Protein 6YGQ (pdb70)

Secondary structure (DSSP, 8-state):
--TTEEEEEEEETT-TT-EEEEEEE-TT-EEEEEEE--EESSSSTT-EEETTEEPP-TT--S---S-SEEEEETTEEEE-TTEEEEEE--S-EEEEEEE---TT--TT-EEEEEEEEEEE-/--TTEEEEEEEETT-TT-EEEEEEE-TT-EEEEEEE--EESSSSSS-EEETTEEPP-TT--S---S-SEEEEETTEEEE-TTEEEEEE--S-EEEEEEE---TTS-TT-EEEEEEEEEE-/--TTEEEEEEEETT-TT-EEEEEEE-TT-EEEEEEE--EESSSSTT-EEETTEEPP-TT--S---S-SEEEEETTEEEE-TTEEEEEE-SSSEEEEEEE---TT--TT-EEEEEEEEEE-/-TTEEEEEEEETT-TT-EEEEEEE-TT-EEEEEEE--EESSSSTT-EEETTEEPP-TT------S-SEEEEETTEEEE-TTEEEEEE--S-EEEEEEE---TT--TT-EEEEEEEEEE-

B-factor: mean 29.28, std 14.89, range [5.9, 111.21]

Sequence (480 aa):
ASENLIWSGKVDAKNAEGTNTGVALKAGEIITILASGWARNGSENFALTAPQGRIPREGETLTLRNPSLQARLGNENYPVGNHKYRWSVPAEGTLTLFFADGKDQYKDNAGEFSVEVYREAASENLIWSGKVDAKNAEGTNTGVALKAGEIITILASGWARNGSENFALTAPQGRIPREGETLTLRNPSLQARLGNENYPVGNHKYRWSVPAEGTLTLFFADGKDQYKDNAGEFSVEVYREASENLIWSGKVDAKNAEGTNTGVALKAGEIITILASGWARNGSENFALTAPQGRIPREGETLTLRNPSLQARLGNENYPVGNHKYRWSVPAEGTLTLFFADGKDQYKDNAGEFSVEVYRESENLIWSGKVDAKNAEGTNTGVALKAGEIITILASGWARNGSENFALTAPQGRIPREGETLTLRNPSLQARLGNENYPVGNHKYRWSVPAEGTLTLFFADGKDQYKDNAGEFSVEVYRE

Solvent-accessible surface area: 21379 Å² total; per-residue (Å²): 141,38,182,34,68,55,47,72,19,107,0,61,0,85,50,44,134,9,31,109,11,53,15,75,1,125,64,51,55,54,0,0,0,0,0,19,8,2,0,78,43,4,81,90,93,102,3,7,1,0,0,6,0,63,10,2,59,183,89,60,88,45,72,79,70,127,32,8,0,31,0,64,2,52,143,106,82,50,78,10,7,4,34,50,28,54,24,65,3,68,37,121,22,65,0,21,0,10,1,35,43,30,177,120,112,16,168,79,8,22,28,84,0,49,1,54,0,15,89,13,122,118,24,175,35,57,61,46,64,24,106,1,57,0,92,52,27,146,10,28,103,12,55,11,71,5,141,72,47,51,60,0,0,0,1,0,19,8,2,0,39,44,6,93,94,63,112,4,1,0,0,0,6,0,39,7,8,101,136,79,60,98,38,97,76,132,128,28,9,0,26,0,83,0,46,123,105,69,46,71,9,6,5,38,44,23,70,29,64,2,69,25,127,26,63,0,20,0,24,2,43,38,36,146,136,108,1,144,67,6,35,25,68,1,52,2,59,0,7,88,60,128,22,167,36,57,64,47,66,12,37,0,10,0,84,30,51,58,2,5,8,8,25,12,61,4,126,64,46,52,70,0,0,0,1,0,19,8,3,0,39,40,7,98,75,94,98,5,2,1,0,0,4,1,48,7,8,80,144,86,52,97,30,98,78,140,126,24,9,0,33,0,93,0,30,108,99,79,52,76,8,6,5,39,45,28,75,30,66,3,60,33,120,6,10,0,24,0,23,1,29,42,36,152,90,105,17,136,73,2,32,24,32,0,47,2,61,0,8,89,51,90,148,19,79,49,45,67,25,105,0,60,0,98,44,46,143,8,31,110,11,55,14,67,1,112,66,49,54,66,0,0,0,1,1,20,8,1,0,49,40,5,97,92,113,90,4,2,1,0,0,6,0,20,12,7,50,126,85,55,82,42,53,64,15,14,26,6,0,8,0,101,3,37,114,40,51,18,20,9,8,4,36,42,28,66,27,67,3,66,31,122,26,61,0,28,0,26,0,13,23,4,166,90,68,12,146,77,4,39,28,71,0,44,2,62,0,7,97,55

Radius of gyration: 24.23 Å; Cα contacts (8 Å, |Δi|>4): 1378; chains: 4; bounding box: 65×49×45 Å

Foldseek 3Di:
DDPQWDFKDKWWQLDPQFDQRQDWDAAFWWKKKAKWWKKALADDPQRIAIQQGGADDVPGDRDTDQGQKWKAFPNDIGRARRMDHGDRHHHTGTIGIHGDDDVPSRRRMGIMMIMIMGTDD/DDPQWDFKDKWWQLDLVFAQGQDWDAQQFWKKKAKWWWKALADDPQRIAIQQGGADDPPDDRDTDQGQKWKAAPNDIGRARRMDHRDRHHHTDTIGIHGDDPSVRRNRMGIIMIMIMGGD/DDDQWDFKDKAWLQDPPFAFRQDWDAQQFWKKKAKWDWKALAQDDQRIFIQQGGADDPPDDRDTDAGQKWKAAPNDIGRARRMDHRDRHHHTGTIGIHGDDDVVSRNRMGDIMIMIMGGD/DVQWDFKDKWWQLDPQFDQRQDWDAAQWWKKKAKWWKKALADDPQGIAIQQGGADDPPDDRDRDDGQKWKAFPNDIGRARRMDHGDRHHHTDTIGIHGDDDVVRSNRMGIIMIMIMGTD

InterPro domains:
  IPR008979 Galactose-binding-like domain superfamily [SSF49785] (20-133)
  IPR012905 PA-IL-like [PF07828] (20-133)

Nearest PDB structures (foldseek):
  6ygq-assembly1_D  TM=1.002E+00  e=9.616E-22  Enterobacter cloacae
  5odu-assembly1_F  TM=8.990E-01  e=2.032E-11  Photorhabdus luminescens
  2vxj-assembly10_J  TM=8.405E-01  e=1.367E-09  Pseudomonas aeruginosa PAO1
  2vxj-assembly2_B  TM=8.331E-01  e=1.443E-09  Pseudomonas aeruginosa PAO1
  4yw7-assembly8_H  TM=8.419E-01  e=2.235E-09  Pseudomonas aeruginosa

Organism: Enterobacter cloacae (NCBI:txid550)

Structure (mmCIF, N/CA/C/O backbone):
data_6YGQ
#
_entry.id   6YGQ
#
_cell.length_a   65.793
_cell.length_b   50.461
_cell.length_c   73.859
_cell.angle_alpha   90.000
_cell.angle_beta   109.360
_cell.angle_gamma   90.000
#
_symmetry.space_group_name_H-M   'P 1 21 1'
#
loop_
_entity.id
_entity.type
_entity.pdbx_description
1 polymer 'PA-I Galactophilic Lectin'
2 non-polymer 'CALCIUM ION'
3 water water
#
loop_
_atom_site.group_PDB
_atom_site.id
_atom_site.type_symbol
_atom_site.label_atom_id
_atom_site.label_alt_id
_atom_site.label_comp_id
_atom_site.label_asym_id
_atom_site.label_entity_id
_atom_site.label_seq_id
_atom_site.pdbx_PDB_ins_code
_atom_site.Cartn_x
_atom_site.Cartn_y
_atom_site.Cartn_z
_atom_site.occupancy
_atom_site.B_iso_or_equiv
_atom_site.auth_seq_id
_atom_site.auth_comp_id
_atom_site.auth_asym_id
_atom_site.auth_atom_id
_atom_site.pdbx_PDB_model_num
ATOM 1 N N . ALA A 1 20 ? 16.01044 10.31182 18.33548 1.000 47.92510 14 ALA A N 1
ATOM 2 C CA . ALA A 1 20 ? 16.69333 10.20594 19.62036 1.000 47.80476 14 ALA A CA 1
ATOM 3 C C . ALA A 1 20 ? 17.62739 8.99899 19.61318 1.000 49.44485 14 ALA A C 1
ATOM 4 O O . ALA A 1 20 ? 17.19768 7.87192 19.85863 1.000 54.20438 14 ALA A O 1
ATOM 10 N N . SER A 1 21 ? 18.90585 9.23533 19.32880 1.000 41.88482 15 SER A N 1
ATOM 11 C CA . SER A 1 21 ? 19.84227 8.13466 19.15203 1.000 48.99156 15 SER A CA 1
ATOM 12 C C . SER A 1 21 ? 19.95300 7.30944 20.42804 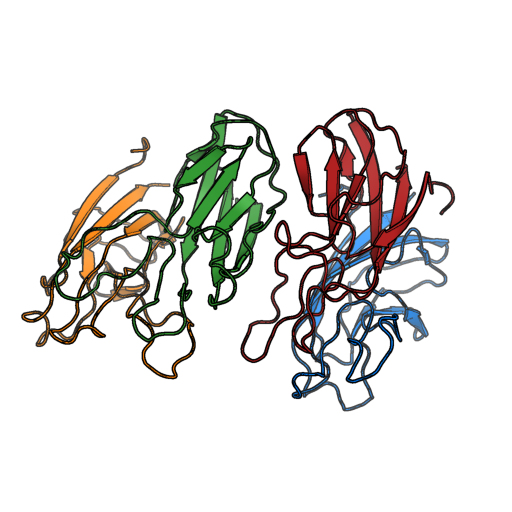1.000 56.84391 15 SER A C 1
ATOM 13 O O . SER A 1 21 ? 19.95625 7.84402 21.54174 1.000 61.36394 15 SER A O 1
ATOM 21 N N . GLU A 1 22 ? 20.05831 5.98962 20.25833 1.000 58.94031 16 GLU A N 1
ATOM 22 C CA . GLU A 1 22 ? 20.04874 5.06980 21.38741 1.000 54.54931 16 GLU A CA 1
ATOM 23 C C . GLU A 1 22 ? 21.29872 5.16646 22.25424 1.000 46.78238 16 GLU A C 1
ATOM 24 O O . GLU A 1 22 ? 21.31620 4.57492 23.33832 1.000 47.19379 16 GLU A O 1
ATOM 36 N N . ASN A 1 23 ? 22.33588 5.88067 21.81704 1.000 32.28071 17 ASN A N 1
ATOM 37 C CA . ASN A 1 23 ? 23.54476 6.05602 22.61368 1.000 26.41750 17 ASN A CA 1
ATOM 38 C C . ASN A 1 23 ? 23.51193 7.32827 23.45614 1.000 22.58423 17 ASN A C 1
ATOM 39 O O . ASN A 1 23 ? 24.53122 7.69452 24.05148 1.000 21.76114 17 ASN A O 1
ATOM 50 N N . LEU A 1 24 ? 22.36855 8.00552 23.51611 1.000 20.61962 18 LEU A N 1
ATOM 51 C CA . LEU A 1 24 ? 22.21352 9.14042 24.41601 1.000 18.49085 18 LEU A CA 1
ATOM 52 C C . LEU A 1 24 ? 22.37048 8.67227 25.85641 1.000 19.39869 18 LEU A C 1
ATOM 53 O O . LEU A 1 24 ? 21.76986 7.67386 26.26368 1.000 20.70033 18 LEU A O 1
ATOM 69 N N . ILE A 1 25 ? 23.19116 9.37947 26.62763 1.000 24.04222 19 ILE A N 1
ATOM 70 C CA . ILE A 1 25 ? 23.36114 9.05096 28.03583 1.000 26.73691 19 ILE A CA 1
ATOM 71 C C . ILE A 1 25 ? 22.92944 10.17331 28.96855 1.000 24.38193 19 ILE A C 1
ATOM 72 O O . ILE A 1 25 ? 22.74558 9.91954 30.16989 1.000 25.38700 19 ILE A O 1
ATOM 88 N N . TRP A 1 26 ? 22.74840 11.39842 28.48208 1.000 18.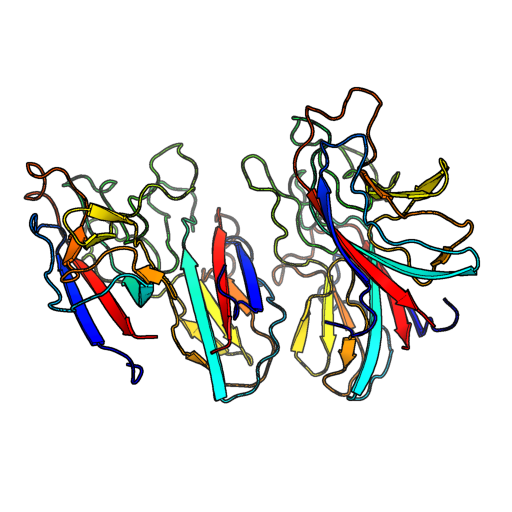49092 20 TRP A N 1
ATOM 89 C CA . TRP A 1 26 ? 22.25385 12.47016 29.33306 1.000 18.97167 20 TRP A CA 1
ATOM 90 C C . TRP A 1 26 ? 21.76094 13.61857 28.46921 1.000 18.23373 20 TRP A C 1
ATOM 91 O O . TRP A 1 26 ? 22.38642 13.96068 27.46226 1.000 17.76262 20 TRP A O 1
ATOM 112 N N . SER A 1 27 ? 20.64867 14.21725 28.88488 1.000 19.44752 21 SER A N 1
ATOM 113 C CA . SER A 1 27 ? 20.11116 15.39507 28.21641 1.000 17.54496 21 SER A CA 1
ATOM 114 C C . SER A 1 27 ? 19.46827 16.28774 29.26399 1.000 16.95649 21 SER A C 1
ATOM 115 O O . SER A 1 27 ? 18.54032 15.85889 29.95698 1.000 18.77645 21 SER A O 1
ATOM 123 N N . GLY A 1 28 ? 19.94890 17.51543 29.36980 1.000 16.26290 22 GLY A N 1
ATOM 124 C CA . GLY A 1 28 ? 19.43901 18.43822 30.35284 1.000 18.28505 22 GLY A CA 1
ATOM 125 C C . GLY A 1 28 ? 19.84135 19.85751 30.03654 1.000 17.88201 22 GLY A C 1
ATOM 126 O O . GLY A 1 28 ? 20.16635 20.18905 28.89527 1.000 18.30946 22 GLY A O 1
ATOM 130 N N . LYS A 1 29 ? 19.83357 20.69234 31.07560 1.000 16.71471 23 LYS A N 1
ATOM 131 C CA . LYS A 1 29 ? 20.04788 22.12336 30.94263 1.000 15.70940 23 LYS A CA 1
ATOM 132 C C . LYS A 1 29 ? 21.24182 22.57874 31.77152 1.000 16.62263 23 LYS A C 1
ATOM 133 O O . LYS A 1 29 ? 21.59763 21.95891 32.77818 1.000 17.32852 23 LYS A O 1
ATOM 152 N N . VAL A 1 30 ? 21.84272 23.68455 31.33650 1.000 14.55261 24 VAL A N 1
ATOM 153 C CA . VAL A 1 30 ? 22.91110 24.36664 32.05943 1.000 15.00458 24 VAL A CA 1
ATOM 154 C C . VAL A 1 30 ? 22.46124 25.80770 32.27585 1.000 16.25466 24 VAL A C 1
ATOM 155 O O . VAL A 1 30 ? 22.28034 26.55974 31.30971 1.000 15.82286 24 VAL A O 1
ATOM 168 N N . ASP A 1 31 ? 22.26586 26.17722 33.54211 1.000 13.96713 25 ASP A N 1
ATOM 169 C CA . ASP A 1 31 ? 21.77628 27.49680 33.93127 1.000 14.27025 25 ASP A CA 1
ATOM 170 C C . ASP A 1 31 ? 22.92590 28.49557 33.94000 1.000 15.18436 25 ASP A C 1
ATOM 171 O O . ASP A 1 31 ? 23.96058 28.26028 34.57047 1.000 15.41151 25 ASP A O 1
ATOM 180 N N . ALA A 1 32 ? 22.74460 29.61257 33.23279 1.000 13.67200 26 ALA A N 1
ATOM 181 C CA . ALA A 1 32 ? 23.80006 30.61416 33.14285 1.000 13.88020 26 ALA A CA 1
ATOM 182 C C . ALA A 1 32 ? 24.09226 31.28136 34.48070 1.000 15.02277 26 ALA A C 1
ATOM 183 O O . ALA A 1 32 ? 25.16631 31.87236 34.64103 1.000 14.04724 26 ALA A O 1
ATOM 190 N N . LYS A 1 33 ? 23.17236 31.19880 35.43943 1.000 15.55028 27 LYS A N 1
ATOM 191 C CA . LYS A 1 33 ? 23.33075 31.84675 36.73395 1.000 20.52662 27 LYS A CA 1
ATOM 192 C C . LYS A 1 33 ? 23.96154 30.94187 37.78596 1.000 19.09509 27 LYS A C 1
ATOM 193 O O . LYS A 1 33 ? 24.18558 31.39559 38.91471 1.000 19.91317 27 LYS A O 1
ATOM 212 N N . ASN A 1 34 ? 24.26156 29.68682 37.44958 1.000 20.92307 28 ASN A N 1
ATOM 213 C CA . ASN A 1 34 ? 24.70141 28.69227 38.42966 1.000 20.14859 28 ASN A CA 1
ATOM 214 C C . ASN A 1 34 ? 26.21405 28.52264 38.34264 1.000 18.63017 28 ASN A C 1
ATOM 215 O O . ASN A 1 34 ? 26.72595 27.84927 37.44676 1.000 17.30610 28 ASN A O 1
ATOM 226 N N . ALA A 1 35 ? 26.92961 29.10399 39.31019 1.000 20.35730 29 ALA A N 1
ATOM 227 C CA . ALA A 1 35 ? 28.38655 29.02806 39.29446 1.000 21.52458 29 ALA A CA 1
ATOM 228 C C . ALA A 1 35 ? 28.88354 27.59459 39.43086 1.000 22.13393 29 ALA A C 1
ATOM 229 O O . ALA A 1 35 ? 29.98445 27.27501 38.96829 1.000 23.75872 29 ALA A O 1
ATOM 236 N N . GLU A 1 36 ? 28.10347 26.72203 40.06287 1.000 20.55016 30 GLU A N 1
ATOM 237 C CA . GLU A 1 36 ? 28.51050 25.33815 40.25627 1.000 25.18424 30 GLU A CA 1
ATOM 238 C C . GLU A 1 36 ? 28.17405 24.44789 39.06807 1.000 20.19592 30 GLU A C 1
ATOM 239 O O . GLU A 1 36 ? 28.64143 23.30448 39.01815 1.000 19.72579 30 GLU A O 1
ATOM 251 N N . GLY A 1 37 ? 27.38279 24.93986 38.11925 1.000 17.72717 31 GLY A N 1
ATOM 252 C CA . GLY A 1 37 ? 27.03801 24.16873 36.94875 1.000 16.45221 31 GLY A CA 1
ATOM 253 C C . GLY A 1 37 ? 26.01660 23.08783 37.24225 1.000 18.48244 31 GLY A C 1
ATOM 254 O O . GLY A 1 37 ? 25.45926 22.97654 38.33860 1.000 22.29187 31 GLY A O 1
ATOM 258 N N . THR A 1 38 ? 25.77114 22.27542 36.22005 1.000 16.23127 32 THR A N 1
ATOM 259 C CA . THR A 1 38 ? 24.86216 21.14310 36.31493 1.000 15.91997 32 THR A CA 1
ATOM 260 C C . THR A 1 38 ? 25.67952 19.87647 36.52630 1.000 15.35385 32 THR A C 1
ATOM 261 O O . THR A 1 38 ? 26.56174 19.56210 35.72029 1.000 14.67685 32 THR A O 1
ATOM 272 N N . ASN A 1 39 ? 25.39552 19.16245 37.61176 1.000 14.06802 33 ASN A N 1
ATOM 273 C CA . ASN A 1 39 ? 25.97781 17.84611 37.83673 1.000 14.63014 33 ASN A CA 1
ATOM 274 C C . ASN A 1 39 ? 25.16363 16.83956 37.03262 1.000 14.55415 33 ASN A C 1
ATOM 275 O O . ASN A 1 39 ? 24.02566 16.52200 37.40114 1.000 15.01091 33 ASN A O 1
ATOM 286 N N . THR A 1 40 ? 25.72958 16.36045 35.92181 1.000 15.78662 34 THR A N 1
ATOM 287 C CA . THR A 1 40 ? 25.00652 15.42770 35.06788 1.000 16.87797 34 THR A CA 1
ATOM 288 C C . THR A 1 40 ? 24.83867 14.05799 35.71141 1.000 18.34214 34 THR A C 1
ATOM 289 O O . THR A 1 40 ? 23.97560 13.28673 35.27911 1.000 18.61711 34 THR A O 1
ATOM 300 N N . GLY A 1 41 ? 25.64975 13.73006 36.71446 1.000 15.76800 35 GLY A N 1
ATOM 301 C CA . GLY A 1 41 ? 25.61984 12.40923 37.30017 1.000 17.50270 35 GLY A CA 1
ATOM 302 C C . GLY A 1 41 ? 26.21489 11.31957 36.44065 1.000 17.72199 35 GLY A C 1
ATOM 303 O O . GLY A 1 41 ? 26.17973 10.14932 36.84038 1.000 19.34033 35 GLY A O 1
ATOM 307 N N . VAL A 1 42 ? 26.75726 11.66207 35.27600 1.000 20.37099 36 VAL A N 1
ATOM 308 C CA . VAL A 1 42 ? 27.38718 10.68778 34.39180 1.000 21.55706 36 VAL A CA 1
ATOM 309 C C . VAL A 1 42 ? 28.77609 10.38916 34.94558 1.000 22.24937 36 VAL A C 1
ATOM 310 O O . VAL A 1 42 ? 29.64885 11.26019 34.96245 1.000 20.99348 36 VAL A O 1
ATOM 323 N N . ALA A 1 43 ? 28.97800 9.15964 35.41110 1.000 27.85320 37 ALA A N 1
ATOM 324 C CA . ALA A 1 43 ? 30.26166 8.72765 35.95197 1.000 31.71784 37 ALA A CA 1
ATOM 325 C C . ALA A 1 43 ? 31.12954 8.24017 34.79840 1.000 31.62501 37 ALA A C 1
ATOM 326 O O . ALA A 1 43 ? 30.85628 7.19100 34.20648 1.000 33.44315 37 ALA A O 1
ATOM 333 N N . LEU A 1 44 ? 32.17128 8.99861 34.47909 1.000 29.38145 38 LEU A N 1
ATOM 334 C CA . LEU A 1 44 ? 33.06292 8.66843 33.38061 1.000 27.92990 38 LEU A CA 1
ATOM 335 C C . LEU A 1 44 ? 34.33419 8.00960 33.89833 1.000 30.30498 38 LEU A C 1
ATOM 336 O O . LEU A 1 44 ? 34.76575 8.24476 35.02941 1.000 33.74031 38 LEU A O 1
ATOM 352 N N . LYS A 1 45 ? 34.93320 7.18187 33.05210 1.000 32.48639 39 LYS A N 1
ATOM 353 C CA . LYS A 1 45 ? 36.24503 6.61372 33.31232 1.000 36.26942 39 LYS A CA 1
ATOM 354 C C . LYS A 1 45 ? 37.18543 7.01465 32.18588 1.000 37.28291 39 LYS A C 1
ATOM 355 O O . LYS A 1 45 ? 36.77430 7.15171 31.02880 1.000 36.98924 39 LYS A O 1
ATOM 374 N N . ALA A 1 46 ? 38.44943 7.22331 32.54293 1.000 29.34961 40 ALA A N 1
ATOM 375 C CA . ALA A 1 46 ? 39.45222 7.61210 31.56318 1.000 30.27851 40 ALA A CA 1
ATOM 376 C C . ALA A 1 46 ? 39.43510 6.65156 30.38264 1.000 27.98287 40 ALA A C 1
ATOM 377 O O . ALA A 1 46 ? 39.37581 5.43128 30.55716 1.000 29.66919 40 ALA A O 1
ATOM 384 N N . GLY A 1 47 ? 39.46701 7.21061 29.17686 1.000 31.31862 41 GLY A N 1
ATOM 385 C CA . GLY A 1 47 ? 39.52367 6.43421 27.96432 1.000 34.07893 41 GLY A CA 1
ATOM 386 C C . GLY A 1 47 ? 38.18992 6.23382 27.27849 1.000 33.24579 41 GLY A C 1
ATOM 387 O O . GLY A 1 47 ? 38.16739 5.88880 26.09149 1.000 32.51698 41 GLY A O 1
ATOM 391 N N . GLU A 1 48 ? 37.08317 6.42163 27.99195 1.000 36.01783 42 GLU A N 1
ATOM 392 C CA . GLU A 1 48 ? 35.77752 6.40288 27.34803 1.000 33.84971 42 GLU A CA 1
ATOM 393 C C . GLU A 1 48 ? 35.68161 7.55639 26.35456 1.000 31.62261 42 GLU A C 1
ATOM 394 O O . GLU A 1 48 ? 36.33178 8.59351 26.50974 1.000 31.77075 42 GLU A O 1
ATOM 406 N N . ILE A 1 49 ? 34.87697 7.36400 25.31298 1.000 24.93757 43 ILE A N 1
ATOM 407 C CA . ILE A 1 49 ? 34.67944 8.36859 24.27266 1.000 22.33453 43 ILE A CA 1
ATOM 408 C C . ILE A 1 49 ? 33.23937 8.85249 24.35545 1.000 21.55937 43 ILE A C 1
ATOM 409 O O . ILE A 1 49 ? 32.30167 8.04750 24.28931 1.000 23.64894 43 ILE A O 1
ATOM 425 N N . ILE A 1 50 ? 33.06137 10.16740 24.49211 1.000 19.25822 44 ILE A N 1
ATOM 426 C CA . ILE A 1 50 ? 31.73743 10.76330 24.57909 1.000 19.73567 44 ILE A CA 1
ATOM 427 C C . ILE A 1 50 ? 31.65409 11.94763 23.62691 1.000 19.37522 44 ILE A C 1
ATOM 428 O O . ILE A 1 50 ? 32.66382 12.51981 23.21102 1.000 19.76322 44 ILE A O 1
ATOM 444 N N . THR A 1 51 ? 30.42124 12.31034 23.28758 1.000 16.68439 45 THR A N 1
ATOM 445 C CA . THR A 1 51 ? 30.14227 13.47488 22.46075 1.000 16.76124 45 THR A CA 1
ATOM 446 C C . THR A 1 51 ? 29.16205 14.37025 23.20066 1.000 15.98775 45 THR A C 1
ATOM 447 O O . THR A 1 51 ? 28.13750 13.89579 23.70209 1.000 17.34706 45 THR A O 1
ATOM 458 N N . ILE A 1 52 ? 29.48106 15.65860 23.27265 1.000 15.16817 46 ILE A N 1
ATOM 459 C CA . ILE A 1 52 ? 28.63326 16.65155 23.91960 1.000 14.41044 46 ILE A CA 1
ATOM 460 C C . ILE A 1 52 ? 28.17136 17.63862 22.85610 1.000 15.07739 46 ILE A C 1
ATOM 461 O O . ILE A 1 52 ? 28.98274 18.12040 22.05716 1.000 16.02782 46 ILE A O 1
ATOM 477 N N . LEU A 1 53 ? 26.86919 17.92903 22.84336 1.000 14.41429 47 LEU A N 1
ATOM 478 C CA . LEU A 1 53 ? 26.26439 18.85437 21.89386 1.000 14.46226 47 LEU A CA 1
ATOM 479 C C . LEU A 1 53 ? 25.40982 19.86380 22.64444 1.000 13.09680 47 LEU A C 1
ATOM 480 O O . LEU A 1 53 ? 24.70802 19.50100 23.59237 1.000 13.68785 47 LEU A O 1
ATOM 496 N N . ALA A 1 54 ? 25.44100 21.12279 22.20564 1.000 14.25176 48 ALA A N 1
ATOM 497 C CA . ALA A 1 54 ? 24.75968 22.16777 22.95516 1.000 14.02601 48 ALA A CA 1
ATOM 498 C C . ALA A 1 54 ? 24.19757 23.24228 22.03591 1.000 14.46245 48 ALA A C 1
ATOM 499 O O . ALA A 1 54 ? 24.65031 23.43159 20.90443 1.000 14.46367 48 ALA A O 1
ATOM 506 N N . SER A 1 55 ? 23.19818 23.95047 22.55919 1.000 13.47848 49 SER A N 1
ATOM 507 C CA . SER A 1 55 ? 22.56272 25.06631 21.87450 1.000 12.33622 49 SER A CA 1
ATOM 508 C C . SER A 1 55 ? 21.90943 25.94818 22.92789 1.000 12.82360 49 SER A C 1
ATOM 509 O O . SER A 1 55 ? 21.68891 25.52358 24.06501 1.000 13.89494 49 SER A O 1
ATOM 517 N N . GLY A 1 56 ? 21.60563 27.17991 22.54039 1.000 13.17377 50 GLY A N 1
ATOM 518 C CA . GLY A 1 56 ? 20.82754 28.07661 23.37122 1.000 13.88415 50 GLY A CA 1
ATOM 519 C C . GLY A 1 56 ? 21.45781 29.45050 23.47528 1.000 13.31073 50 GLY A C 1
ATOM 520 O O . GLY A 1 56 ? 22.58388 29.69115 23.04648 1.000 13.13443 50 GLY A O 1
ATOM 524 N N . TRP A 1 57 ? 20.68593 30.36233 24.06429 1.000 11.61388 51 TRP A N 1
ATOM 525 C CA . TRP A 1 57 ? 21.11350 31.73756 24.27823 1.000 12.59016 51 TRP A CA 1
ATOM 526 C C . TRP A 1 57 ? 21.13940 32.03681 25.76955 1.000 14.20840 51 TRP A C 1
ATOM 527 O O . TRP A 1 57 ? 20.15928 31.77860 26.47654 1.000 14.83603 51 TRP A O 1
ATOM 548 N N . ALA A 1 58 ? 22.24947 32.59715 26.23859 1.000 14.63703 52 ALA A N 1
ATOM 549 C CA . ALA A 1 58 ? 22.38102 33.01117 27.62651 1.000 15.16847 52 ALA A CA 1
ATOM 550 C C . ALA A 1 58 ? 23.04006 34.37934 27.67238 1.000 17.44580 52 ALA A C 1
ATOM 551 O O . ALA A 1 58 ? 23.93244 34.67350 26.87299 1.000 20.03024 52 ALA A O 1
ATOM 558 N N . ARG A 1 59 ? 22.59398 35.21351 28.60406 1.000 15.84449 53 ARG A N 1
ATOM 559 C CA . ARG A 1 59 ? 23.19304 36.52151 28.82971 1.000 17.60806 53 ARG A CA 1
ATOM 560 C C . ARG A 1 59 ? 24.13356 36.44235 30.02494 1.000 16.49936 53 ARG A C 1
ATOM 561 O O . ARG A 1 59 ? 23.78457 35.85705 31.05614 1.000 16.70131 53 ARG A O 1
ATOM 582 N N . ASN A 1 60 ? 25.32658 37.01891 29.88245 1.000 18.61589 54 ASN A N 1
ATOM 583 C CA . ASN A 1 60 ? 26.26231 37.13363 30.99290 1.000 18.87300 54 ASN A CA 1
ATOM 584 C C . ASN A 1 60 ? 26.17899 38.49615 31.67186 1.000 20.77181 54 ASN A C 1
ATOM 585 O O . ASN A 1 60 ? 27.04143 38.82710 32.49143 1.000 22.55332 54 ASN A O 1
ATOM 596 N N . GLY A 1 61 ? 25.15475 39.28096 31.35583 1.000 17.45442 55 GLY A N 1
ATOM 597 C CA . GLY A 1 61 ? 24.95768 40.58019 31.97034 1.000 19.45066 55 GLY A CA 1
ATOM 598 C C . GLY A 1 61 ? 23.61832 41.13924 31.54619 1.000 19.00148 55 GLY A C 1
ATOM 599 O O . GLY A 1 61 ? 22.87958 40.52363 30.77294 1.000 17.71679 55 GLY A O 1
ATOM 603 N N . SER A 1 62 ? 23.31197 42.32972 32.06211 1.000 20.59756 56 SER A N 1
ATOM 604 C CA . SER A 1 62 ? 22.03624 42.97160 31.77317 1.000 21.77638 56 SER A CA 1
ATOM 605 C C . SER A 1 62 ? 22.04866 43.78279 30.48395 1.000 22.81524 56 SER A C 1
ATOM 606 O O . SER A 1 62 ? 20.97425 44.08013 29.94840 1.000 22.75084 56 SER A O 1
ATOM 614 N N . GLU A 1 63 ? 23.22373 44.14311 29.97309 1.000 34.05453 57 GLU A N 1
ATOM 615 C CA . GLU A 1 63 ? 23.29858 44.97114 28.77718 1.000 38.17471 57 GLU A CA 1
ATOM 616 C C . GLU A 1 63 ? 22.88764 44.18037 27.53871 1.000 35.39616 57 GLU A C 1
ATOM 617 O O . GLU A 1 63 ? 23.00039 42.95279 27.48839 1.000 29.83548 57 GLU A O 1
ATOM 629 N N . ASN A 1 64 ? 22.41083 44.90554 26.52355 1.000 40.40667 58 ASN A N 1
ATOM 630 C CA . ASN A 1 64 ? 21.94664 44.24754 25.30683 1.000 39.82367 58 ASN A CA 1
ATOM 631 C C . ASN A 1 64 ? 23.06328 43.46203 24.63010 1.000 37.32450 58 ASN A C 1
ATOM 632 O O . ASN A 1 64 ? 22.80534 42.41412 24.02700 1.000 34.93097 58 ASN A O 1
ATOM 643 N N . PHE A 1 65 ? 24.30336 43.93943 24.72202 1.000 38.72206 59 PHE A N 1
ATOM 644 C CA . PHE A 1 65 ? 25.43035 43.24997 24.10689 1.000 37.22687 59 PHE A CA 1
ATOM 645 C C . PHE A 1 65 ? 25.91931 42.05973 24.92291 1.000 33.36160 59 PHE A C 1
ATOM 646 O O . PHE A 1 65 ? 26.82102 41.34780 24.46804 1.000 32.26712 59 PHE A O 1
ATOM 663 N N . ALA A 1 66 ? 25.35085 41.82018 26.10174 1.000 24.56453 60 ALA A N 1
ATOM 664 C CA . ALA A 1 66 ? 25.85674 40.79034 27.00857 1.000 22.18281 60 ALA A CA 1
ATOM 665 C C . ALA A 1 66 ? 25.20334 39.43775 26.71670 1.000 21.36280 60 ALA A C 1
ATOM 666 O O . ALA A 1 66 ? 24.58802 38.81376 27.57876 1.000 22.54731 60 ALA A O 1
ATOM 673 N N . LEU A 1 67 ? 25.36398 38.98475 25.47438 1.000 19.13978 61 LEU A N 1
ATOM 674 C CA . LEU A 1 67 ? 24.75980 37.75213 24.99020 1.000 16.91618 61 LEU A CA 1
ATOM 675 C C . LEU A 1 67 ? 25.82808 36.72249 24.64492 1.000 16.10621 61 LEU A C 1
ATOM 676 O O . LEU A 1 67 ? 26.92621 37.06966 24.20159 1.000 17.04503 61 LEU A O 1
ATOM 692 N N . THR A 1 68 ? 25.48561 35.44526 24.82968 1.000 15.59355 62 THR A N 1
ATOM 693 C CA . THR A 1 68 ? 26.38778 34.34820 24.51078 1.000 14.51803 62 THR A CA 1
ATOM 694 C C . THR A 1 68 ? 25.60621 33.16743 23.94497 1.000 13.30097 62 THR A C 1
ATOM 695 O O . THR A 1 68 ? 24.41971 32.99503 24.23173 1.000 13.52878 62 THR A O 1
ATOM 706 N N . ALA A 1 69 ? 26.27570 32.36051 23.14423 1.000 12.73979 63 ALA A N 1
ATOM 707 C CA . ALA A 1 69 ? 25.86422 31.02265 22.75341 1.000 12.09817 63 ALA A CA 1
ATOM 708 C C . ALA A 1 69 ? 26.84791 30.04979 23.38021 1.000 10.83746 63 ALA A C 1
ATOM 709 O O . ALA A 1 69 ? 27.82758 30.45930 24.01357 1.000 11.79262 63 ALA A O 1
ATOM 716 N N . PRO A 1 70 ? 26.61385 28.73484 23.26409 1.000 12.01303 64 PRO A N 1
ATOM 717 C CA . PRO A 1 70 ? 27.63224 27.79402 23.77644 1.000 12.36517 64 PRO A CA 1
ATOM 718 C C . PRO A 1 70 ? 29.02789 28.12467 23.27062 1.000 13.30826 64 PRO A C 1
ATOM 719 O O . PRO A 1 70 ? 30.00725 28.01211 24.01800 1.000 13.12026 64 PRO A O 1
ATOM 730 N N . GLN A 1 71 ? 29.13348 28.57446 22.02160 1.000 12.15727 65 GLN A N 1
ATOM 731 C CA . GLN A 1 71 ? 30.40200 28.97011 21.42064 1.000 12.36827 65 GLN A CA 1
ATOM 732 C C . GLN A 1 71 ? 30.94615 30.30109 21.95817 1.000 12.93683 65 GLN A C 1
ATOM 733 O O . GLN A 1 71 ? 31.91433 30.80525 21.37787 1.000 14.22707 65 GLN A O 1
ATOM 747 N N . GLY A 1 72 ? 30.40782 30.91143 23.00094 1.000 13.59866 66 GLY A N 1
ATOM 748 C CA . GLY A 1 72 ? 31.00016 32.09944 23.58038 1.000 14.70600 66 GLY A CA 1
ATOM 749 C C . GLY A 1 72 ? 30.18342 33.34932 23.30532 1.000 15.09847 66 GLY A C 1
ATOM 750 O O . GLY A 1 72 ? 29.06933 33.30654 22.77553 1.000 15.16551 66 GLY A O 1
ATOM 754 N N . ARG A 1 73 ? 30.76882 34.48496 23.67975 1.000 15.65395 67 ARG A N 1
ATOM 755 C CA . ARG A 1 73 ? 30.07395 35.75850 23.59908 1.000 16.18049 67 ARG A CA 1
ATOM 756 C C . ARG A 1 73 ? 30.00268 36.25195 22.15844 1.000 16.23652 67 ARG A C 1
ATOM 757 O O . ARG A 1 73 ? 30.83244 35.91124 21.31019 1.000 15.11739 67 ARG A O 1
ATOM 778 N N . ILE A 1 74 ? 28.99777 37.07994 21.89332 1.000 19.06282 68 ILE A N 1
ATOM 779 C CA . ILE A 1 74 ? 28.79986 37.63171 20.55742 1.000 20.12024 68 ILE A CA 1
ATOM 780 C C . ILE A 1 74 ? 29.87952 38.67041 20.28152 1.000 21.75111 68 ILE A C 1
ATOM 781 O O . ILE A 1 74 ? 30.36298 39.32818 21.21577 1.000 22.59934 68 ILE A O 1
ATOM 797 N N . PRO A 1 75 ? 30.29061 38.84606 19.02740 1.000 20.92941 69 PRO A N 1
ATOM 798 C CA . PRO A 1 75 ? 31.14811 39.98866 18.69369 1.000 22.64969 69 PRO A CA 1
ATOM 799 C C . PRO A 1 75 ? 30.47456 41.29312 19.08744 1.000 25.06668 69 PRO A C 1
ATOM 800 O O . PRO A 1 75 ? 29.25205 41.43338 19.00273 1.000 26.14934 69 PRO A O 1
ATOM 811 N N . ARG A 1 76 ? 31.28504 42.24886 19.52628 1.000 36.49269 70 ARG A N 1
ATOM 812 C CA . ARG A 1 76 ? 30.78670 43.53295 19.98200 1.000 39.99173 70 ARG A CA 1
ATOM 813 C C . ARG A 1 76 ? 31.05186 44.60209 18.92453 1.000 44.31364 70 ARG A C 1
ATOM 814 O O . ARG A 1 76 ? 31.59512 44.33660 17.84895 1.000 42.35771 70 ARG A O 1
ATOM 835 N N . GLU A 1 77 ? 30.65271 45.83216 19.24653 1.000 50.66606 71 GLU A N 1
ATOM 836 C CA . GLU A 1 77 ? 30.85239 46.98319 18.37676 1.000 57.12601 71 GLU A CA 1
ATOM 837 C C . GLU A 1 77 ? 32.27879 47.04548 17.84578 1.000 59.69000 71 GLU A C 1
ATOM 838 O O . GLU A 1 77 ? 33.22034 47.29793 18.60417 1.000 61.93595 71 GLU A O 1
ATOM 850 N N . GLY A 1 78 ? 32.44848 46.81029 16.54830 1.000 58.46411 72 GLY A N 1
ATOM 851 C CA . GLY A 1 78 ? 33.73529 46.96320 15.90476 1.000 56.30028 72 GLY A CA 1
ATOM 852 C C . GLY A 1 78 ? 34.66112 45.77232 15.98928 1.000 49.66774 72 GLY A C 1
ATOM 853 O O . GLY A 1 78 ? 35.83122 45.89288 15.60385 1.000 49.67556 72 GLY A O 1
ATOM 857 N N . GLU A 1 79 ? 34.18265 44.63185 16.47104 1.000 41.04975 73 GLU A N 1
ATOM 858 C CA . GLU A 1 79 ? 35.00402 43.43908 16.59626 1.000 37.09442 73 GLU A CA 1
ATOM 859 C C . GLU A 1 79 ? 34.84049 42.54042 15.37316 1.000 34.76693 73 GLU A C 1
ATOM 860 O O . GLU A 1 79 ? 33.87055 42.64154 14.61795 1.000 34.36551 73 GLU A O 1
ATOM 872 N N . THR A 1 80 ? 35.81228 41.65089 15.18898 1.000 31.51418 74 THR A N 1
ATOM 873 C CA . THR A 1 80 ? 35.72656 40.64992 14.13673 1.000 29.65188 74 THR A CA 1
ATOM 874 C C . THR A 1 80 ? 34.70090 39.58008 14.49595 1.000 27.21486 74 THR A C 1
ATOM 875 O O . THR A 1 80 ? 34.47085 39.27508 15.66982 1.000 26.48098 74 THR A O 1
ATOM 886 N N . LEU A 1 81 ? 34.09508 38.99511 13.46049 1.000 28.09410 75 LEU A N 1
ATOM 887 C CA . LEU A 1 81 ? 33.08995 37.94591 13.62373 1.000 33.35718 75 LEU A CA 1
ATOM 888 C C . LEU A 1 81 ? 33.76205 36.58540 13.82956 1.000 32.30877 75 LEU A C 1
ATOM 889 O O . LEU A 1 81 ? 33.59830 35.64500 13.05208 1.000 32.97957 75 LEU A O 1
ATOM 905 N N . THR A 1 82 ? 34.53432 36.49828 14.90755 1.000 33.50355 76 THR A N 1
ATOM 906 C CA . THR A 1 82 ? 35.30211 35.30868 15.23407 1.000 31.11569 76 THR A CA 1
ATOM 907 C C . THR A 1 82 ? 34.86753 34.77261 16.59099 1.000 27.93842 76 THR A C 1
ATOM 908 O O . THR A 1 82 ? 34.28919 35.49071 17.41048 1.000 27.48254 76 THR A O 1
ATOM 919 N N . LEU A 1 83 ? 35.15095 33.49439 16.82035 1.000 23.06382 77 LEU A N 1
ATOM 920 C CA . LEU A 1 83 ? 34.81479 32.86733 18.08837 1.000 22.35500 77 LEU A CA 1
ATOM 921 C C . LEU A 1 83 ? 35.81112 33.29073 19.15569 1.000 23.80484 77 LEU A C 1
ATOM 922 O O . LEU A 1 83 ? 37.00772 33.43046 18.89279 1.000 24.83918 77 LEU A O 1
ATOM 938 N N . ARG A 1 84 ? 35.31625 33.49823 20.37106 1.000 27.49243 78 ARG A N 1
ATOM 939 C CA . ARG A 1 84 ? 36.16655 33.78915 21.50472 1.000 29.46871 78 ARG A CA 1
ATOM 940 C C . ARG A 1 84 ? 36.07794 32.60751 22.47877 1.000 26.93225 78 ARG A C 1
ATOM 941 O O . ARG A 1 84 ? 35.83469 31.46687 22.03341 1.000 26.56617 78 ARG A O 1
ATOM 962 N N . ASN A 1 85 ? 36.29895 32.84550 23.75587 1.000 24.83874 79 ASN A N 1
ATOM 963 C CA . ASN A 1 85 ? 36.28643 31.73779 24.70323 1.000 24.69621 79 ASN A CA 1
ATOM 964 C C . ASN A 1 85 ? 34.89999 31.09652 24.75070 1.000 22.91570 79 ASN A C 1
ATOM 965 O O . ASN A 1 85 ? 33.89497 31.81249 24.86292 1.000 22.16748 79 ASN A O 1
ATOM 976 N N . PRO A 1 86 ? 34.79866 29.76733 24.68130 1.000 21.34234 80 PRO A N 1
ATOM 977 C CA . PRO A 1 86 ? 33.47787 29.13140 24.78085 1.000 18.96519 80 PRO A CA 1
ATOM 978 C C . PRO A 1 86 ? 32.81170 29.42562 26.11708 1.000 16.34315 80 PRO A C 1
ATOM 979 O O . PRO A 1 86 ? 33.46605 29.49269 27.15991 1.000 15.95758 80 PRO A O 1
ATOM 990 N N . SER A 1 87 ? 31.48968 29.60162 26.07452 1.000 13.07514 81 SER A N 1
ATOM 991 C CA . SER A 1 87 ? 30.73201 29.83413 27.29781 1.000 12.19679 81 SER A CA 1
ATOM 992 C C . SER A 1 87 ? 30.35814 28.52979 27.99065 1.000 12.59626 81 SER A C 1
ATOM 993 O O . SER A 1 87 ? 30.26620 28.49174 29.22290 1.000 13.65669 81 SER A O 1
ATOM 1001 N N . LEU A 1 88 ? 30.13071 27.46281 27.22891 1.000 13.50214 82 LEU A N 1
ATOM 1002 C CA . LEU A 1 88 ? 29.85542 26.15608 27.80650 1.000 13.43949 82 LEU A CA 1
ATOM 1003 C C . LEU A 1 88 ? 31.16082 25.39395 27.97970 1.000 13.76458 82 LEU A C 1
ATOM 1004 O O . LEU A 1 88 ? 31.92412 25.21962 27.02217 1.000 14.68501 82 LEU A O 1
ATOM 1020 N N . GLN A 1 89 ? 31.40099 24.93379 29.19981 1.000 16.17387 83 GLN A N 1
ATOM 1021 C CA . GLN A 1 89 ? 32.59366 24.18467 29.54242 1.000 16.39823 83 GLN A CA 1
ATOM 1022 C C . GLN A 1 89 ? 32.18818 22.96945 30.35774 1.000 15.18249 83 GLN A C 1
ATOM 1023 O O . GLN A 1 89 ? 31.07180 22.88220 30.87800 1.000 14.72214 83 GLN A O 1
ATOM 1037 N N . ALA A 1 90 ? 33.11160 22.02165 30.43973 1.000 14.90719 84 ALA A N 1
ATOM 1038 C CA . ALA A 1 90 ? 32.95098 20.81673 31.23379 1.000 16.83172 84 ALA A CA 1
ATOM 1039 C C . ALA A 1 90 ? 33.90366 20.88223 32.41723 1.000 17.86055 84 ALA A C 1
ATOM 1040 O O . ALA A 1 90 ? 35.02311 21.39107 32.29764 1.000 16.24969 84 ALA A O 1
ATOM 1047 N N . ARG A 1 91 ? 33.44721 20.39248 33.56328 1.000 22.51875 85 ARG A N 1
ATOM 1048 C CA . ARG A 1 91 ? 34.28231 20.25558 34.74676 1.000 26.56254 85 ARG A CA 1
ATOM 1049 C C . ARG A 1 91 ? 34.35493 18.77903 35.10298 1.000 26.71887 85 ARG A C 1
ATOM 1050 O O . ARG A 1 91 ? 33.32288 18.10584 35.19819 1.000 22.96179 85 ARG A O 1
ATOM 1071 N N . LEU A 1 92 ? 35.57337 18.28332 35.28691 1.000 25.89488 86 LEU A N 1
ATOM 1072 C CA . LEU A 1 92 ? 35.81618 16.86907 35.54940 1.000 23.17797 86 LEU A CA 1
ATOM 1073 C C . LEU A 1 92 ? 37.09184 16.79301 36.37239 1.000 22.89566 86 LEU A C 1
ATOM 1074 O O . LEU A 1 92 ? 38.13601 17.27269 35.92463 1.000 21.22945 86 LEU A O 1
ATOM 1090 N N . GLY A 1 93 ? 37.00042 16.23872 37.57692 1.000 29.46089 87 GLY A N 1
ATOM 1091 C CA . GLY A 1 93 ? 38.18433 16.12565 38.41814 1.000 34.04836 87 GLY A CA 1
ATOM 1092 C C . GLY A 1 93 ? 38.86571 17.44579 38.70467 1.000 35.74231 87 GLY A C 1
ATOM 1093 O O . GLY A 1 93 ? 40.09965 17.53137 38.65675 1.000 39.77391 87 GLY A O 1
ATOM 1097 N N . ASN A 1 94 ? 38.08302 18.48332 38.99393 1.000 28.14635 88 ASN A N 1
ATOM 1098 C CA . ASN A 1 94 ? 38.58220 19.80619 39.36713 1.000 25.78334 88 ASN A CA 1
ATOM 1099 C C . ASN A 1 94 ? 39.36906 20.48457 38.25077 1.000 22.09256 88 ASN A C 1
ATOM 1100 O O . ASN A 1 94 ? 40.17458 21.38159 38.51456 1.000 23.21648 88 ASN A O 1
ATOM 1111 N N . GLU A 1 95 ? 39.14526 20.08753 37.00245 1.000 19.04591 89 GLU A N 1
ATOM 1112 C CA . GLU A 1 95 ? 39.74367 20.74673 35.85162 1.000 19.12175 89 GLU A CA 1
ATOM 1113 C C . GLU A 1 95 ? 38.64200 21.11002 34.86756 1.000 17.80866 89 GLU A C 1
ATOM 1114 O O . GLU A 1 95 ? 37.63867 20.40178 34.74552 1.000 18.93732 89 GLU A O 1
ATOM 1126 N N . ASN A 1 96 ? 38.83453 22.22768 34.17539 1.000 15.15235 90 ASN A N 1
ATOM 1127 C CA . ASN A 1 96 ? 37.86317 22.73705 33.22005 1.000 14.10085 90 ASN A CA 1
ATOM 1128 C C . ASN A 1 96 ? 38.32831 22.43952 31.80195 1.000 13.69923 90 ASN A C 1
ATOM 1129 O O . ASN A 1 96 ? 39.51855 22.54805 31.48966 1.000 14.61092 90 ASN A O 1
ATOM 1140 N N . TYR A 1 97 ? 37.37839 22.05465 30.95064 1.000 15.86283 91 TYR A N 1
ATOM 1141 C CA . TYR A 1 97 ? 37.62311 21.75278 29.55226 1.000 16.08965 91 TYR A CA 1
ATOM 1142 C C . TYR A 1 97 ? 36.63565 22.52247 28.68790 1.000 14.44807 91 TYR A C 1
ATOM 1143 O O . TYR A 1 97 ? 35.44044 22.57098 29.00522 1.000 13.88472 91 TYR A O 1
ATOM 1161 N N . PRO A 1 98 ? 37.08931 23.12054 27.58946 1.000 15.80368 92 PRO A N 1
ATOM 1162 C CA . PRO A 1 98 ? 36.14822 23.82250 26.71058 1.000 16.34767 92 PRO A CA 1
ATOM 1163 C C . PRO A 1 98 ? 35.23136 22.83094 26.01458 1.000 16.63251 92 PRO A C 1
ATOM 1164 O O . PRO A 1 98 ? 35.64426 21.72283 25.67084 1.000 17.82875 92 PRO A O 1
ATOM 1175 N N . VAL A 1 99 ? 33.97249 23.23973 25.82415 1.000 14.69829 93 VAL A N 1
ATOM 1176 C CA . VAL A 1 99 ? 33.01150 22.42731 25.07712 1.000 15.05610 93 VAL A CA 1
ATOM 1177 C C . VAL A 1 99 ? 32.46862 23.21680 23.88715 1.000 13.95298 93 VAL A C 1
ATOM 1178 O O . VAL A 1 99 ? 32.54057 22.75245 22.74403 1.000 14.05992 93 VAL A O 1
ATOM 1191 N N . GLY A 1 100 ? 31.92005 24.40418 24.14175 1.000 13.12588 94 GLY A N 1
ATOM 1192 C CA . GLY A 1 100 ? 31.34565 25.16574 23.04640 1.000 14.81003 94 GLY A CA 1
ATOM 1193 C C . GLY A 1 100 ? 30.06311 24.52567 22.54238 1.000 13.84547 94 GLY A C 1
ATOM 1194 O O . GLY A 1 100 ? 29.31863 23.88385 23.29105 1.000 11.58085 94 GLY A O 1
ATOM 1198 N N . ASN A 1 101 ? 29.80381 24.70747 21.24147 1.000 13.57969 95 ASN A N 1
ATOM 1199 C CA . ASN A 1 101 ? 28.62386 24.10759 20.63048 1.000 14.50293 95 ASN A CA 1
ATOM 1200 C C . ASN A 1 101 ? 28.69894 22.58700 20.63354 1.000 16.38763 95 ASN A C 1
ATOM 1201 O O . ASN A 1 101 ? 27.66220 21.91308 20.64838 1.000 16.47551 95 ASN A O 1
ATOM 1212 N N . HIS A 1 102 ? 29.90343 22.02966 20.56017 1.000 18.39009 96 HIS A N 1
ATOM 1213 C CA . HIS A 1 102 ? 30.03125 20.58972 20.41600 1.000 19.09316 96 HIS A CA 1
ATOM 1214 C C . HIS A 1 102 ? 31.45398 20.16223 20.73013 1.000 17.61968 96 HIS A C 1
ATOM 1215 O O . HIS A 1 102 ? 32.41414 20.84786 20.36978 1.000 15.65765 96 HIS A O 1
ATOM 1229 N N . LYS A 1 103 ? 31.56985 19.02613 21.41095 1.000 20.35040 97 LYS A N 1
ATOM 1230 C CA . LYS A 1 103 ? 32.83932 18.33673 21.61030 1.000 21.01187 97 LYS A CA 1
ATOM 1231 C C . LYS A 1 103 ? 32.64397 16.90926 21.11779 1.000 21.29921 97 LYS A C 1
ATOM 1232 O O . LYS A 1 103 ? 31.99290 16.10039 21.78631 1.000 21.67771 97 LYS A O 1
ATOM 1251 N N . TYR A 1 104 ? 33.20020 16.60364 19.95262 1.000 16.54976 98 TYR A N 1
ATOM 1252 C CA . TYR A 1 104 ? 32.88532 15.38264 19.22351 1.000 18.00828 98 TYR A CA 1
ATOM 1253 C C . TYR A 1 104 ? 33.94422 14.32002 19.47725 1.000 19.21619 98 TYR A C 1
ATOM 1254 O O . TYR A 1 104 ? 35.14128 14.57125 19.30145 1.000 20.03979 98 TYR A O 1
ATOM 1272 N N . ARG A 1 105 ? 33.49441 13.13550 19.88724 1.000 21.75503 99 ARG A N 1
ATOM 1273 C CA . ARG A 1 105 ? 34.36573 11.98836 20.12836 1.000 23.59951 99 ARG A CA 1
ATOM 1274 C C . ARG A 1 105 ? 35.53031 12.37338 21.03853 1.000 23.88629 99 ARG A C 1
ATOM 1275 O O . ARG A 1 105 ? 36.70733 12.22320 20.70397 1.000 24.26256 99 ARG A O 1
ATOM 1296 N N . TRP A 1 106 ? 35.16784 12.87806 22.21248 1.000 23.42221 100 TRP A N 1
ATOM 1297 C CA . TRP A 1 106 ? 36.13882 13.29987 23.21204 1.000 21.59949 100 TRP A CA 1
ATOM 1298 C C . TRP A 1 106 ? 36.60977 12.08834 23.99872 1.000 21.65316 100 TRP A C 1
ATOM 1299 O O . TRP A 1 106 ? 35.80428 11.40564 24.64019 1.000 21.54036 100 TRP A O 1
ATOM 1320 N N . SER A 1 107 ? 37.90113 11.80447 23.96235 1.000 26.21967 101 SER A N 1
ATOM 1321 C CA . SER A 1 107 ? 38.44325 10.74039 24.79095 1.000 29.75286 101 SER A CA 1
ATOM 1322 C C . SER A 1 107 ? 38.64224 11.29046 26.19050 1.000 28.89761 101 SER A C 1
ATOM 1323 O O . SER A 1 107 ? 39.54609 12.10549 26.43328 1.000 31.09165 101 SER A O 1
ATOM 1331 N N . VAL A 1 108 ? 37.81296 10.84178 27.12760 1.000 23.28743 102 VAL A N 1
ATOM 1332 C CA . VAL A 1 108 ? 37.77825 11.39218 28.48121 1.000 21.85157 102 VAL A CA 1
ATOM 1333 C C . VAL A 1 108 ? 39.14558 11.22081 29.12499 1.000 21.80186 102 VAL A C 1
ATOM 1334 O O . VAL A 1 108 ? 39.68693 10.09672 29.14536 1.000 23.77080 102 VAL A O 1
ATOM 1347 N N . PRO A 1 109 ? 39.75164 12.28362 29.66154 1.000 25.38034 103 PRO A N 1
ATOM 1348 C CA . PRO A 1 109 ? 41.12594 12.16063 30.16181 1.000 29.82943 103 PRO A CA 1
ATOM 1349 C C . PRO A 1 109 ? 41.23781 11.68422 31.60146 1.000 31.52727 103 PRO A C 1
ATOM 1350 O O . PRO A 1 109 ? 42.32214 11.26695 32.02052 1.000 33.61286 103 PRO A O 1
ATOM 1361 N N . ALA A 1 110 ? 40.15314 11.73160 32.37172 1.000 33.55604 104 ALA A N 1
ATOM 1362 C CA . ALA A 1 110 ? 40.23923 11.35997 33.77622 1.000 36.18984 104 ALA A CA 1
ATOM 1363 C C . ALA A 1 110 ? 38.91506 10.78685 34.25596 1.000 36.95319 104 ALA A C 1
ATOM 1364 O O . ALA A 1 110 ? 37.85675 11.02828 33.67076 1.000 36.68031 104 ALA A O 1
ATOM 1371 N N . GLU A 1 111 ? 38.99578 10.02069 35.34118 1.000 35.95870 105 GLU A N 1
ATOM 1372 C CA . GLU A 1 111 ? 37.81841 9.42296 35.95261 1.000 36.92785 105 GLU A CA 1
ATOM 1373 C C . GLU A 1 111 ? 37.12484 10.43300 36.85570 1.000 32.60128 105 GLU A C 1
ATOM 1374 O O . GLU A 1 111 ? 37.77106 11.14620 37.62817 1.000 30.30665 105 GLU A O 1
ATOM 1386 N N . GLY A 1 112 ? 35.80764 10.49135 36.75395 1.000 27.63106 106 GLY A N 1
ATOM 1387 C CA . GLY A 1 112 ? 35.03796 11.40362 37.57219 1.000 25.46151 106 GLY A CA 1
ATOM 1388 C C . GLY A 1 112 ? 33.63992 11.57172 37.02190 1.000 23.42283 106 GLY A C 1
ATOM 1389 O O . GLY A 1 112 ? 33.27356 11.00242 35.99350 1.000 24.00704 106 GLY A O 1
ATOM 1393 N N . THR A 1 113 ? 32.86031 12.37208 37.74330 1.000 23.47431 107 THR A N 1
ATOM 1394 C CA . THR A 1 113 ? 31.49994 12.69639 37.33900 1.000 22.99255 107 THR A CA 1
ATOM 1395 C C . THR A 1 113 ? 31.50509 13.99087 36.53695 1.000 21.51486 107 THR A C 1
ATOM 1396 O O . THR A 1 113 ? 32.15485 14.96919 36.92630 1.000 21.59502 107 THR A O 1
ATOM 1407 N N . LEU A 1 114 ? 30.77367 13.98949 35.42784 1.000 17.79416 108 LEU A N 1
ATOM 1408 C CA . LEU A 1 114 ? 30.77485 15.10972 34.50153 1.000 16.98615 108 LEU A CA 1
ATOM 1409 C C . LEU A 1 114 ? 29.86214 16.22312 34.99314 1.000 17.01764 108 LEU A C 1
ATOM 1410 O O . LEU A 1 114 ? 28.67916 15.99827 35.27009 1.000 16.86148 108 LEU A O 1
ATOM 1426 N N . THR A 1 115 ? 30.41756 17.42578 35.08600 1.000 17.58086 109 THR A N 1
ATOM 1427 C CA . THR A 1 115 ? 29.65707 18.64514 35.30632 1.000 16.62801 109 THR A CA 1
ATOM 1428 C C . THR A 1 115 ? 29.76628 19.52180 34.06674 1.000 16.18322 109 THR A C 1
ATOM 1429 O O . THR A 1 115 ? 30.80944 19.55630 33.40624 1.000 16.35346 109 THR A O 1
ATOM 1440 N N . LEU A 1 116 ? 28.67466 20.20100 33.73795 1.000 16.80977 110 LEU A N 1
ATOM 1441 C CA . LEU A 1 116 ? 28.62907 21.16272 32.64550 1.000 14.66405 110 LEU A CA 1
ATOM 1442 C C . LEU A 1 116 ? 28.23868 22.50616 33.24003 1.000 14.43680 110 LEU A C 1
ATOM 1443 O O . LEU A 1 116 ? 27.29051 22.58413 34.02837 1.000 15.25408 110 LEU A O 1
ATOM 1459 N N . PHE A 1 117 ? 28.97903 23.55509 32.89270 1.000 13.59557 111 PHE A N 1
ATOM 1460 C CA . PHE A 1 117 ? 28.75893 24.84893 33.51909 1.000 14.42194 111 PHE A CA 1
ATOM 1461 C C . PHE A 1 117 ? 28.93326 25.97077 32.50821 1.000 14.74518 111 PHE A C 1
ATOM 1462 O O . PHE A 1 117 ? 29.59981 25.81984 31.48060 1.000 14.99246 111 PHE A O 1
ATOM 1479 N N . PHE A 1 118 ? 28.26616 27.08416 32.80543 1.000 11.82019 112 PHE A N 1
ATOM 1480 C CA . PHE A 1 118 ? 28.40428 28.33446 32.07195 1.000 11.44243 112 PHE A CA 1
ATOM 1481 C C . PHE A 1 118 ? 29.58032 29.10882 32.65075 1.000 10.90306 112 PHE A C 1
ATOM 1482 O O . PHE A 1 118 ? 29.67514 29.28445 33.86999 1.000 11.66910 112 PHE A O 1
ATOM 1499 N N . ALA A 1 119 ? 30.47702 29.56144 31.78177 1.000 13.04559 113 ALA A N 1
ATOM 1500 C CA . ALA A 1 119 ? 31.70245 30.22583 32.20349 1.000 15.68625 113 ALA A CA 1
ATOM 1501 C C . ALA A 1 119 ? 31.44282 31.71167 32.42826 1.000 17.00503 113 ALA A C 1
ATOM 1502 O O . ALA A 1 119 ? 31.00808 32.41773 31.51288 1.000 18.28826 113 ALA A O 1
ATOM 1509 N N . ASP A 1 120 ? 31.72274 32.18352 33.63957 1.000 16.13027 114 ASP A N 1
ATOM 1510 C CA . ASP A 1 120 ? 31.61909 33.60035 33.95471 1.000 16.98045 114 ASP A CA 1
ATOM 1511 C C . ASP A 1 120 ? 32.56604 33.89248 35.10748 1.000 20.73126 114 ASP A C 1
ATOM 1512 O O . ASP A 1 120 ? 33.08793 32.98224 35.75711 1.000 22.72888 114 ASP A O 1
ATOM 1521 N N . GLY A 1 121 ? 32.79279 35.17869 35.34946 1.000 25.02552 115 GLY A N 1
ATOM 1522 C CA . GLY A 1 121 ? 33.69292 35.57073 36.41084 1.000 27.93396 115 GLY A CA 1
ATOM 1523 C C . GLY A 1 121 ? 33.16074 35.18250 37.77594 1.000 27.11532 115 GLY A C 1
ATOM 1524 O O . GLY A 1 121 ? 31.95353 35.14035 38.01586 1.000 24.69893 115 GLY A O 1
ATOM 1528 N N . LYS A 1 122 ? 34.08802 34.88327 38.68106 1.000 30.35479 116 LYS A N 1
ATOM 1529 C CA . LYS A 1 122 ? 33.72045 34.58104 40.05596 1.000 32.22737 116 LYS A CA 1
ATOM 1530 C C . LYS A 1 122 ? 32.88743 35.71747 40.63304 1.000 30.73479 116 LYS A C 1
ATOM 1531 O O . LYS A 1 122 ? 33.25874 36.89008 40.53396 1.000 33.40376 116 LYS A O 1
ATOM 1550 N N . ASP A 1 123 ? 31.74768 35.36232 41.22326 1.000 30.26016 117 ASP A N 1
ATOM 1551 C CA . ASP A 1 123 ? 30.83719 36.30613 41.86199 1.000 33.61404 117 ASP A CA 1
ATOM 1552 C C . ASP A 1 123 ? 30.21216 37.28420 40.87588 1.000 31.44501 117 ASP A C 1
ATOM 1553 O O . ASP A 1 123 ? 29.79543 38.37868 41.26789 1.000 31.57078 117 ASP A O 1
ATOM 1562 N N . GLN A 1 124 ? 30.13226 36.91316 39.59759 1.000 24.23833 118 GLN A N 1
ATOM 1563 C CA . GLN A 1 124 ? 29.47304 37.72991 38.58537 1.000 26.27408 118 GLN A CA 1
ATOM 1564 C C . GLN A 1 124 ? 28.36334 36.95997 37.87855 1.000 22.56289 118 GLN A C 1
ATOM 1565 O O . GLN A 1 124 ? 27.92912 37.35538 36.79245 1.000 19.32007 118 GLN A O 1
ATOM 1579 N N . TYR A 1 125 ? 27.88030 35.87544 38.48293 1.000 23.71200 119 TYR A N 1
ATOM 1580 C CA . TYR A 1 125 ? 26.91879 35.01602 37.81162 1.000 20.48325 119 TYR A CA 1
ATOM 1581 C C . TYR A 1 125 ? 25.48192 35.50158 37.93681 1.000 18.76419 119 TYR A C 1
ATOM 1582 O O . TYR A 1 125 ? 24.65435 35.15943 37.08689 1.000 16.94083 119 TYR A O 1
ATOM 1600 N N . LYS A 1 126 ? 25.15934 36.27580 38.96390 1.000 19.88970 120 LYS A N 1
ATOM 1601 C CA . LYS A 1 126 ? 23.76447 36.47294 39.33458 1.000 23.09209 120 LYS A CA 1
ATOM 1602 C C . LYS A 1 126 ? 23.07581 37.59964 38.57066 1.000 20.58616 120 LYS A C 1
ATOM 1603 O O . LYS A 1 126 ? 21.89705 37.86481 38.82837 1.000 18.94453 120 LYS A O 1
ATOM 1622 N N . ASP A 1 127 ? 23.75564 38.24906 37.62717 1.000 17.28496 121 ASP A N 1
ATOM 1623 C CA . ASP A 1 127 ? 23.08601 39.09414 36.64722 1.000 15.93760 121 ASP A CA 1
ATOM 1624 C C . ASP A 1 127 ? 22.95755 38.40298 35.29432 1.000 14.33102 121 ASP A C 1
ATOM 1625 O O . ASP A 1 127 ? 22.62989 39.05719 34.29859 1.000 15.13444 121 ASP A O 1
ATOM 1634 N N . ASN A 1 128 ? 23.20764 37.09738 35.23729 1.000 14.29057 122 ASN A N 1
ATOM 1635 C CA . ASN A 1 128 ? 23.09201 36.35965 33.99133 1.000 14.55301 122 ASN A CA 1
ATOM 1636 C C . ASN A 1 128 ? 21.63927 35.95191 33.75967 1.000 15.02584 122 ASN A C 1
ATOM 1637 O O . ASN A 1 128 ? 20.74730 36.23030 34.56565 1.000 15.52058 122 ASN A O 1
ATOM 1648 N N . ALA A 1 129 ? 21.39647 35.28867 32.63356 1.000 17.24560 123 ALA A N 1
ATOM 1649 C CA . ALA A 1 129 ? 20.05412 34.85277 32.28365 1.000 18.85318 123 ALA A CA 1
ATOM 1650 C C . ALA A 1 129 ? 20.15191 33.78076 31.21138 1.000 18.32822 123 ALA A C 1
ATOM 1651 O O . ALA A 1 129 ? 21.12626 33.72608 30.45695 1.000 16.33232 123 ALA A O 1
ATOM 1658 N N . GLY A 1 130 ? 19.13389 32.92830 31.15875 1.000 18.88621 124 GLY A N 1
ATOM 1659 C CA . GLY A 1 130 ? 19.05036 31.91925 30.12559 1.000 18.00478 124 GLY A CA 1
ATOM 1660 C C . GLY A 1 130 ? 19.74484 30.62799 30.49850 1.000 16.12269 124 GLY A C 1
ATOM 1661 O O . GLY A 1 130 ? 20.34472 30.47314 31.56622 1.000 14.46573 124 GLY A O 1
ATOM 1665 N N . GLU A 1 131 ? 19.66365 29.67492 29.57340 1.000 17.38875 125 GLU A N 1
ATOM 1666 C CA . GLU A 1 131 ? 20.17295 28.33407 29.80695 1.000 16.45706 125 GLU A CA 1
ATOM 1667 C C . GLU A 1 131 ? 20.57490 27.71304 28.47877 1.000 14.73200 125 GLU A C 1
ATOM 1668 O O . GLU A 1 131 ? 20.04062 28.07094 27.42406 1.000 14.57119 125 GLU A O 1
ATOM 1680 N N . PHE A 1 132 ? 21.51489 26.77790 28.54225 1.000 14.45428 126 PHE A N 1
ATOM 1681 C CA . PHE A 1 132 ? 21.88256 25.96621 27.39392 1.000 13.94742 126 PHE A CA 1
ATOM 1682 C C . PHE A 1 132 ? 21.23039 24.59457 27.52740 1.000 15.10885 126 PHE A C 1
ATOM 1683 O O . PHE A 1 132 ? 21.11159 24.05584 28.63287 1.000 16.92618 126 PHE A O 1
ATOM 1700 N N . SER A 1 133 ? 20.78588 24.05114 26.39810 1.000 14.45910 127 SER A N 1
ATOM 1701 C CA . SER A 1 133 ? 20.36734 22.66008 26.30452 1.000 15.84486 127 SER A CA 1
ATOM 1702 C C . SER A 1 133 ? 21.55400 21.83308 25.82999 1.000 16.18145 127 SER A C 1
ATOM 1703 O O . SER A 1 133 ? 22.15752 22.14784 24.79977 1.000 16.32386 127 SER A O 1
ATOM 1711 N N . VAL A 1 134 ? 21.88821 20.78248 26.57730 1.000 14.86702 128 VAL A N 1
ATOM 1712 C CA . VAL A 1 134 ? 23.07990 19.98590 26.31432 1.000 15.55034 128 VAL A CA 1
ATOM 1713 C C . VAL A 1 134 ? 22.71066 18.51000 26.27692 1.000 16.50826 128 VAL A C 1
ATOM 1714 O O . VAL A 1 134 ? 21.95822 18.02465 27.12930 1.000 16.55151 128 VAL A O 1
ATOM 1727 N N . GLU A 1 135 ? 23.25004 17.79858 25.28799 1.000 17.67884 129 GLU A N 1
ATOM 1728 C CA . GLU A 1 135 ? 23.11552 16.35468 25.16726 1.000 20.55420 129 GLU A CA 1
ATOM 1729 C C . GLU A 1 135 ? 24.49495 15.71190 25.25835 1.000 19.87161 129 GLU A C 1
ATOM 1730 O O . GLU A 1 135 ? 25.48917 16.27920 24.79583 1.000 18.62225 129 GLU A O 1
ATOM 1742 N N . VAL A 1 136 ? 24.55258 14.52143 25.85755 1.000 15.21674 130 VAL A N 1
ATOM 1743 C CA . VAL A 1 136 ? 25.79398 13.76615 25.99846 1.000 15.32685 130 VAL A CA 1
ATOM 1744 C C . VAL A 1 136 ? 25.56457 12.35415 25.47726 1.000 16.93954 130 VAL A C 1
ATOM 1745 O O . VAL A 1 136 ? 24.60426 11.68750 25.88116 1.000 18.58264 130 VAL A O 1
ATOM 1758 N N . TYR A 1 137 ? 26.45618 11.89614 24.59887 1.000 18.96820 131 TYR A N 1
ATOM 1759 C CA . TYR A 1 137 ? 26.35284 10.59191 23.96136 1.000 20.28619 131 TYR A CA 1
ATOM 1760 C C . TYR A 1 137 ? 27.59952 9.76666 24.24475 1.000 21.01268 131 TYR A C 1
ATOM 1761 O O . TYR A 1 137 ? 28.71016 10.30234 24.30758 1.000 21.46070 131 TYR A O 1
ATOM 1779 N N . ARG A 1 138 ? 27.40828 8.46032 24.40962 1.000 21.94699 132 ARG A N 1
ATOM 1780 C CA . ARG A 1 138 ? 28.51130 7.51601 24.52941 1.000 23.34855 132 ARG A CA 1
ATOM 1781 C C . ARG A 1 138 ? 28.88043 7.01049 23.13994 1.000 23.46108 132 ARG A C 1
ATOM 1782 O O . ARG A 1 138 ? 28.00424 6.60053 22.37093 1.000 24.06053 132 ARG A O 1
ATOM 1803 N N . GLU A 1 139 ? 30.17055 7.04645 22.81806 1.000 27.69042 133 GLU A N 1
ATOM 1804 C CA . GLU A 1 139 ? 30.65588 6.63316 21.51098 1.000 28.29242 133 GLU A CA 1
ATOM 1805 C C . GLU A 1 139 ? 31.47047 5.35027 21.62236 1.000 31.03409 133 GLU A C 1
ATOM 1806 O O . GLU A 1 139 ? 32.03649 5.03036 22.67165 1.000 30.77269 133 GLU A O 1
ATOM 1818 N N . ALA A 1 140 ? 31.52528 4.61874 20.51436 1.000 37.63344 134 ALA A N 1
ATOM 1819 C CA . ALA A 1 140 ? 32.31010 3.39331 20.43674 1.000 41.19148 134 ALA A CA 1
ATOM 1820 C C . ALA A 1 140 ? 33.73805 3.72487 20.01828 1.000 42.61953 134 ALA A C 1
ATOM 1821 O O . ALA A 1 140 ? 33.96234 4.64523 19.23087 1.000 40.48207 134 ALA A O 1
ATOM 1828 N N . ALA B 1 20 ? -15.05126 18.27189 9.69929 1.000 36.37428 14 ALA B N 1
ATOM 1829 C CA . ALA B 1 20 ? -14.56706 18.17684 11.07118 1.000 33.63191 14 ALA B CA 1
ATOM 1830 C C . ALA B 1 20 ? -14.13519 16.75053 11.39369 1.000 39.31804 14 ALA B C 1
ATOM 1831 O O . ALA B 1 20 ? -14.63363 15.79072 10.80444 1.000 47.64976 14 ALA B O 1
ATOM 1837 N N . SER B 1 21 ? -13.20704 16.61299 12.33474 1.000 38.78076 15 SER B N 1
ATOM 1838 C CA . SER B 1 21 ? -12.70291 15.29732 12.68975 1.000 35.73853 15 SER B CA 1
ATOM 1839 C C . SER B 1 21 ? -13.74638 14.51508 13.48442 1.000 32.48610 15 SER B C 1
ATOM 1840 O O . SER B 1 21 ? -14.67365 15.07518 14.07844 1.000 26.89497 15 SER B O 1
ATOM 1848 N N . GLU B 1 22 ? -13.56051 13.19198 13.50640 1.000 42.21461 16 GLU B N 1
ATOM 1849 C CA . GLU B 1 22 ? -14.57892 12.29026 14.03241 1.000 42.48941 16 GLU B CA 1
ATOM 1850 C C . GLU B 1 22 ? -14.90434 12.56945 15.49428 1.000 37.81078 16 GLU B C 1
ATOM 1851 O O . GLU B 1 22 ? -16.03376 12.32185 15.93330 1.000 39.08610 16 GLU B O 1
ATOM 1863 N N . ASN B 1 23 ? -13.94305 13.07788 16.26141 1.000 25.25772 17 ASN B N 1
ATOM 1864 C CA . ASN B 1 23 ? -14.11269 13.25431 17.69711 1.000 22.78047 17 ASN B CA 1
ATOM 1865 C C . ASN B 1 23 ? -14.69342 14.61360 18.06864 1.000 20.31086 17 ASN B C 1
ATOM 1866 O O . ASN B 1 23 ? -14.65383 14.98786 19.24575 1.000 18.49272 17 ASN B O 1
ATOM 1877 N N . LEU B 1 24 ? -15.22380 15.35842 17.10119 1.000 22.48998 18 LEU B N 1
ATOM 1878 C CA . LEU B 1 24 ? -15.90706 16.60630 17.41305 1.000 21.70908 18 LEU B CA 1
ATOM 1879 C C . LEU B 1 24 ? -17.14168 16.31621 18.25532 1.000 22.45657 18 LEU B C 1
ATOM 1880 O O . LEU B 1 24 ? -17.96421 15.46763 17.89747 1.000 23.34953 18 LEU B O 1
ATOM 1896 N N . ILE B 1 25 ? -17.26941 17.01533 19.38035 1.000 25.23233 19 ILE B N 1
ATOM 1897 C CA . ILE B 1 25 ? -18.43400 16.85938 20.24005 1.000 25.25577 19 ILE B CA 1
ATOM 1898 C C . ILE B 1 25 ? -19.28366 18.12172 20.31668 1.000 23.44151 19 ILE B C 1
ATOM 1899 O O . ILE B 1 25 ? -20.45388 18.03281 20.71955 1.000 23.69085 19 ILE B O 1
ATOM 1915 N N . TRP B 1 26 ? -18.75161 19.28153 19.94054 1.000 18.33850 20 TRP B N 1
ATOM 1916 C CA . TRP B 1 26 ? -19.55448 20.49556 19.89319 1.000 17.81389 20 TRP B CA 1
ATOM 1917 C C . TRP B 1 26 ? -18.84807 21.52510 19.02544 1.000 17.89737 20 TRP B C 1
ATOM 1918 O O . TRP B 1 26 ? -17.61890 21.60160 19.00517 1.000 19.94134 20 TRP B O 1
ATOM 1939 N N . SER B 1 27 ? -19.64258 22.31499 18.30635 1.000 18.18218 21 SER B N 1
ATOM 1940 C CA . SER B 1 27 ? -19.12445 23.46282 17.57514 1.000 17.69430 21 SER B CA 1
ATOM 1941 C C . SER B 1 27 ? -20.20741 24.52948 17.54779 1.000 17.27076 21 SER B C 1
ATOM 1942 O O . SER B 1 27 ? -21.39782 24.21448 17.46988 1.000 18.29225 21 SER B O 1
ATOM 1950 N N . GLY B 1 28 ? -19.79381 25.78763 17.63015 1.000 15.85980 22 GLY B N 1
ATOM 1951 C CA . GLY B 1 28 ? -20.75206 26.87056 17.61900 1.000 16.20648 22 GLY B CA 1
ATOM 1952 C C . GLY B 1 28 ? -20.05691 28.19519 17.87367 1.000 17.29665 22 GLY B C 1
ATOM 1953 O O . GLY B 1 28 ? -18.83164 28.30007 17.80596 1.000 17.84140 22 GLY B O 1
ATOM 1957 N N . LYS B 1 29 ? -20.87470 29.19652 18.17346 1.000 18.60805 23 LYS B N 1
ATOM 1958 C CA . LYS B 1 29 ? -20.39343 30.55532 18.34671 1.000 20.35121 23 LYS B CA 1
ATOM 1959 C C . LYS B 1 29 ? -20.42006 30.96127 19.81266 1.000 17.27640 23 LYS B C 1
ATOM 1960 O O . LYS B 1 29 ? -21.25706 30.50099 20.59452 1.000 17.49265 23 LYS B O 1
ATOM 1979 N N . VAL B 1 30 ? -19.48973 31.83861 20.16805 1.000 14.08726 24 VAL B N 1
ATOM 1980 C CA . VAL B 1 30 ? -19.47763 32.51603 21.45575 1.000 13.08218 24 VAL B CA 1
ATOM 1981 C C . VAL B 1 30 ? -19.63514 33.99882 21.15900 1.000 14.79434 24 VAL B C 1
ATOM 1982 O O . VAL B 1 30 ? -18.72050 34.63288 20.61606 1.000 16.39586 24 VAL B O 1
ATOM 1995 N N . ASP B 1 31 ? -20.79767 34.54861 21.49178 1.000 13.13963 25 ASP B N 1
ATOM 1996 C CA . ASP B 1 31 ? -21.08899 35.93453 21.16509 1.000 15.26293 25 ASP B CA 1
ATOM 1997 C C . ASP B 1 31 ? -20.47404 36.86285 22.20220 1.000 14.55057 25 ASP B C 1
ATOM 1998 O O . ASP B 1 31 ? -20.60868 36.64115 23.40996 1.000 14.97401 25 ASP B O 1
ATOM 2007 N N . ALA B 1 32 ? -19.80939 37.91511 21.72425 1.000 13.59839 26 ALA B N 1
ATOM 2008 C CA . ALA B 1 32 ? -19.10811 38.81874 22.62503 1.000 14.58713 26 ALA B CA 1
ATOM 2009 C C . ALA B 1 32 ? -20.05748 39.58275 23.53709 1.000 15.82419 26 ALA B C 1
ATOM 2010 O O . ALA B 1 32 ? -19.64231 40.01467 24.61704 1.000 15.01299 26 ALA B O 1
ATOM 2017 N N . LYS B 1 33 ? -21.31404 39.75580 23.13929 1.000 15.58447 27 LYS B N 1
ATOM 2018 C CA . LYS B 1 33 ? -22.27125 40.51711 23.92963 1.000 17.77447 27 LYS B CA 1
ATOM 2019 C C . LYS B 1 33 ? -23.01974 39.66164 24.94174 1.000 14.86124 27 LYS B C 1
ATOM 2020 O O . LYS B 1 33 ? -23.80691 40.20141 25.72636 1.000 16.02270 27 LYS B O 1
ATOM 2039 N N . ASN B 1 34 ? -22.79072 38.35159 24.94823 1.000 15.25504 28 ASN B N 1
ATOM 2040 C CA . ASN B 1 34 ? -23.57665 37.42037 25.75396 1.000 16.71552 28 ASN B CA 1
ATOM 2041 C C . ASN B 1 34 ? -22.92156 37.28578 27.12150 1.000 15.60140 28 ASN B C 1
ATOM 2042 O O . ASN B 1 34 ? -21.95042 36.54413 27.28948 1.000 14.93630 28 ASN B O 1
ATOM 2053 N N . ALA B 1 35 ? -23.47345 37.99429 28.11016 1.000 18.27896 29 ALA B N 1
ATOM 2054 C CA . ALA B 1 35 ? -22.89630 38.00245 29.44800 1.000 20.77580 29 ALA B CA 1
ATOM 2055 C C . ALA B 1 35 ? -22.98687 36.64983 30.14168 1.000 21.80012 29 ALA B C 1
ATOM 2056 O O . ALA B 1 35 ? -22.25499 36.41671 31.10960 1.000 22.47482 29 ALA B O 1
ATOM 2063 N N . GLU B 1 36 ? -23.86023 35.75719 29.68659 1.000 23.39484 30 GLU B N 1
ATOM 2064 C CA . GLU B 1 36 ? -23.95396 34.43307 30.28168 1.000 25.62094 30 GLU B CA 1
ATOM 2065 C C . GLU B 1 36 ? -23.08704 33.40070 29.56775 1.000 22.17451 30 GLU B C 1
ATOM 2066 O O . GLU B 1 36 ? -22.87427 32.31409 30.11328 1.000 21.52111 30 GLU B O 1
ATOM 2078 N N . GLY B 1 37 ? -22.57100 33.71218 28.38165 1.000 19.32308 31 GLY B N 1
ATOM 2079 C CA . GLY B 1 37 ? -21.75141 32.78134 27.63364 1.000 18.12086 31 GLY B CA 1
ATOM 2080 C C . GLY B 1 37 ? -22.59519 31.69630 26.98375 1.000 16.91261 31 GLY B C 1
ATOM 2081 O O . GLY B 1 37 ? -23.79631 31.56711 27.19084 1.000 18.29192 31 GLY B O 1
ATOM 2085 N N . THR B 1 38 ? -21.92194 30.88420 26.16171 1.000 12.96553 32 THR B N 1
ATOM 2086 C CA . THR B 1 38 ? -22.57428 29.79059 25.44779 1.000 13.22701 32 THR B CA 1
ATOM 2087 C C . THR B 1 38 ? -22.49552 28.52006 26.28198 1.000 13.20127 32 THR B C 1
ATOM 2088 O O . THR B 1 38 ? -21.39927 28.02283 26.56057 1.000 13.37510 32 THR B O 1
ATOM 2099 N N . ASN B 1 39 ? -23.65129 28.00223 26.68436 1.000 13.98328 33 ASN B N 1
ATOM 2100 C CA . ASN B 1 39 ? -23.70940 26.69117 27.31550 1.000 14.15641 33 ASN B CA 1
ATOM 2101 C C . ASN B 1 39 ? -23.65157 25.63867 26.21513 1.000 14.12171 33 ASN B C 1
ATOM 2102 O O . ASN B 1 39 ? -24.62076 25.45224 25.47102 1.000 15.01464 33 ASN B O 1
ATOM 2113 N N . THR B 1 40 ? -22.51244 24.95134 26.10912 1.000 16.18357 34 THR B N 1
ATOM 2114 C CA . THR B 1 40 ? -22.32422 23.98323 25.03836 1.000 17.61298 34 THR B CA 1
ATOM 2115 C C . THR B 1 40 ? -23.09653 22.69279 25.27223 1.000 18.33569 34 THR B C 1
ATOM 2116 O O . THR B 1 40 ? -23.26650 21.90746 24.33409 1.000 18.03258 34 THR B O 1
ATOM 2127 N N . GLY B 1 41 ? -23.54052 22.44166 26.49896 1.000 17.45567 35 GLY B N 1
ATOM 2128 C CA . GLY B 1 41 ? -24.15965 21.17895 26.82570 1.000 17.74779 35 GLY B CA 1
ATOM 2129 C C . GLY B 1 41 ? -23.20660 20.01262 26.96609 1.000 17.16082 35 GLY B C 1
ATOM 2130 O O . GLY B 1 41 ? -23.66502 18.88993 27.21370 1.000 18.32018 35 GLY B O 1
ATOM 2134 N N . VAL B 1 42 ? -21.90370 20.23256 26.81918 1.000 18.36802 36 VAL B N 1
ATOM 2135 C CA . VAL B 1 42 ? -20.92420 19.15860 26.95152 1.000 19.10817 36 VAL B CA 1
ATOM 2136 C C . VAL B 1 42 ? -20.71370 18.87237 28.43291 1.000 19.23350 36 VAL B C 1
ATOM 2137 O O . VAL B 1 42 ? -20.30388 19.75656 29.19140 1.000 18.32769 36 VAL B O 1
ATOM 2150 N N . ALA B 1 43 ? -20.98505 17.63447 28.84380 1.000 19.54959 37 ALA B N 1
ATOM 2151 C CA . ALA B 1 43 ? -20.80144 17.21311 30.22658 1.000 21.23647 37 ALA B CA 1
ATOM 2152 C C . ALA B 1 43 ? -19.38056 16.70448 30.42659 1.000 21.39128 37 ALA B C 1
ATOM 2153 O O . ALA B 1 43 ? -18.93369 15.79823 29.71651 1.000 21.26151 37 ALA B O 1
ATOM 2160 N N . LEU B 1 44 ? -18.68083 17.27593 31.40040 1.000 19.41057 38 LEU B N 1
ATOM 2161 C CA . LEU B 1 44 ? -17.29429 16.92938 31.66151 1.000 17.47388 38 LEU B CA 1
ATOM 2162 C C . LEU B 1 44 ? -17.13765 16.38457 33.07352 1.000 19.59756 38 LEU B C 1
ATOM 2163 O O . LEU B 1 44 ? -17.90709 16.71807 33.98062 1.000 19.92529 38 LEU B O 1
ATOM 2179 N N . LYS B 1 45 ? -16.13602 15.52605 33.23927 1.000 21.07264 39 LYS B N 1
ATOM 2180 C CA . LYS B 1 45 ? -15.74445 14.99322 34.53332 1.000 23.67911 39 LYS B CA 1
ATOM 2181 C C . LYS B 1 45 ? -14.27079 15.29627 34.75969 1.000 22.17347 39 LYS B C 1
ATOM 2182 O O . LYS B 1 45 ? -13.48541 15.37853 33.80872 1.000 20.21564 39 LYS B O 1
ATOM 2201 N N . ALA B 1 46 ? -13.90106 15.46732 36.02612 1.000 22.48528 40 ALA B N 1
ATOM 2202 C CA . ALA B 1 46 ? -12.51559 15.75852 36.36368 1.000 23.05259 40 ALA B CA 1
ATOM 2203 C C . ALA B 1 46 ? -11.59886 14.69684 35.77352 1.000 23.25799 40 ALA B C 1
ATOM 2204 O O . ALA B 1 46 ? -11.83661 13.49629 35.92759 1.000 24.53394 40 ALA B O 1
ATOM 2211 N N . GLY B 1 47 ? -10.55839 15.14656 35.07849 1.000 26.83320 41 GLY B N 1
ATOM 2212 C CA . GLY B 1 47 ? -9.58104 14.24880 34.51108 1.000 29.85462 41 GLY B CA 1
ATOM 2213 C C . GLY B 1 47 ? -9.85007 13.81613 33.08812 1.000 26.80424 41 GLY B C 1
ATOM 2214 O O . GLY B 1 47 ? -8.96732 13.20882 32.46814 1.000 25.53014 41 GLY B O 1
ATOM 2218 N N . GLU B 1 48 ? -11.04058 14.08175 32.55641 1.000 23.01427 42 GLU B N 1
ATOM 2219 C CA . GLU B 1 48 ? -11.28449 13.85542 31.13971 1.000 20.79463 42 GLU B CA 1
ATOM 2220 C C . GLU B 1 48 ? -10.39673 14.78416 30.31312 1.000 19.98262 42 GLU B C 1
ATOM 2221 O O . GLU B 1 48 ? -9.92197 15.82013 30.78854 1.000 19.76484 42 GLU B O 1
ATOM 2233 N N . ILE B 1 49 ? -10.16629 14.39905 29.06016 1.000 18.77763 43 ILE B N 1
ATOM 2234 C CA . ILE B 1 49 ? -9.27376 15.12338 28.16216 1.000 19.68631 43 ILE B CA 1
ATOM 2235 C C . ILE B 1 49 ? -10.08297 15.62963 26.97649 1.000 18.65662 43 ILE B C 1
ATOM 2236 O O . ILE B 1 49 ? -10.74365 14.84092 26.28965 1.000 19.57989 43 ILE B O 1
ATOM 2252 N N . ILE B 1 50 ? -10.01775 16.94012 26.72740 1.000 17.62234 44 ILE B N 1
ATOM 2253 C CA . ILE B 1 50 ? -10.68291 17.56129 25.58858 1.000 16.83721 44 ILE B CA 1
ATOM 2254 C C . ILE B 1 50 ? -9.73367 18.56096 24.93843 1.000 15.56442 44 ILE B C 1
ATOM 2255 O O . ILE B 1 50 ? -8.70937 18.94517 25.50391 1.000 15.46104 44 ILE B O 1
ATOM 2271 N N . THR B 1 51 ? -10.09501 18.98147 23.73003 1.000 14.85169 45 THR B N 1
ATOM 2272 C CA . THR B 1 51 ? -9.37219 20.01449 23.00077 1.000 15.77856 45 THR B CA 1
ATOM 2273 C C . THR B 1 51 ? -10.37875 21.07372 22.57742 1.000 14.52280 45 THR B C 1
ATOM 2274 O O . THR B 1 51 ? -11.44640 20.74336 22.05014 1.000 13.92299 45 THR B O 1
ATOM 2285 N N . ILE B 1 52 ? -10.05024 22.33774 22.83545 1.000 14.95131 46 ILE B N 1
ATOM 2286 C CA . ILE B 1 52 ? -10.88137 23.47442 22.45617 1.000 13.17399 46 ILE B CA 1
ATOM 2287 C C . ILE B 1 52 ? -10.08575 24.33272 21.48348 1.000 13.69262 46 ILE B C 1
ATOM 2288 O O . ILE B 1 52 ? -8.91313 24.63032 21.73386 1.000 15.18576 46 ILE B O 1
ATOM 2304 N N . LEU B 1 53 ? -10.72273 24.74188 20.38769 1.000 14.29354 47 LEU B N 1
ATOM 2305 C CA . LEU B 1 53 ? -10.07465 25.54464 19.35728 1.000 15.95074 47 LEU B CA 1
ATOM 2306 C C . LEU B 1 53 ? -10.96076 26.73339 19.01412 1.000 14.87587 47 LEU B C 1
ATOM 2307 O O . LEU B 1 53 ? -12.18577 26.59789 18.96454 1.000 13.63667 47 LEU B O 1
ATOM 2323 N N . ALA B 1 54 ? -10.35367 27.89240 18.75241 1.000 15.34111 48 ALA B N 1
ATOM 2324 C CA . ALA B 1 54 ? -11.15980 29.09009 18.55748 1.000 14.80400 48 ALA B CA 1
ATOM 2325 C C . ALA B 1 54 ? -10.49383 30.07818 17.61182 1.000 13.96756 48 ALA B C 1
ATOM 2326 O O . ALA B 1 54 ? -9.27058 30.10599 17.45913 1.000 14.65006 48 ALA B O 1
ATOM 2333 N N . SER B 1 55 ? -11.33268 30.90856 16.99321 1.000 14.53067 49 SER B N 1
ATOM 2334 C CA . SER B 1 55 ? -10.87755 31.99100 16.13155 1.000 16.67204 49 SER B CA 1
ATOM 2335 C C . SER B 1 55 ? -11.98626 33.03174 16.04186 1.000 16.00070 49 SER B C 1
ATOM 2336 O O . SER B 1 55 ? -13.13512 32.77917 16.41492 1.000 14.03028 49 SER B O 1
ATOM 2344 N N . GLY B 1 56 ? -11.62816 34.20668 15.54124 1.000 12.05495 50 GLY B N 1
ATOM 2345 C CA . GLY B 1 56 ? -12.58278 35.27237 15.31932 1.000 14.06398 50 GLY B CA 1
ATOM 2346 C C . GLY B 1 56 ? -12.09910 36.59623 15.87486 1.000 14.94235 50 GLY B C 1
ATOM 2347 O O . GLY B 1 56 ? -11.11359 36.68389 16.60451 1.000 14.76506 50 GLY B O 1
ATOM 2351 N N . TRP B 1 57 ? -12.83035 37.64299 15.49479 1.000 11.20885 51 TRP B N 1
ATOM 2352 C CA . TRP B 1 57 ? -12.58682 39.00140 15.95651 1.000 14.01408 51 TRP B CA 1
ATOM 2353 C C . TRP B 1 57 ? -13.79676 39.48717 16.73931 1.000 14.77921 51 TRP B C 1
ATOM 2354 O O . TRP B 1 57 ? -14.93593 39.33780 16.28184 1.000 13.04414 51 TRP B O 1
ATOM 2375 N N . ALA B 1 58 ? -13.54859 40.09205 17.89399 1.000 17.90807 52 ALA B N 1
ATOM 2376 C CA . ALA B 1 58 ? -14.61105 40.62532 18.72845 1.000 18.20658 52 ALA B CA 1
ATOM 2377 C C . ALA B 1 58 ? -14.17240 41.96551 19.29361 1.000 22.59589 52 ALA B C 1
ATOM 2378 O O . ALA B 1 58 ? -12.98204 42.20946 19.50192 1.000 23.74390 52 ALA B O 1
ATOM 2385 N N . ARG B 1 59 ? -15.14717 42.83527 19.53247 1.000 20.87344 53 ARG B N 1
ATOM 2386 C CA . ARG B 1 59 ? -14.91322 44.13483 20.14577 1.000 30.58521 53 ARG B CA 1
ATOM 2387 C C . ARG B 1 59 ? -15.47638 44.12327 21.55955 1.000 27.31545 53 ARG B C 1
ATOM 2388 O O . ARG B 1 59 ? -16.59745 43.65291 21.77959 1.000 16.14404 53 ARG B O 1
ATOM 2409 N N . ASN B 1 60 ? -14.69303 44.62398 22.51444 1.000 38.99477 54 ASN B N 1
ATOM 2410 C CA . ASN B 1 60 ? -15.15998 44.80833 23.88186 1.000 35.24707 54 ASN B CA 1
ATOM 2411 C C . ASN B 1 60 ? -15.60538 46.24319 24.14706 1.000 31.54489 54 ASN B C 1
ATOM 2412 O O . ASN B 1 60 ? -15.82249 46.61248 25.30524 1.000 25.07493 54 ASN B O 1
ATOM 2423 N N . GLY B 1 61 ? -15.74646 47.05090 23.10169 1.000 22.45293 55 GLY B N 1
ATOM 2424 C CA . GLY B 1 61 ? -16.18835 48.42455 23.25824 1.000 25.77630 55 GLY B CA 1
ATOM 2425 C C . GLY B 1 61 ? -16.34285 49.08414 21.90491 1.000 28.97023 55 GLY B C 1
ATOM 2426 O O . GLY B 1 61 ? -16.17807 48.45336 20.85450 1.000 28.42475 55 GLY B O 1
ATOM 2430 N N . SER B 1 62 ? -16.65427 50.38282 21.94714 1.000 45.74075 56 SER B N 1
ATOM 2431 C CA . SER B 1 62 ? -16.89569 51.13456 20.71998 1.000 52.12909 56 SER B CA 1
ATOM 2432 C C . SER B 1 62 ? -15.59667 51.60210 20.07322 1.000 58.72287 56 SER B C 1
ATOM 2433 O O . SER B 1 62 ? -15.48811 51.61675 18.84167 1.000 60.86162 56 SER B O 1
ATOM 2441 N N . GLU B 1 63 ? -14.60898 51.99973 20.87809 1.000 58.50691 57 GLU B N 1
ATOM 2442 C CA . GLU B 1 63 ? -13.30390 52.37905 20.34693 1.000 64.13066 57 GLU B CA 1
ATOM 2443 C C . GLU B 1 63 ? -12.79351 51.27338 19.42867 1.000 58.96011 57 GLU B C 1
ATOM 2444 O O . GLU B 1 63 ? -13.26550 50.13412 19.50306 1.000 50.93858 57 GLU B O 1
ATOM 2456 N N . ASN B 1 64 ? -11.84319 51.58933 18.55409 1.000 72.18747 58 ASN B N 1
ATOM 2457 C CA . ASN B 1 64 ? -11.32079 50.61023 17.61081 1.000 69.61388 58 ASN B CA 1
ATOM 2458 C C . ASN B 1 64 ? -9.95589 50.06995 18.01544 1.000 63.95429 58 ASN B C 1
ATOM 2459 O O . ASN B 1 64 ? -9.39573 49.24017 17.29229 1.000 63.26907 58 ASN B O 1
ATOM 2470 N N . PHE B 1 65 ? -9.40800 50.51461 19.14789 1.000 53.55147 59 PHE B N 1
ATOM 2471 C CA . PHE B 1 65 ? -8.41642 49.71097 19.85091 1.000 51.08898 59 PHE B CA 1
ATOM 2472 C C . PHE B 1 65 ? -9.07734 48.68070 20.75928 1.000 47.47009 59 PHE B C 1
ATOM 2473 O O . PHE B 1 65 ? -8.37594 47.86383 21.36492 1.000 45.78145 59 PHE B O 1
ATOM 2490 N N . ALA B 1 66 ? -10.40800 48.70191 20.85962 1.000 34.52239 60 ALA B N 1
ATOM 2491 C CA . ALA B 1 66 ? -11.16460 47.72489 21.63928 1.000 30.03812 60 ALA B CA 1
ATOM 2492 C C . ALA B 1 66 ? -11.40576 46.43024 20.87738 1.000 24.52344 60 ALA B C 1
ATOM 2493 O O . ALA B 1 66 ? -12.49556 45.86028 20.94650 1.000 24.20425 60 ALA B O 1
ATOM 2500 N N . LEU B 1 67 ? -10.41329 45.95572 20.13407 1.000 17.67462 61 LEU B N 1
ATOM 2501 C CA . LEU B 1 67 ? -10.51803 44.70921 19.39383 1.000 17.27794 61 LEU B CA 1
ATOM 2502 C C . LEU B 1 67 ? -9.82930 43.59028 20.16220 1.000 16.81738 61 LEU B C 1
ATOM 2503 O O . LEU B 1 67 ? -8.83899 43.80897 20.86636 1.000 17.40400 61 LEU B O 1
ATOM 2519 N N . THR B 1 68 ? -10.36681 42.38301 20.01375 1.000 16.19317 62 THR B N 1
ATOM 2520 C CA . THR B 1 68 ? -9.83232 41.21195 20.68334 1.000 16.93850 62 THR B CA 1
ATOM 2521 C C . THR B 1 68 ? -9.89288 40.01749 19.74329 1.000 15.94430 62 THR B C 1
ATOM 2522 O O . THR B 1 68 ? -10.73145 39.95325 18.84067 1.000 16.76593 62 THR B O 1
ATOM 2533 N N . ALA B 1 69 ? -8.99024 39.07761 19.96873 1.000 12.97213 63 ALA B N 1
ATOM 2534 C CA . ALA B 1 69 ? -9.05379 37.74418 19.38802 1.000 11.75626 63 ALA B CA 1
ATOM 2535 C C . ALA B 1 69 ? -9.30033 36.79795 20.55693 1.000 12.17809 63 ALA B C 1
ATOM 2536 O O . ALA B 1 69 ? -9.31585 37.24832 21.71059 1.000 14.04156 63 ALA B O 1
ATOM 2543 N N . PRO B 1 70 ? -9.50167 35.49963 20.32287 1.000 13.54401 64 PRO B N 1
ATOM 2544 C CA . PRO B 1 70 ? -9.59190 34.57634 21.46820 1.000 13.91019 64 PRO B CA 1
ATOM 2545 C C . PRO B 1 70 ? -8.42362 34.73400 22.42485 1.000 14.47513 64 PRO B C 1
ATOM 2546 O O . PRO B 1 70 ? -8.59979 34.64388 23.64658 1.000 15.79499 64 PRO B O 1
ATOM 2557 N N . GLN B 1 71 ? -7.22966 35.00537 21.88647 1.000 12.98391 65 GLN B N 1
ATOM 2558 C CA . GLN B 1 71 ? -6.01493 35.17745 22.67454 1.000 12.93004 65 GLN B CA 1
ATOM 2559 C C . GLN B 1 71 ? -5.95731 36.50823 23.41743 1.000 14.55279 65 GLN B C 1
ATOM 2560 O O . GLN B 1 71 ? -4.92673 36.79123 24.03949 1.000 16.77754 65 GLN B O 1
ATOM 2574 N N . GLY B 1 72 ? -6.99755 37.32942 23.37143 1.000 12.30706 66 GLY B N 1
ATOM 2575 C CA . GLY B 1 72 ? -7.07930 38.52076 24.19463 1.000 12.83941 66 GLY B CA 1
ATOM 2576 C C . GLY B 1 72 ? -7.13535 39.78817 23.36664 1.000 13.95722 66 GLY B C 1
ATOM 2577 O O . GLY B 1 72 ? -7.26410 39.76352 22.13949 1.000 13.85130 66 GLY B O 1
ATOM 2581 N N . ARG B 1 73 ? -7.03661 40.91953 24.06303 1.000 13.63129 67 ARG B N 1
ATOM 2582 C CA . ARG B 1 73 ? -7.13150 42.21623 23.41028 1.000 19.30726 67 ARG B CA 1
ATOM 2583 C C . ARG B 1 73 ? -5.82369 42.56212 22.70329 1.000 14.90960 67 ARG B C 1
ATOM 2584 O O . ARG B 1 73 ? -4.74479 42.07234 23.05094 1.000 15.18657 67 ARG B O 1
ATOM 2605 N N . ILE B 1 74 ? -5.93163 43.42743 21.69962 1.000 16.51252 68 ILE B N 1
ATOM 2606 C CA . ILE B 1 74 ? -4.77839 43.79778 20.88389 1.000 17.90572 68 ILE B CA 1
ATOM 2607 C C . ILE B 1 74 ? -3.83309 44.67028 21.70075 1.000 19.08523 68 ILE B C 1
ATOM 2608 O O . ILE B 1 74 ? -4.28030 45.38665 22.60913 1.000 19.70722 68 ILE B O 1
ATOM 2624 N N . PRO B 1 75 ? -2.53014 44.64568 21.42034 1.000 20.28864 69 PRO B N 1
ATOM 2625 C CA . PRO B 1 75 ? -1.62493 45.59282 22.08007 1.000 22.31984 69 PRO B CA 1
ATOM 2626 C C . PRO B 1 75 ? -1.98913 47.02526 21.72250 1.000 23.53476 69 PRO B C 1
ATOM 2627 O O . PRO B 1 75 ? -2.49046 47.30969 20.63214 1.000 22.92115 69 PRO B O 1
ATOM 2638 N N . ARG B 1 76 ? -1.73790 47.92981 22.66045 1.000 29.33002 70 ARG B N 1
ATOM 2639 C CA . ARG B 1 76 ? -1.97421 49.34937 22.45463 1.000 33.86034 70 ARG B CA 1
ATOM 2640 C C . ARG B 1 76 ? -0.65424 50.07780 22.22330 1.000 37.34047 70 ARG B C 1
ATOM 2641 O O . ARG B 1 76 ? 0.43197 49.50125 22.31603 1.000 36.49212 70 ARG B O 1
ATOM 2662 N N . GLU B 1 77 ? -0.76885 51.36950 21.91795 1.000 48.39704 71 GLU B N 1
ATOM 2663 C CA . GLU B 1 77 ? 0.39378 52.19443 21.61601 1.000 52.85397 71 GLU B CA 1
ATOM 2664 C C . GLU B 1 77 ? 1.45429 52.06694 22.70053 1.000 54.09892 71 GLU B C 1
ATOM 2665 O O . GLU B 1 77 ? 1.17394 52.24625 23.88866 1.000 52.40936 71 GLU B O 1
ATOM 2677 N N . GLY B 1 78 ? 2.68194 51.76127 22.27898 1.000 56.08492 72 GLY B N 1
ATOM 2678 C CA . GLY B 1 78 ? 3.80797 51.67261 23.17917 1.000 57.55845 72 GLY B CA 1
ATOM 2679 C C . GLY B 1 78 ? 3.93825 50.36922 23.93137 1.000 53.19741 72 GLY B C 1
ATOM 2680 O O . GLY B 1 78 ? 5.01333 50.09306 24.47834 1.000 55.86757 72 GLY B O 1
ATOM 2684 N N . GLU B 1 79 ? 2.88537 49.55940 23.98558 1.000 39.56208 73 GLU B N 1
ATOM 2685 C CA . GLU B 1 79 ? 2.96832 48.27874 24.66819 1.000 37.18733 73 GLU B CA 1
ATOM 2686 C C . GLU B 1 79 ? 3.75783 47.27824 23.83142 1.000 36.31264 73 GLU B C 1
ATOM 2687 O O . GLU B 1 79 ? 3.78831 47.34843 22.59900 1.000 34.74382 73 GLU B O 1
ATOM 2699 N N . THR B 1 80 ? 4.40893 46.34397 24.52068 1.000 37.07058 74 THR B N 1
ATOM 2700 C CA . THR B 1 80 ? 4.99407 45.19581 23.85300 1.000 37.68600 74 THR B CA 1
ATOM 2701 C C . THR B 1 80 ? 3.89083 44.34729 23.21765 1.000 29.77999 74 THR B C 1
ATOM 2702 O O . THR B 1 80 ? 2.69680 44.52532 23.47614 1.000 26.06055 74 THR B O 1
ATOM 2713 N N . LEU B 1 81 ? 4.30949 43.39962 22.38506 1.000 26.13134 75 LEU B N 1
ATOM 2714 C CA . LEU B 1 81 ? 3.38893 42.53551 21.66207 1.000 23.67638 75 LEU B CA 1
ATOM 2715 C C . LEU B 1 81 ? 3.05059 41.25819 22.42450 1.000 22.36223 75 LEU B C 1
ATOM 2716 O O . LEU B 1 81 ? 2.44323 40.35029 21.84723 1.000 21.70316 75 LEU B O 1
ATOM 2732 N N . THR B 1 82 ? 3.40508 41.17504 23.70414 1.000 27.46173 76 THR B N 1
ATOM 2733 C CA . THR B 1 82 ? 3.13449 39.97115 24.47640 1.000 27.45244 76 THR B CA 1
ATOM 2734 C C . THR B 1 82 ? 1.63538 39.80333 24.70317 1.000 26.83827 76 THR B C 1
ATOM 2735 O O . THR B 1 82 ? 0.89117 40.77564 24.85842 1.000 28.30106 76 THR B O 1
ATOM 2746 N N . LEU B 1 83 ? 1.19489 38.54873 24.71144 1.000 22.30374 77 LEU B N 1
ATOM 2747 C CA . LEU B 1 83 ? -0.21878 38.26207 24.89237 1.000 19.52248 77 LEU B CA 1
ATOM 2748 C C . LEU B 1 83 ? -0.68327 38.75383 26.25729 1.000 20.58414 77 LEU B C 1
ATOM 2749 O O . LEU B 1 83 ? 0.05986 38.73060 27.24138 1.000 21.93637 77 LEU B O 1
ATOM 2765 N N . ARG B 1 84 ? -1.92161 39.22267 26.30451 1.000 26.73702 78 ARG B N 1
ATOM 2766 C CA . ARG B 1 84 ? -2.58172 39.53695 27.55685 1.000 30.31160 78 ARG B CA 1
ATOM 2767 C C . ARG B 1 84 ? -3.47230 38.35650 27.93769 1.000 29.54768 78 ARG B C 1
ATOM 2768 O O . ARG B 1 84 ? -3.38846 37.27334 27.34994 1.000 30.20186 78 ARG B O 1
ATOM 2789 N N . ASN B 1 85 ? -4.33156 38.55495 28.92874 1.000 21.81461 79 ASN B N 1
ATOM 2790 C CA . ASN B 1 85 ? -5.26353 37.50375 29.30320 1.000 20.13529 79 ASN B CA 1
ATOM 2791 C C . ASN B 1 85 ? -6.15036 37.16026 28.10912 1.000 19.48443 79 ASN B C 1
ATOM 2792 O O . ASN B 1 85 ? -6.59216 38.06031 27.38451 1.000 22.11870 79 ASN B O 1
ATOM 2803 N N . PRO B 1 86 ? -6.42646 35.87901 27.87003 1.000 17.03864 80 PRO B N 1
ATOM 2804 C CA . PRO B 1 86 ? -7.31046 35.52265 26.75513 1.000 15.90256 80 PRO B CA 1
ATOM 2805 C C . PRO B 1 86 ? -8.72184 36.05163 26.96005 1.000 15.10304 80 PRO B C 1
ATOM 2806 O O . PRO B 1 86 ? -9.21083 36.17748 28.08589 1.000 15.09401 80 PRO B O 1
ATOM 2817 N N . SER B 1 87 ? -9.37347 36.36331 25.83803 1.000 14.44327 81 SER B N 1
ATOM 2818 C CA . SER B 1 87 ? -10.76041 36.80373 25.86298 1.000 14.92707 81 SER B CA 1
ATOM 2819 C C . SER B 1 87 ? -11.72829 35.63179 25.92078 1.000 15.04422 81 SER B C 1
ATOM 2820 O O . SER B 1 87 ? -12.81885 35.76121 26.48890 1.000 15.86263 81 SER B O 1
ATOM 2828 N N . LEU B 1 88 ? -11.36448 34.49787 25.32761 1.000 14.05088 82 LEU B N 1
ATOM 2829 C CA . LEU B 1 88 ? -12.20132 33.30722 25.36878 1.000 13.83858 82 LEU B CA 1
ATOM 2830 C C . LEU B 1 88 ? -11.85495 32.50981 26.61840 1.000 12.91781 82 LEU B C 1
ATOM 2831 O O . LEU B 1 88 ? -10.69466 32.12903 26.82260 1.000 12.26579 82 LEU B O 1
ATOM 2847 N N . GLN B 1 89 ? -12.86314 32.24841 27.43830 1.000 12.85025 83 GLN B N 1
ATOM 2848 C CA . GLN B 1 89 ? -12.69312 31.54621 28.69478 1.000 15.53835 83 GLN B CA 1
ATOM 2849 C C . GLN B 1 89 ? -13.71920 30.42919 28.79194 1.000 15.95652 83 GLN B C 1
ATOM 2850 O O . GLN B 1 89 ? -14.73810 30.42458 28.09504 1.000 15.07324 83 GLN B O 1
ATOM 2864 N N . ALA B 1 90 ? -13.42567 29.47560 29.66877 1.000 16.17504 84 ALA B N 1
ATOM 2865 C CA . ALA B 1 90 ? -14.31889 28.37177 29.97630 1.000 17.29764 84 ALA B CA 1
ATOM 2866 C C . ALA B 1 90 ? -14.86134 28.55602 31.38525 1.000 19.69823 84 ALA B C 1
ATOM 2867 O O . ALA B 1 90 ? -14.13340 28.98059 32.28765 1.000 20.91657 84 ALA B O 1
ATOM 2874 N N . ARG B 1 91 ? -16.14704 28.26440 31.55669 1.000 20.67822 85 ARG B N 1
ATOM 2875 C CA . ARG B 1 91 ? -16.79910 28.22823 32.85989 1.000 26.24136 85 ARG B CA 1
ATOM 2876 C C . ARG B 1 91 ? -17.13644 26.77544 33.16377 1.000 35.48210 85 ARG B C 1
ATOM 2877 O O . ARG B 1 91 ? -17.83561 26.12138 32.38216 1.000 24.99261 85 ARG B O 1
ATOM 2898 N N . LEU B 1 92 ? -16.64131 26.27653 34.29184 1.000 29.16901 86 LEU B N 1
ATOM 2899 C CA . LEU B 1 92 ? -16.83556 24.88079 34.66855 1.000 31.54801 86 LEU B CA 1
ATOM 2900 C C . LEU B 1 92 ? -16.86390 24.80708 36.18508 1.000 36.91110 86 LEU B C 1
ATOM 2901 O O . LEU B 1 92 ? -15.92254 25.25993 36.84352 1.000 38.98080 86 LEU B O 1
ATOM 2917 N N . GLY B 1 93 ? -17.93980 24.25129 36.73365 1.000 35.76855 87 GLY B N 1
ATOM 2918 C CA . GLY B 1 93 ? -18.08504 24.16005 38.17165 1.000 39.27011 87 GLY B CA 1
ATOM 2919 C C . GLY B 1 93 ? -17.84036 25.47876 38.87610 1.000 41.05612 87 GLY B C 1
ATOM 2920 O O . GLY B 1 93 ? -17.05992 25.54647 39.82975 1.000 44.01264 87 GLY B O 1
ATOM 2924 N N . ASN B 1 94 ? -18.49554 26.53761 38.39850 1.000 42.34831 88 ASN B N 1
ATOM 2925 C CA . ASN B 1 94 ? -18.41614 27.86766 39.00999 1.000 49.64029 88 ASN B CA 1
ATOM 2926 C C . ASN B 1 94 ? -16.97398 28.35669 39.14644 1.000 52.77929 88 ASN B C 1
ATOM 2927 O O . ASN B 1 94 ? -16.63828 29.09715 40.07343 1.000 54.41037 88 ASN B O 1
ATOM 2938 N N . GLU B 1 95 ? -16.10981 27.95427 38.21634 1.000 44.56936 89 GLU B N 1
ATOM 2939 C CA . GLU B 1 95 ? -14.75506 28.48289 38.12284 1.000 44.71081 89 GLU B CA 1
ATOM 2940 C C . GLU B 1 95 ? -14.45234 28.75516 36.65795 1.000 28.60382 89 GLU B C 1
ATOM 2941 O O . GLU B 1 95 ? -14.91290 28.02990 35.77334 1.000 20.48407 89 GLU B O 1
ATOM 2953 N N . ASN B 1 96 ? -13.68354 29.80518 36.40004 1.000 22.67964 90 ASN B N 1
ATOM 2954 C CA . ASN B 1 96 ? -13.33965 30.19404 35.04134 1.000 19.39042 90 ASN B CA 1
ATOM 2955 C C . ASN B 1 96 ? -11.90189 29.81212 34.73371 1.000 18.36114 90 ASN B C 1
ATOM 2956 O O . ASN B 1 96 ? -11.02077 29.90537 35.59543 1.000 19.81321 90 ASN B O 1
ATOM 2967 N N . TYR B 1 97 ? -11.66953 29.37436 33.49628 1.000 17.57653 91 TYR B N 1
ATOM 2968 C CA . TYR B 1 97 ? -10.37227 28.91405 33.03994 1.000 16.54619 91 TYR B CA 1
ATOM 2969 C C . TYR B 1 97 ? -10.01892 29.56669 31.71135 1.000 14.70808 91 TYR B C 1
ATOM 2970 O O . TYR B 1 97 ? -10.87943 29.69744 30.83118 1.000 13.68170 91 TYR B O 1
ATOM 2988 N N . PRO B 1 98 ? -8.76272 29.97250 31.53009 1.000 15.71795 92 PRO B N 1
ATOM 2989 C CA . PRO B 1 98 ? -8.36568 30.56194 30.24469 1.000 16.24389 92 PRO B CA 1
ATOM 2990 C C . PRO B 1 98 ? -8.39687 29.52438 29.13128 1.000 14.55310 92 PRO B C 1
ATOM 2991 O O . PRO B 1 98 ? -8.04560 28.35968 29.33471 1.000 15.39246 92 PRO B O 1
ATOM 3002 N N . VAL B 1 99 ? -8.83856 29.95772 27.94767 1.000 12.53821 93 VAL B N 1
ATOM 3003 C CA . VAL B 1 99 ? -8.87164 29.09623 26.76940 1.000 13.20817 93 VAL B CA 1
ATOM 3004 C C . VAL B 1 99 ? -8.05862 29.72850 25.64598 1.000 14.00026 93 VAL B C 1
ATOM 3005 O O . VAL B 1 99 ? -7.14496 29.10447 25.09629 1.000 14.04584 93 VAL B O 1
ATOM 3018 N N . GLY B 1 100 ? -8.39850 30.96260 25.28096 1.000 12.97100 94 GLY B N 1
ATOM 3019 C CA . GLY B 1 100 ? -7.67672 31.61197 24.20260 1.000 13.31235 94 GLY B CA 1
ATOM 3020 C C . GLY B 1 100 ? -7.91791 30.93757 22.86131 1.000 12.79160 94 GLY B C 1
ATOM 3021 O O . GLY B 1 100 ? -9.00048 30.41297 22.58015 1.000 12.34850 94 GLY B O 1
ATOM 3025 N N . ASN B 1 101 ? -6.87823 30.95704 22.01633 1.000 11.71542 95 ASN B N 1
ATOM 3026 C CA . ASN B 1 101 ? -6.98643 30.36791 20.68570 1.000 13.42810 95 ASN B CA 1
ATOM 3027 C C . ASN B 1 101 ? -7.14976 28.85484 20.74826 1.000 13.37329 95 ASN B C 1
ATOM 3028 O O . ASN B 1 101 ? -7.75266 28.25449 19.85020 1.000 11.48133 95 ASN B O 1
ATOM 3039 N N . HIS B 1 102 ? -6.58767 28.21898 21.77046 1.000 15.84637 96 HIS B N 1
ATOM 3040 C CA . HIS B 1 102 ? -6.59300 26.76786 21.83127 1.000 15.78565 96 HIS B CA 1
ATOM 3041 C C . HIS B 1 102 ? -6.24874 26.32267 23.24222 1.000 16.06602 96 HIS B C 1
ATOM 3042 O O . HIS B 1 102 ? -5.41458 26.93537 23.91299 1.000 16.16804 96 HIS B O 1
ATOM 3056 N N . LYS B 1 103 ? -6.93371 25.27539 23.68899 1.000 16.60084 97 LYS B N 1
ATOM 3057 C CA . LYS B 1 103 ? -6.59491 24.53359 24.90112 1.000 16.36865 97 LYS B CA 1
ATOM 3058 C C . LYS B 1 103 ? -6.49245 23.08166 24.44286 1.000 16.78030 97 LYS B C 1
ATOM 3059 O O . LYS B 1 103 ? -7.51221 22.40730 24.27277 1.000 18.41534 97 LYS B O 1
ATOM 3078 N N . TYR B 1 104 ? -5.27426 22.60861 24.21219 1.000 16.73560 98 TYR B N 1
ATOM 3079 C CA . TYR B 1 104 ? -5.04015 21.32702 23.56100 1.000 16.51783 98 TYR B CA 1
ATOM 3080 C C . TYR B 1 104 ? -4.81783 20.23346 24.59408 1.000 17.32656 98 TYR B C 1
ATOM 3081 O O . TYR B 1 104 ? -3.95630 20.36470 25.46941 1.000 18.63430 98 TYR B O 1
ATOM 3099 N N . ARG B 1 105 ? -5.58170 19.14894 24.47243 1.000 17.35669 99 ARG B N 1
ATOM 3100 C CA . ARG B 1 105 ? -5.45768 18.00361 25.36889 1.000 23.36400 99 ARG B CA 1
ATOM 3101 C C . ARG B 1 105 ? -5.49603 18.46712 26.82044 1.000 17.38702 99 ARG B C 1
ATOM 3102 O O . ARG B 1 105 ? -4.65558 18.10940 27.64814 1.000 15.94398 99 ARG B O 1
ATOM 3123 N N . TRP B 1 106 ? -6.49343 19.29281 27.11119 1.000 19.05219 100 TRP B N 1
ATOM 3124 C CA . TRP B 1 106 ? -6.69845 19.83625 28.44537 1.000 19.21053 100 TRP B CA 1
ATOM 3125 C C . TRP B 1 106 ? -7.22897 18.74814 29.36706 1.000 18.71688 100 TRP B C 1
ATOM 3126 O O . TRP B 1 106 ? -8.25718 18.13145 29.07358 1.000 18.52182 100 TRP B O 1
ATOM 3147 N N . SER B 1 107 ? -6.52442 18.49837 30.47262 1.000 15.28851 101 SER B N 1
ATOM 3148 C CA . SER B 1 107 ? -7.03107 17.60230 31.50731 1.000 16.11202 101 SER B CA 1
ATOM 3149 C C . SER B 1 107 ? -8.02711 18.37929 32.35957 1.000 15.92456 101 SER B C 1
ATOM 3150 O O . SER B 1 107 ? -7.63274 19.20727 33.18867 1.000 16.67166 101 SER B O 1
ATOM 3158 N N . VAL B 1 108 ? -9.31200 18.10242 32.16345 1.000 17.51024 102 VAL B N 1
ATOM 3159 C CA . VAL B 1 108 ? -10.37828 18.91536 32.75962 1.000 18.66173 102 VAL B CA 1
ATOM 3160 C C . VAL B 1 108 ? -10.26921 18.86971 34.27815 1.000 18.53730 102 VAL B C 1
ATOM 3161 O O . VAL B 1 108 ? -10.22999 17.76987 34.86407 1.000 19.13770 102 VAL B O 1
ATOM 3174 N N . PRO B 1 109 ? -10.22442 20.01205 34.96490 1.000 19.90611 103 PRO B N 1
ATOM 3175 C CA . PRO B 1 109 ? -9.97599 20.01240 36.41208 1.000 22.03877 103 PRO B CA 1
ATOM 3176 C C . PRO B 1 109 ? -11.21891 19.97557 37.28546 1.000 21.48107 103 PRO B C 1
ATOM 3177 O O . PRO B 1 109 ? -11.08353 19.96197 38.51425 1.000 23.45635 103 PRO B O 1
ATOM 3188 N N . ALA B 1 110 ? -12.41039 19.96834 36.69913 1.000 20.70880 104 ALA B N 1
ATOM 3189 C CA . ALA B 1 110 ? -13.63434 19.99213 37.48331 1.000 23.48057 104 ALA B CA 1
ATOM 3190 C C . ALA B 1 110 ? -14.75847 19.41872 36.63860 1.000 23.08641 104 ALA B C 1
ATOM 3191 O O . ALA B 1 110 ? -14.67753 19.37675 35.40902 1.000 19.92494 104 ALA B O 1
ATOM 3198 N N . GLU B 1 111 ? -15.81017 18.98094 37.31558 1.000 26.22116 105 GLU B N 1
ATOM 3199 C CA . GLU B 1 111 ? -16.95708 18.39898 36.64174 1.000 25.94329 105 GLU B CA 1
ATOM 3200 C C . GLU B 1 111 ? -18.01256 19.45961 36.36400 1.000 24.81480 105 GLU B C 1
ATOM 3201 O O . GLU B 1 111 ? -18.10544 20.47404 37.06094 1.000 25.96290 105 GLU B O 1
ATOM 3213 N N . GLY B 1 112 ? -18.81973 19.20555 35.33922 1.000 22.11227 106 GLY B N 1
ATOM 3214 C CA . GLY B 1 112 ? -19.93887 20.07091 35.03502 1.000 22.53439 106 GLY B CA 1
ATOM 3215 C C . GLY B 1 112 ? -20.15417 20.25124 33.54952 1.000 20.04279 106 GLY B C 1
ATOM 3216 O O . GLY B 1 112 ? -19.43688 19.66305 32.73620 1.000 19.29741 106 GLY B O 1
ATOM 3220 N N . THR B 1 113 ? -21.14495 21.05706 33.18244 1.000 20.34735 107 THR B N 1
ATOM 3221 C CA . THR B 1 113 ? -21.36775 21.38984 31.78377 1.000 19.64932 107 THR B CA 1
ATOM 3222 C C . THR B 1 113 ? -20.43969 22.52376 31.36659 1.000 19.09501 107 THR B C 1
ATOM 3223 O O . THR B 1 113 ? -20.27518 23.51140 32.08943 1.000 18.92586 107 THR B O 1
ATOM 3234 N N . LEU B 1 114 ? -19.83079 22.37318 30.19280 1.000 18.51852 108 LEU B N 1
ATOM 3235 C CA . LEU B 1 114 ? -18.87076 23.35028 29.69745 1.000 16.92205 108 LEU B CA 1
ATOM 3236 C C . LEU B 1 114 ? -19.60780 24.55784 29.13574 1.000 16.94300 108 LEU B C 1
ATOM 3237 O O . LEU B 1 114 ? -20.41705 24.42557 28.21186 1.000 17.53566 108 LEU B O 1
ATOM 3253 N N . THR B 1 115 ? -19.32935 25.72935 29.69154 1.000 16.37452 109 THR B N 1
ATOM 3254 C CA . THR B 1 115 ? -19.78770 26.99492 29.14180 1.000 16.74847 109 THR B CA 1
ATOM 3255 C C . THR B 1 115 ? -18.56923 27.76007 28.64489 1.000 16.33216 109 THR B C 1
ATOM 3256 O O . THR B 1 115 ? -17.51663 27.75493 29.29121 1.000 16.05484 109 THR B O 1
ATOM 3267 N N . LEU B 1 116 ? -18.70350 28.39175 27.48529 1.000 16.53160 110 LEU B N 1
ATOM 3268 C CA . LEU B 1 116 ? -17.63921 29.18723 26.88817 1.000 14.98460 110 LEU B CA 1
ATOM 3269 C C . LEU B 1 116 ? -18.13925 30.61746 26.77513 1.000 16.06904 110 LEU B C 1
ATOM 3270 O O . LEU B 1 116 ? -19.26878 30.84614 26.33027 1.000 15.78687 110 LEU B O 1
ATOM 3286 N N . PHE B 1 117 ? -17.32437 31.57614 27.20756 1.000 14.79489 111 PHE B N 1
ATOM 3287 C CA . PHE B 1 117 ? -17.78649 32.95317 27.24080 1.000 16.00245 111 PHE B CA 1
ATOM 3288 C C . PHE B 1 117 ? -16.67481 33.91610 26.86000 1.000 15.47949 111 PHE B C 1
ATOM 3289 O O . PHE B 1 117 ? -15.48392 33.60180 26.92507 1.000 14.38896 111 PHE B O 1
ATOM 3306 N N . PHE B 1 118 ? -17.10787 35.09113 26.41565 1.000 16.28338 112 PHE B N 1
ATOM 3307 C CA . PHE B 1 118 ? -16.24903 36.24371 26.19322 1.000 15.32672 112 PHE B CA 1
ATOM 3308 C C . PHE B 1 118 ? -16.10199 37.00527 27.50476 1.000 15.67414 112 PHE B C 1
ATOM 3309 O O . PHE B 1 118 ? -17.10500 37.37135 28.12408 1.000 16.80725 112 PHE B O 1
ATOM 3326 N N . ALA B 1 119 ? -14.85927 37.24794 27.92235 1.000 12.82439 113 ALA B N 1
ATOM 3327 C CA . ALA B 1 119 ? -14.60176 37.84544 29.22962 1.000 14.67797 113 ALA B CA 1
ATOM 3328 C C . ALA B 1 119 ? -14.77329 39.36156 29.17853 1.000 15.18464 113 ALA B C 1
ATOM 3329 O O . ALA B 1 119 ? -14.06951 40.05035 28.43323 1.000 15.67920 113 ALA B O 1
ATOM 3336 N N . ASP B 1 120 ? -15.69380 39.87639 29.99111 1.000 13.59730 114 ASP B N 1
ATOM 3337 C CA . ASP B 1 120 ? -15.92680 41.30783 30.14452 1.000 14.18516 114 ASP B CA 1
ATOM 3338 C C . ASP B 1 120 ? -16.52789 41.50321 31.53059 1.000 14.26155 114 ASP B C 1
ATOM 3339 O O . ASP B 1 120 ? -16.84964 40.53611 32.22785 1.000 13.78771 114 ASP B O 1
ATOM 3348 N N . GLY B 1 121 ? -16.66243 42.76148 31.94064 1.000 15.02607 115 GLY B N 1
ATOM 3349 C CA . GLY B 1 121 ? -17.40535 43.05387 33.15555 1.000 16.87375 115 GLY B CA 1
ATOM 3350 C C . GLY B 1 121 ? -18.89769 42.89584 32.92214 1.000 17.16592 115 GLY B C 1
ATOM 3351 O O . GLY B 1 121 ? -19.42219 43.24923 31.86408 1.000 17.09205 115 GLY B O 1
ATOM 3355 N N . LYS B 1 122 ? -19.59376 42.34782 33.92417 1.000 21.99663 116 LYS B N 1
ATOM 3356 C CA . LYS B 1 122 ? -20.98563 41.97880 33.69485 1.000 21.12733 116 LYS B CA 1
ATOM 3357 C C . LYS B 1 122 ? -21.83662 43.19564 33.34481 1.000 22.38456 116 LYS B C 1
ATOM 3358 O O . LYS B 1 122 ? -22.87700 43.04400 32.69460 1.000 24.56494 116 LYS B O 1
ATOM 3377 N N . ASP B 1 123 ? -21.40607 44.39427 33.72933 1.000 22.14275 117 ASP B N 1
ATOM 3378 C CA . ASP B 1 123 ? -22.12824 45.61399 33.40506 1.000 26.61161 117 ASP B CA 1
ATOM 3379 C C . ASP B 1 123 ? -21.64451 46.27473 32.11883 1.000 26.13028 117 ASP B C 1
ATOM 3380 O O . ASP B 1 123 ? -22.06352 47.39861 31.82352 1.000 26.21782 117 ASP B O 1
ATOM 3389 N N . GLN B 1 124 ? -20.79213 45.60560 31.33747 1.000 20.37033 118 GLN B N 1
ATOM 3390 C CA . GLN B 1 124 ? -20.14984 46.25328 30.19985 1.000 21.01264 118 GLN B CA 1
ATOM 3391 C C . GLN B 1 124 ? -20.25989 45.44211 28.91297 1.000 19.46004 118 GLN B C 1
ATOM 3392 O O . GLN B 1 124 ? -19.46926 45.65716 27.98927 1.000 17.48537 118 GLN B O 1
ATOM 3406 N N . TYR B 1 125 ? -21.22890 44.53054 28.81521 1.000 19.80910 119 TYR B N 1
ATOM 3407 C CA . TYR B 1 125 ? -21.30901 43.66907 27.64127 1.000 18.69709 119 TYR B CA 1
ATOM 3408 C C . TYR B 1 125 ? -22.05925 44.30204 26.47398 1.000 19.00652 119 TYR B C 1
ATOM 3409 O O . TYR B 1 125 ? -21.85342 43.88720 25.32731 1.000 18.38893 119 TYR B O 1
ATOM 3427 N N . LYS B 1 126 ? -22.91112 45.29810 26.72846 1.000 23.13553 120 LYS B N 1
ATOM 3428 C CA . LYS B 1 126 ? -23.84496 45.74174 25.69831 1.000 25.65685 120 LYS B CA 1
ATOM 3429 C C . LYS B 1 126 ? -23.17729 46.54058 24.58273 1.000 25.11982 120 LYS B C 1
ATOM 3430 O O . LYS B 1 126 ? -23.78338 46.70493 23.51882 1.000 24.56904 120 LYS B O 1
ATOM 3449 N N . ASP B 1 127 ? -21.95413 47.03031 24.78216 1.000 20.93719 121 ASP B N 1
ATOM 3450 C CA . ASP B 1 127 ? -21.23672 47.74676 23.73420 1.000 20.62847 121 ASP B CA 1
ATOM 3451 C C . ASP B 1 127 ? -20.26639 46.85008 22.97153 1.000 18.10097 121 ASP B C 1
ATOM 3452 O O . ASP B 1 127 ? -19.45857 47.35290 22.18285 1.000 17.63377 121 ASP B O 1
ATOM 3461 N N . ASN B 1 128 ? -20.34302 45.53658 23.17536 1.000 15.20821 122 ASN B N 1
ATOM 3462 C CA . ASN B 1 128 ? -19.46429 44.59524 22.50473 1.000 13.92931 122 ASN B CA 1
ATOM 3463 C C . ASN B 1 128 ? -20.01598 44.23247 21.12951 1.000 14.33563 122 ASN B C 1
ATOM 3464 O O . ASN B 1 128 ? -21.15217 44.55715 20.77463 1.000 15.23808 122 ASN B O 1
ATOM 3475 N N . ALA B 1 129 ? -19.19253 43.54025 20.34915 1.000 16.59647 123 ALA B N 1
ATOM 3476 C CA . ALA B 1 129 ? -19.58995 43.14441 19.00769 1.000 16.84707 123 ALA B CA 1
ATOM 3477 C C . ALA B 1 129 ? -18.76110 41.94408 18.58507 1.000 14.80633 123 ALA B C 1
ATOM 3478 O O . ALA B 1 129 ? -17.67155 41.70160 19.10933 1.000 14.06496 123 ALA B O 1
ATOM 3485 N N . GLY B 1 130 ? -19.29863 41.19098 17.63355 1.000 17.15983 124 GLY B N 1
ATOM 3486 C CA . GLY B 1 130 ? -18.58457 40.06303 17.07800 1.000 16.30129 124 GLY B CA 1
ATOM 3487 C C . GLY B 1 130 ? -18.79921 38.77762 17.84663 1.000 16.70030 124 GLY B C 1
ATOM 3488 O O . GLY B 1 130 ? -19.54241 38.69767 18.82924 1.000 17.08606 124 GLY B O 1
ATOM 3492 N N . GLU B 1 131 ? -18.10810 37.74218 17.37746 1.000 19.56975 125 GLU B N 1
ATOM 3493 C CA . GLU B 1 131 ? -18.25182 36.40692 17.93524 1.000 19.22348 125 GLU B CA 1
ATOM 3494 C C . GLU B 1 131 ? -16.99267 35.60947 17.63680 1.000 18.32587 125 GLU B C 1
ATOM 3495 O O . GLU B 1 131 ? -16.27875 35.87770 16.66812 1.000 17.96347 125 GLU B O 1
ATOM 3507 N N . PHE B 1 132 ? -16.74255 34.60647 18.47403 1.000 15.85870 126 PHE B N 1
ATOM 3508 C CA . PHE B 1 132 ? -15.71513 33.61023 18.20941 1.000 14.96184 126 PHE B CA 1
ATOM 3509 C C . PHE B 1 132 ? -16.37333 32.32879 17.71073 1.000 17.53522 126 PHE B C 1
ATOM 3510 O O . PHE B 1 132 ? -17.45539 31.95247 18.17416 1.000 19.49675 126 PHE B O 1
ATOM 3527 N N . SER B 1 133 ? -15.72054 31.66657 16.76229 1.000 15.70922 127 SER B N 1
ATOM 3528 C CA . SER B 1 133 ? -16.09486 30.32800 16.32682 1.000 14.20010 127 SER B CA 1
ATOM 3529 C C . SER B 1 133 ? -15.25013 29.32258 17.09886 1.000 13.95565 127 SER B C 1
ATOM 3530 O O . SER B 1 133 ? -14.01798 29.41908 17.10301 1.000 14.77353 127 SER B O 1
ATOM 3538 N N . VAL B 1 134 ? -15.90750 28.36858 17.75381 1.000 13.55773 128 VAL B N 1
ATOM 3539 C CA . VAL B 1 134 ? -15.23793 27.45441 18.66960 1.000 14.62486 128 VAL B CA 1
ATOM 3540 C C . VAL B 1 134 ? -15.58933 26.01944 18.30745 1.000 16.48607 128 VAL B C 1
ATOM 3541 O O . VAL B 1 134 ? -16.70896 25.72899 17.87124 1.000 17.35473 128 VAL B O 1
ATOM 3554 N N . GLU B 1 135 ? -14.61508 25.12759 18.47680 1.000 15.83520 129 GLU B N 1
ATOM 3555 C CA . GLU B 1 135 ? -14.77549 23.69297 18.29105 1.000 17.29512 129 GLU B CA 1
ATOM 3556 C C . GLU B 1 135 ? -14.28591 23.00581 19.55685 1.000 16.49172 129 GLU B C 1
ATOM 3557 O O . GLU B 1 135 ? -13.29902 23.43815 20.15951 1.000 14.26825 129 GLU B O 1
ATOM 3569 N N . VAL B 1 136 ? -14.98150 21.94659 19.96569 1.000 16.31620 130 VAL B N 1
ATOM 3570 C CA . VAL B 1 136 ? -14.62292 21.17567 21.15106 1.000 16.50108 130 VAL B CA 1
ATOM 3571 C C . VAL B 1 136 ? -14.53146 19.70848 20.75753 1.000 18.72932 130 VAL B C 1
ATOM 3572 O O . VAL B 1 136 ? -15.47019 19.16053 20.16868 1.000 20.19817 130 VAL B O 1
ATOM 3585 N N . TYR B 1 137 ? -13.40635 19.07572 21.08900 1.000 17.56627 131 TYR B N 1
ATOM 3586 C CA . TYR B 1 137 ? -13.13787 17.69037 20.73604 1.000 19.17234 131 TYR B CA 1
ATOM 3587 C C . TYR B 1 137 ? -12.86534 16.86660 21.98735 1.000 19.50423 131 TYR B C 1
ATOM 3588 O O . TYR B 1 137 ? -12.27514 17.35626 22.95413 1.000 17.73997 131 TYR B O 1
ATOM 3606 N N . ARG B 1 138 ? -13.28623 15.60296 21.95617 1.000 23.06364 132 ARG B N 1
ATOM 3607 C CA . ARG B 1 138 ? -12.91708 14.65115 22.99576 1.000 24.99023 132 ARG B CA 1
ATOM 3608 C C . ARG B 1 138 ? -11.69010 13.87020 22.53994 1.000 23.74778 132 ARG B C 1
ATOM 3609 O O . ARG B 1 138 ? -11.61766 13.42898 21.38781 1.000 23.74452 132 ARG B O 1
ATOM 3630 N N . GLU B 1 139 ? -10.72258 13.72187 23.43998 1.000 22.72445 133 GLU B N 1
ATOM 3631 C CA . GLU B 1 139 ? -9.46657 13.05266 23.12268 1.000 22.91651 133 GLU B CA 1
ATOM 3632 C C . GLU B 1 139 ? -9.37413 11.72039 23.86021 1.000 24.91987 133 GLU B C 1
ATOM 3633 O O . GLU B 1 139 ? -9.88508 11.58340 24.97292 1.000 27.89149 133 GLU B O 1
ATOM 3645 N N . ALA C 1 20 ? 3.90811 20.44641 28.59219 1.000 50.28776 14 ALA C N 1
ATOM 3646 C CA . ALA C 1 20 ? 3.60514 20.18138 27.18985 1.000 44.58838 14 ALA C CA 1
ATOM 3647 C C . ALA C 1 20 ? 3.16284 18.73421 27.01348 1.000 45.78153 14 ALA C C 1
ATOM 3648 O O . ALA C 1 20 ? 3.69266 17.83303 27.66306 1.000 51.34087 14 ALA C O 1
ATOM 3654 N N . SER C 1 21 ? 2.19505 18.50337 26.13339 1.000 40.04920 15 SER C N 1
ATOM 3655 C CA . SER C 1 21 ? 1.68344 17.15286 25.96964 1.000 41.16289 15 SER C CA 1
ATOM 3656 C C . SER C 1 21 ? 2.70334 16.28348 25.24396 1.000 40.89332 15 SER C C 1
ATOM 3657 O O . SER C 1 21 ? 3.61018 16.76829 24.55848 1.000 39.57631 15 SER C O 1
ATOM 3665 N N . GLU C 1 22 ? 2.52536 14.97115 25.39339 1.000 46.30553 16 GLU C N 1
ATOM 3666 C CA . GLU C 1 22 ? 3.59020 14.01411 25.13962 1.000 52.01498 16 GLU C CA 1
ATOM 3667 C C . GLU C 1 22 ? 3.85509 13.78504 23.66027 1.000 39.28278 16 GLU C C 1
ATOM 3668 O O . GLU C 1 22 ? 4.92535 13.27682 23.30725 1.000 35.84936 16 GLU C O 1
ATOM 3680 N N . ASN C 1 23 ? 2.91375 14.14658 22.78916 1.000 27.92276 17 ASN C N 1
ATOM 3681 C CA . ASN C 1 23 ? 3.07407 13.97099 21.35458 1.000 25.28822 17 ASN C CA 1
ATOM 3682 C C . ASN C 1 23 ? 3.59394 15.23021 20.66949 1.000 23.62423 17 ASN C C 1
ATOM 3683 O O . ASN C 1 23 ? 3.48786 15.35118 19.44456 1.000 20.84774 17 ASN C O 1
ATOM 3694 N N . LEU C 1 24 ? 4.13872 16.17394 21.43314 1.000 25.26658 18 LEU C N 1
ATOM 3695 C CA . LEU C 1 24 ? 4.78513 17.33625 20.83909 1.000 21.29319 18 LEU C CA 1
ATOM 3696 C C . LEU C 1 24 ? 6.02577 16.89591 20.07160 1.000 19.76049 18 LEU C C 1
ATOM 3697 O O . LEU C 1 24 ? 6.85972 16.15202 20.60000 1.000 20.91427 18 LEU C O 1
ATOM 3713 N N . ILE C 1 25 ? 6.15101 17.34998 18.82655 1.000 20.08393 19 ILE C N 1
ATOM 3714 C CA . ILE C 1 25 ? 7.32997 17.05707 18.02003 1.000 21.33670 19 ILE C CA 1
ATOM 3715 C C . ILE C 1 25 ? 8.11208 18.30272 17.63126 1.000 20.72788 19 ILE C C 1
ATOM 3716 O O . ILE C 1 25 ? 9.26788 18.17449 17.20056 1.000 22.46736 19 ILE C O 1
ATOM 3732 N N . TRP C 1 26 ? 7.54624 19.49881 17.77215 1.000 19.85505 20 TRP C N 1
ATOM 3733 C CA . TRP C 1 26 ? 8.30737 20.71473 17.51556 1.000 20.57080 20 TRP C CA 1
ATOM 3734 C C . TRP C 1 26 ? 7.58776 21.89684 18.14431 1.000 19.40098 20 TRP C C 1
ATOM 3735 O O . TRP C 1 26 ? 6.35766 21.93670 18.19850 1.000 19.19778 20 TRP C O 1
ATOM 3756 N N . SER C 1 27 ? 8.37531 22.85613 18.62640 1.000 18.05615 21 SER C N 1
ATOM 3757 C CA . SER C 1 27 ? 7.84773 24.12182 19.11527 1.000 18.38657 21 SER C CA 1
ATOM 3758 C C . SER C 1 27 ? 8.87862 25.20064 18.82373 1.000 19.00238 21 SER C C 1
ATOM 3759 O O . SER C 1 27 ? 10.08594 24.94841 18.85739 1.000 20.92139 21 SER C O 1
ATOM 3767 N N . GLY C 1 28 ? 8.39758 26.40175 18.52863 1.000 18.79362 22 GLY C N 1
ATOM 3768 C CA . GLY C 1 28 ? 9.30729 27.48549 18.21631 1.000 19.44818 22 GLY C CA 1
ATOM 3769 C C . GLY C 1 28 ? 8.55347 28.71711 17.76556 1.000 19.49128 22 GLY C C 1
ATOM 3770 O O . GLY C 1 28 ? 7.34463 28.83528 17.97243 1.000 20.05616 22 GLY C O 1
ATOM 3774 N N . LYS C 1 29 ? 9.29200 29.62426 17.13795 1.000 16.64090 23 LYS C N 1
ATOM 3775 C CA . LYS C 1 29 ? 8.76435 30.91164 16.72638 1.000 16.73074 23 LYS C CA 1
ATOM 3776 C C . LYS C 1 29 ? 8.70802 31.01118 15.20997 1.000 16.16305 23 LYS C C 1
ATOM 3777 O O . LYS C 1 29 ? 9.52408 30.42177 14.49535 1.000 15.18854 23 LYS C O 1
ATOM 3796 N N . VAL C 1 30 ? 7.72977 31.77138 14.73180 1.000 13.98997 24 VAL C N 1
ATOM 3797 C CA . VAL C 1 30 ? 7.63425 32.16776 13.33325 1.000 12.90010 24 VAL C CA 1
ATOM 3798 C C . VAL C 1 30 ? 7.74930 33.68443 13.30113 1.000 14.05230 24 VAL C C 1
ATOM 3799 O O . VAL C 1 30 ? 6.89615 34.39149 13.85343 1.000 14.76628 24 VAL C O 1
ATOM 3812 N N . ASP C 1 31 ? 8.81729 34.17833 12.68198 1.000 15.57018 25 ASP C N 1
ATOM 3813 C CA . ASP C 1 31 ? 9.15821 35.59240 12.71986 1.000 17.51760 25 ASP C CA 1
ATOM 3814 C C . ASP C 1 31 ? 8.42202 36.34528 11.62123 1.000 18.54110 25 ASP C C 1
ATOM 3815 O O . ASP C 1 31 ? 8.41369 35.91817 10.46215 1.000 17.56095 25 ASP C O 1
ATOM 3824 N N . ALA C 1 32 ? 7.80991 37.47210 11.99121 1.000 15.45688 26 ALA C N 1
ATOM 3825 C CA . ALA C 1 32 ? 7.08158 38.27324 11.01807 1.000 16.22361 26 ALA C CA 1
ATOM 3826 C C . ALA C 1 32 ? 7.99844 38.88581 9.96908 1.000 17.31994 26 ALA C C 1
ATOM 3827 O O . ALA C 1 32 ? 7.51985 39.27628 8.89949 1.000 18.17012 26 ALA C O 1
ATOM 3834 N N . LYS C 1 33 ? 9.29652 38.97962 10.24187 1.000 18.08672 27 LYS C N 1
ATOM 3835 C CA . LYS C 1 33 ? 10.21394 39.61999 9.31178 1.000 20.23736 27 LYS C CA 1
ATOM 3836 C C . LYS C 1 33 ? 10.87392 38.64778 8.34156 1.000 19.37220 27 LYS C C 1
ATOM 3837 O O . LYS C 1 33 ? 11.56547 39.09770 7.42023 1.000 21.72184 27 LYS C O 1
ATOM 3856 N N . ASN C 1 34 ? 10.67758 37.34022 8.51064 1.000 20.80787 28 ASN C N 1
ATOM 3857 C CA . ASN C 1 34 ? 11.41139 36.33348 7.74592 1.000 22.49161 28 ASN C CA 1
ATOM 3858 C C . ASN C 1 34 ? 10.54224 35.81288 6.60730 1.000 20.44293 28 ASN C C 1
ATOM 3859 O O . ASN C 1 34 ? 9.72605 34.90901 6.80120 1.000 18.67338 28 ASN C O 1
ATOM 3870 N N . ALA C 1 35 ? 10.74363 36.35674 5.40472 1.000 20.37650 29 ALA C N 1
ATOM 3871 C CA . ALA C 1 35 ? 9.99832 35.86107 4.25259 1.000 22.60966 29 ALA C CA 1
ATOM 3872 C C . ALA C 1 35 ? 10.26483 34.37974 4.01119 1.000 23.61411 29 ALA C C 1
ATOM 3873 O O . ALA C 1 35 ? 9.41864 33.68302 3.43896 1.000 24.83594 29 ALA C O 1
ATOM 3880 N N . GLU C 1 36 ? 11.42406 33.87886 4.44436 1.000 24.19476 30 GLU C N 1
ATOM 3881 C CA . GLU C 1 36 ? 11.77641 32.47873 4.24479 1.000 24.80516 30 GLU C CA 1
ATOM 3882 C C . GLU C 1 36 ? 11.08832 31.54351 5.23209 1.000 23.10612 30 GLU C C 1
ATOM 3883 O O . GLU C 1 36 ? 11.12924 30.32446 5.03465 1.000 24.81669 30 GLU C O 1
ATOM 3895 N N . GLY C 1 37 ? 10.47313 32.07339 6.28213 1.000 18.15685 31 GLY C N 1
ATOM 3896 C CA . GLY C 1 37 ? 9.79081 31.24318 7.25549 1.000 15.85090 31 GLY C CA 1
ATOM 3897 C C . GLY C 1 37 ? 10.75004 30.49524 8.16945 1.000 16.44127 31 GLY C C 1
ATOM 3898 O O . GLY C 1 37 ? 11.97342 30.59027 8.07696 1.000 18.04803 31 GLY C O 1
ATOM 3902 N N . THR C 1 38 ? 10.14934 29.73756 9.08276 1.000 16.91905 32 THR C N 1
ATOM 3903 C CA . THR C 1 38 ? 10.87844 28.88858 10.01288 1.000 17.05731 32 THR C CA 1
ATOM 3904 C C . THR C 1 38 ? 10.85940 27.46254 9.48223 1.000 17.82813 32 THR C C 1
ATOM 3905 O O . THR C 1 38 ? 9.78569 26.89936 9.24393 1.000 18.04019 32 THR C O 1
ATOM 3916 N N . ASN C 1 39 ? 12.03968 26.88545 9.29179 1.000 14.82725 33 ASN C N 1
ATOM 3917 C CA . ASN C 1 39 ? 12.14174 25.47842 8.92803 1.000 15.45755 33 ASN C CA 1
ATOM 3918 C C . ASN C 1 39 ? 12.06083 24.64868 10.20433 1.000 15.06244 33 ASN C C 1
ATOM 3919 O O . ASN C 1 39 ? 13.01720 24.60735 10.98600 1.000 16.00468 33 ASN C O 1
ATOM 3930 N N . THR C 1 40 ? 10.91482 23.99311 10.42266 1.000 14.46373 34 THR C N 1
ATOM 3931 C CA . THR C 1 40 ? 10.72715 23.20248 11.63241 1.000 15.87524 34 THR C CA 1
ATOM 3932 C C . THR C 1 40 ? 11.53317 21.91038 11.61127 1.000 17.66252 34 THR C C 1
ATOM 3933 O O . THR C 1 40 ? 11.74597 21.30830 12.66910 1.000 17.85654 34 THR C O 1
ATOM 3944 N N . GLY C 1 41 ? 11.97573 21.46529 10.43860 1.000 16.91097 35 GLY C N 1
ATOM 3945 C CA . GLY C 1 41 ? 12.68666 20.20792 10.35820 1.000 18.36048 35 GLY C CA 1
ATOM 3946 C C . GLY C 1 41 ? 11.82805 18.98497 10.56846 1.000 18.67720 35 GLY C C 1
ATOM 3947 O O . GLY C 1 41 ? 12.36339 17.87482 10.64439 1.000 21.54548 35 GLY C O 1
ATOM 3951 N N . VAL C 1 42 ? 10.51336 19.15493 10.67511 1.000 19.33576 36 VAL C N 1
ATOM 3952 C CA . VAL C 1 42 ? 9.58641 18.03268 10.77775 1.000 20.60524 36 VAL C CA 1
ATOM 3953 C C . VAL C 1 42 ? 9.44116 17.42646 9.38530 1.000 21.13818 36 VAL C C 1
ATOM 3954 O O . VAL C 1 42 ? 8.88672 18.05238 8.47842 1.000 20.26379 36 VAL C O 1
ATOM 3967 N N . ALA C 1 43 ? 9.95804 16.21213 9.21185 1.000 24.11664 37 ALA C N 1
ATOM 3968 C CA . ALA C 1 43 ? 9.93759 15.52136 7.92731 1.000 25.33465 37 ALA C CA 1
ATOM 3969 C C . ALA C 1 43 ? 8.66602 14.68640 7.85384 1.000 27.63430 37 ALA C C 1
ATOM 3970 O O 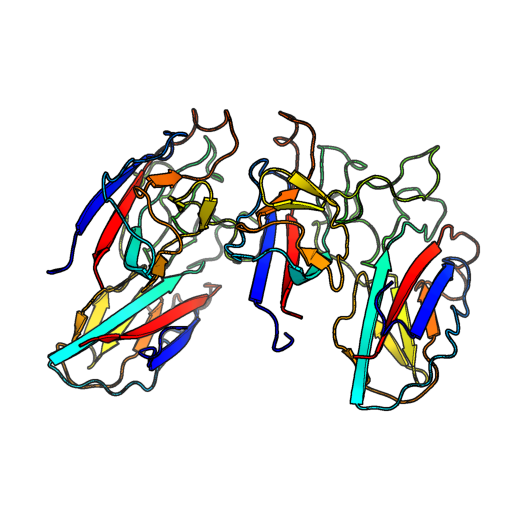. ALA C 1 43 ? 8.51310 13.70721 8.59130 1.000 31.96167 37 ALA C O 1
ATOM 3977 N N . LEU C 1 44 ? 7.75852 15.06902 6.96440 1.000 24.20844 38 LEU C N 1
ATOM 3978 C CA . LEU C 1 44 ? 6.43230 14.48081 6.90207 1.000 23.55070 38 LEU C CA 1
ATOM 3979 C C . LEU C 1 44 ? 6.30201 13.55381 5.70188 1.000 25.59492 38 LEU C C 1
ATOM 3980 O O . LEU C 1 44 ? 6.97304 13.72426 4.67995 1.000 25.10910 38 LEU C O 1
ATOM 3996 N N . LYS C 1 45 ? 5.44530 12.54992 5.86093 1.000 23.18085 39 LYS C N 1
ATOM 3997 C CA . LYS C 1 45 ? 5.00563 11.68143 4.78078 1.000 39.72011 39 LYS C CA 1
ATOM 3998 C C . LYS C 1 45 ? 3.55025 12.00693 4.47441 1.000 25.02526 39 LYS C C 1
ATOM 3999 O O . LYS C 1 45 ? 2.76257 12.26862 5.38900 1.000 23.11968 39 LYS C O 1
ATOM 4018 N N . ALA C 1 46 ? 3.19701 11.99853 3.19166 1.000 27.07996 40 ALA C N 1
ATOM 4019 C CA . ALA C 1 46 ? 1.82130 12.26654 2.79348 1.000 27.24584 40 ALA C CA 1
ATOM 4020 C C . ALA C 1 46 ? 0.85886 11.37701 3.57007 1.000 26.94579 40 ALA C C 1
ATOM 4021 O O . ALA C 1 46 ? 1.06645 10.16677 3.68729 1.000 28.39033 40 ALA C O 1
ATOM 4028 N N . GLY C 1 47 ? -0.19280 11.98463 4.11151 1.000 25.34283 41 GLY C N 1
ATOM 4029 C CA . GLY C 1 47 ? -1.19634 11.24873 4.84326 1.000 25.26886 41 GLY C CA 1
ATOM 4030 C C . GLY C 1 47 ? -0.94729 11.11760 6.32927 1.000 24.25687 41 GLY C C 1
ATOM 4031 O O . GLY C 1 47 ? -1.83713 10.64345 7.04707 1.000 25.92210 41 GLY C O 1
ATOM 4035 N N . GLU C 1 48 ? 0.23350 11.49341 6.81437 1.000 25.95910 42 GLU C N 1
ATOM 4036 C CA . GLU C 1 48 ? 0.44188 11.58799 8.25050 1.000 26.33982 42 GLU C CA 1
ATOM 4037 C C . GLU C 1 48 ? -0.43984 12.69969 8.81106 1.000 27.35368 42 GLU C C 1
ATOM 4038 O O . GLU C 1 48 ? -0.85868 13.61385 8.09667 1.000 28.62329 42 GLU C O 1
ATOM 4050 N N . ILE C 1 49 ? -0.73814 12.60918 10.10311 1.000 23.52365 43 ILE C N 1
ATOM 4051 C CA . ILE C 1 49 ? -1.66097 13.53314 10.75264 1.000 23.49071 43 ILE C CA 1
ATOM 4052 C C . ILE C 1 49 ? -0.89478 14.30623 11.81366 1.000 21.64916 43 ILE C C 1
ATOM 4053 O O . ILE C 1 49 ? -0.27322 13.70884 12.70221 1.000 20.86160 43 ILE C O 1
ATOM 4069 N N . ILE C 1 50 ? -0.94396 15.63401 11.72092 1.000 22.20669 44 ILE C N 1
ATOM 4070 C CA . ILE C 1 50 ? -0.31176 16.51457 12.68935 1.000 19.32272 44 ILE C CA 1
ATOM 4071 C C . ILE C 1 50 ? -1.32707 17.56408 13.11765 1.000 18.21122 44 ILE C C 1
ATOM 4072 O O . ILE C 1 50 ? -2.35293 17.77809 12.46782 1.000 20.51642 44 ILE C O 1
ATOM 4088 N N . THR C 1 51 ? -1.02706 18.21432 14.23711 1.000 15.89390 45 THR C N 1
ATOM 4089 C CA . THR C 1 51 ? -1.80431 19.34308 14.72650 1.000 15.82606 45 THR C CA 1
ATOM 4090 C C . THR C 1 51 ? -0.85713 20.51400 14.93856 1.000 14.40222 45 THR C C 1
ATOM 4091 O O . THR C 1 51 ? 0.20598 20.35620 15.54796 1.000 14.12026 45 THR C O 1
ATOM 4102 N N . ILE C 1 52 ? -1.23461 21.67671 14.41695 1.000 16.30476 46 ILE C N 1
ATOM 4103 C CA . ILE C 1 52 ? -0.45723 22.90241 14.54745 1.000 15.30372 46 ILE C CA 1
ATOM 4104 C C . ILE C 1 52 ? -1.28907 23.89501 15.34669 1.000 14.26065 46 ILE C C 1
ATOM 4105 O O . ILE C 1 52 ? -2.46186 24.12132 15.02898 1.000 15.25066 46 ILE C O 1
ATOM 4121 N N . LEU C 1 53 ? -0.69055 24.47407 16.38716 1.000 15.03638 47 LEU C N 1
ATOM 4122 C CA . LEU C 1 53 ? -1.34810 25.48100 17.21055 1.000 15.91626 47 LEU C CA 1
ATOM 4123 C C . LEU C 1 53 ? -0.47031 26.72052 17.28810 1.000 16.51225 47 LEU C C 1
ATOM 4124 O O . LEU C 1 53 ? 0.75768 26.61401 17.33917 1.000 15.94904 47 LEU C O 1
ATOM 4140 N N . ALA C 1 54 ? -1.09691 27.89579 17.31825 1.000 14.63607 48 ALA C N 1
ATOM 4141 C CA . ALA C 1 54 ? -0.32510 29.12794 17.28232 1.000 14.40460 48 ALA C CA 1
ATOM 4142 C C . ALA C 1 54 ? -1.02154 30.23797 18.05344 1.000 14.63052 48 ALA C C 1
ATOM 4143 O O . ALA C 1 54 ? -2.23296 30.20768 18.28234 1.000 14.99406 48 ALA C O 1
ATOM 4150 N N . SER C 1 55 ? -0.22314 31.22834 18.44469 1.000 14.56463 49 SER C N 1
ATOM 4151 C CA . SER C 1 55 ? -0.72245 32.41983 19.11459 1.000 16.32415 49 SER C CA 1
ATOM 4152 C C . SER C 1 55 ? 0.33947 33.50487 19.00821 1.000 17.52934 49 SER C C 1
ATOM 4153 O O . SER C 1 55 ? 1.49084 33.24235 18.64973 1.000 16.94111 49 SER C O 1
ATOM 4161 N N . GLY C 1 56 ? -0.06323 34.72909 19.32508 1.000 13.04285 50 GLY C N 1
ATOM 4162 C CA . GLY C 1 56 ? 0.84586 35.85597 19.38345 1.000 13.18440 50 GLY C CA 1
ATOM 4163 C C . GLY C 1 56 ? 0.35694 37.03022 18.55797 1.000 14.22990 50 GLY C C 1
ATOM 4164 O O . GLY C 1 56 ? -0.56406 36.92864 17.75068 1.000 13.63861 50 GLY C O 1
ATOM 4168 N N . TRP C 1 57 ? 1.01137 38.16909 18.78945 1.000 13.48594 51 TRP C N 1
ATOM 4169 C CA . TRP C 1 57 ? 0.75908 39.39951 18.05228 1.000 15.24397 51 TRP C CA 1
ATOM 4170 C C . TRP C 1 57 ? 1.99840 39.77814 17.25215 1.000 15.63821 51 TRP C C 1
ATOM 4171 O O . TRP C 1 57 ? 3.10303 39.84229 17.80292 1.000 16.09580 51 TRP C O 1
ATOM 4192 N N . ALA C 1 58 ? 1.81153 40.04975 15.96458 1.000 18.06591 52 ALA C N 1
ATOM 4193 C CA . ALA C 1 58 ? 2.87989 40.51279 15.09261 1.000 19.95998 52 ALA C CA 1
ATOM 4194 C C . ALA C 1 58 ? 2.36796 41.68107 14.26455 1.000 22.31632 52 ALA C C 1
ATOM 4195 O O . ALA C 1 58 ? 1.18465 41.74643 13.92477 1.000 24.81884 52 ALA C O 1
ATOM 4202 N N . ARG C 1 59 ? 3.26303 42.61080 13.95264 1.000 21.94617 53 ARG C N 1
ATOM 4203 C CA . ARG C 1 59 ? 2.93055 43.76191 13.12738 1.000 27.39436 53 ARG C CA 1
ATOM 4204 C C . ARG C 1 59 ? 3.38282 43.50649 11.69704 1.000 25.32961 53 ARG C C 1
ATOM 4205 O O . ARG C 1 59 ? 4.48352 43.00166 11.46448 1.000 22.14888 53 ARG C O 1
ATOM 4226 N N . ASN C 1 60 ? 2.51873 43.83756 10.73825 1.000 28.72144 54 ASN C N 1
ATOM 4227 C CA . ASN C 1 60 ? 2.87852 43.80199 9.32736 1.000 28.78441 54 ASN C CA 1
ATOM 4228 C C . ASN C 1 60 ? 3.17818 45.19324 8.78216 1.000 30.27175 54 ASN C C 1
ATOM 4229 O O . ASN C 1 60 ? 3.30335 45.36207 7.56492 1.000 29.44109 54 ASN C O 1
ATOM 4240 N N . GLY C 1 61 ? 3.30667 46.18196 9.65757 1.000 29.44963 55 GLY C N 1
ATOM 4241 C CA . GLY C 1 61 ? 3.61657 47.52850 9.23037 1.000 33.21764 55 GLY C CA 1
ATOM 4242 C C . GLY C 1 61 ? 4.04156 48.38073 10.40475 1.000 35.60837 55 GLY C C 1
ATOM 4243 O O . GLY C 1 61 ? 4.17069 47.90136 11.53290 1.000 34.27258 55 GLY C O 1
ATOM 4247 N N . SER C 1 62 ? 4.23349 49.66887 10.11997 1.000 39.34389 56 SER C N 1
ATOM 4248 C CA . SER C 1 62 ? 4.79252 50.60332 11.08609 1.000 46.23201 56 SER C CA 1
ATOM 4249 C C . SER C 1 62 ? 3.76260 51.21237 12.02557 1.000 60.09199 56 SER C C 1
ATOM 4250 O O . SER C 1 62 ? 4.14445 51.74567 13.07455 1.000 65.45426 56 SER C O 1
ATOM 4258 N N . GLU C 1 63 ? 2.48036 51.14768 11.68990 1.000 62.33151 57 GLU C N 1
ATOM 4259 C CA . GLU C 1 63 ? 1.48243 51.99455 12.32277 1.000 62.31572 57 GLU C CA 1
ATOM 4260 C C . GLU C 1 63 ? 0.68455 51.24913 13.38757 1.000 49.73477 57 GLU C C 1
ATOM 4261 O O . GLU C 1 63 ? 0.78670 50.03142 13.55408 1.000 40.15551 57 GLU C O 1
ATOM 4273 N N . ASN C 1 64 ? -0.11202 52.03119 14.12387 1.000 68.44580 58 ASN C N 1
ATOM 4274 C CA . ASN C 1 64 ? -1.08113 51.52255 15.08538 1.000 64.32127 58 ASN C CA 1
ATOM 4275 C C . ASN C 1 64 ? -1.77144 50.25498 14.60194 1.000 56.59166 58 ASN C C 1
ATOM 4276 O O . ASN C 1 64 ? -1.67889 49.18962 15.22435 1.000 52.95094 58 ASN C O 1
ATOM 4287 N N . PHE C 1 65 ? -2.48198 50.38030 13.47954 1.000 49.73970 59 PHE C N 1
ATOM 4288 C CA . PHE C 1 65 ? -3.44241 49.39113 13.01968 1.000 46.62354 59 PHE C CA 1
ATOM 4289 C C . PHE C 1 65 ? -2.80565 48.20693 12.31286 1.000 41.79003 59 PHE C C 1
ATOM 4290 O O . PHE C 1 65 ? -3.51548 47.24763 11.99342 1.000 39.45153 59 PHE C O 1
ATOM 4307 N N . ALA C 1 66 ? -1.50012 48.24449 12.05666 1.000 25.60811 60 ALA C N 1
ATOM 4308 C CA . ALA C 1 66 ? -0.83588 47.19244 11.29080 1.000 25.08759 60 ALA C CA 1
ATOM 4309 C C . ALA C 1 66 ? -0.53346 45.98880 12.18656 1.000 24.44708 60 ALA C C 1
ATOM 4310 O O . ALA C 1 66 ? 0.60814 45.55979 12.34492 1.000 26.11844 60 ALA C O 1
ATOM 4317 N N . LEU C 1 67 ? -1.59675 45.44002 12.77202 1.000 19.27262 61 LEU C N 1
ATOM 4318 C CA . LEU C 1 67 ? -1.49906 44.33434 13.71184 1.000 16.81260 61 LEU C CA 1
ATOM 4319 C C . LEU C 1 67 ? -2.08508 43.06272 13.11430 1.000 14.82897 61 LEU C C 1
ATOM 4320 O O . LEU C 1 67 ? -3.06170 43.10117 12.35924 1.000 16.48565 61 LEU C O 1
ATOM 4336 N N . THR C 1 68 ? -1.48666 41.92958 13.47882 1.000 13.72165 62 THR C N 1
ATOM 4337 C CA . THR C 1 68 ? -1.96829 40.63214 13.03952 1.000 13.39889 62 THR C CA 1
ATOM 4338 C C . THR C 1 68 ? -1.87823 39.62500 14.17750 1.000 12.24719 62 THR C C 1
ATOM 4339 O O . THR C 1 68 ? -1.02822 39.73222 15.06505 1.000 11.63268 62 THR C O 1
ATOM 4350 N N . ALA C 1 69 ? -2.76361 38.64706 14.13363 1.000 11.84011 63 ALA C N 1
ATOM 4351 C CA . ALA C 1 69 ? -2.68892 37.41302 14.89223 1.000 12.82908 63 ALA C CA 1
ATOM 4352 C C . ALA C 1 69 ? -2.45262 36.27601 13.90912 1.000 12.57669 63 ALA C C 1
ATOM 4353 O O . ALA C 1 69 ? -2.43922 36.49003 12.69206 1.000 12.07765 63 ALA C O 1
ATOM 4360 N N . PRO C 1 70 ? -2.23727 35.05156 14.39081 1.000 11.01689 64 PRO C N 1
ATOM 4361 C CA . PRO C 1 70 ? -2.12943 33.93235 13.43706 1.000 11.19406 64 PRO C CA 1
ATOM 4362 C C . PRO C 1 70 ? -3.29727 33.88368 12.46273 1.000 12.68253 64 PRO C C 1
ATOM 4363 O O . PRO C 1 70 ? -3.10205 33.55986 11.28225 1.000 12.93860 64 PRO C O 1
ATOM 4374 N N . GLN C 1 71 ? -4.50057 34.25112 12.91728 1.000 13.09743 65 GLN C N 1
ATOM 4375 C CA . GLN C 1 71 ? -5.71696 34.24793 12.11404 1.000 13.37792 65 GLN C CA 1
ATOM 4376 C C . GLN C 1 71 ? -5.81852 35.42750 11.14409 1.000 13.78211 65 GLN C C 1
ATOM 4377 O O . GLN C 1 71 ? -6.86203 35.57907 10.49802 1.000 15.18792 65 GLN C O 1
ATOM 4391 N N . GLY C 1 72 ? -4.79745 36.26679 11.03367 1.000 14.03183 66 GLY C N 1
ATOM 4392 C CA . GLY C 1 72 ? -4.76132 37.31029 10.02578 1.000 15.05703 66 GLY C CA 1
ATOM 4393 C C . GLY C 1 72 ? -4.76786 38.69833 10.63276 1.000 14.40994 66 GLY C C 1
ATOM 4394 O O . GLY C 1 72 ? -4.70488 38.87991 11.85165 1.000 12.65595 66 GLY C O 1
ATOM 4398 N N . ARG C 1 73 ? -4.85593 39.69721 9.75599 1.000 13.69684 67 ARG C N 1
ATOM 4399 C CA . ARG C 1 73 ? -4.77991 41.08587 10.18414 1.000 16.44175 67 ARG C CA 1
ATOM 4400 C C . ARG C 1 73 ? -6.07859 41.52591 10.85345 1.000 15.01843 67 ARG C C 1
ATOM 4401 O O . ARG C 1 73 ? -7.15660 40.98323 10.59957 1.000 15.34376 67 ARG C O 1
ATOM 4422 N N . ILE C 1 74 ? -5.96774 42.54133 11.70450 1.000 16.46893 68 ILE C N 1
ATOM 4423 C CA . ILE C 1 74 ? -7.12189 43.02283 12.45838 1.000 18.48596 68 ILE C CA 1
ATOM 4424 C C . ILE C 1 74 ? -8.07645 43.74416 11.51443 1.000 19.73968 68 ILE C C 1
ATOM 4425 O O . ILE C 1 74 ? -7.63456 44.34335 10.52196 1.000 20.42004 68 ILE C O 1
ATOM 4441 N N . PRO C 1 75 ? -9.38167 43.71364 11.77568 1.000 20.37865 69 PRO C N 1
ATOM 4442 C CA . PRO C 1 75 ? -10.29541 44.56597 11.00889 1.000 22.98365 69 PRO C CA 1
ATOM 4443 C C . PRO C 1 75 ? -9.97515 46.03144 11.25660 1.000 24.16759 69 PRO C C 1
ATOM 4444 O O . PRO C 1 75 ? -9.41838 46.39949 12.29292 1.000 22.82858 69 PRO C O 1
ATOM 4455 N N . ARG C 1 76 ? -10.32779 46.86423 10.28223 1.000 29.03168 70 ARG C N 1
ATOM 4456 C CA . ARG C 1 76 ? -10.18192 48.30914 10.37664 1.000 53.09249 70 ARG C CA 1
ATOM 4457 C C . ARG C 1 76 ? -11.56496 48.94902 10.33448 1.000 38.78578 70 ARG C C 1
ATOM 4458 O O . ARG C 1 76 ? -12.58017 48.27871 10.12469 1.000 27.72065 70 ARG C O 1
ATOM 4479 N N . GLU C 1 77 ? -11.59664 50.26044 10.55795 1.000 48.37784 71 GLU C N 1
ATOM 4480 C CA . GLU C 1 77 ? -12.85591 50.99008 10.50735 1.000 43.68330 71 GLU C CA 1
ATOM 4481 C C . GLU C 1 77 ? -13.52106 50.78984 9.15091 1.000 38.25430 71 GLU C C 1
ATOM 4482 O O . GLU C 1 77 ? -12.85993 50.78758 8.10853 1.000 38.68115 71 GLU C O 1
ATOM 4494 N N . GLY C 1 78 ? -14.83886 50.60988 9.17044 1.000 34.80397 72 GLY C N 1
ATOM 4495 C CA . GLY C 1 78 ? -15.58140 50.35074 7.95676 1.000 35.98779 72 GLY C CA 1
ATOM 4496 C C . GLY C 1 78 ? -15.55002 48.91729 7.48378 1.000 32.92443 72 GLY C C 1
ATOM 4497 O O . GLY C 1 78 ? -15.99231 48.64085 6.36274 1.000 31.59367 72 GLY C O 1
ATOM 4501 N N . GLU C 1 79 ? -15.04146 47.99804 8.29685 1.000 27.59749 73 GLU C N 1
ATOM 4502 C CA . GLU C 1 79 ? -14.97393 46.58903 7.95212 1.000 26.00008 73 GLU C CA 1
ATOM 4503 C C . GLU C 1 79 ? -15.75412 45.78070 8.97803 1.000 23.22969 73 GLU C C 1
ATOM 4504 O O . GLU C 1 79 ? -15.81251 46.13381 10.15971 1.000 23.10284 73 GLU C O 1
ATOM 4516 N N . THR C 1 80 ? -16.37385 44.70089 8.50734 1.000 25.65708 74 THR C N 1
ATOM 4517 C CA . THR C 1 80 ? -16.95841 43.72615 9.41009 1.000 23.54229 74 THR C CA 1
ATOM 4518 C C . THR C 1 80 ? -15.85088 43.01185 10.18196 1.000 22.57165 74 THR C C 1
ATOM 4519 O O . THR C 1 80 ? -14.66039 43.14055 9.88136 1.000 23.36051 74 THR C O 1
ATOM 4530 N N . LEU C 1 81 ? -16.25640 42.23082 11.17981 1.000 20.20488 75 LEU C N 1
ATOM 4531 C CA . LEU C 1 81 ? -15.31855 41.50597 12.02310 1.000 20.40786 75 LEU C CA 1
ATOM 4532 C C . LEU C 1 81 ? -15.00021 40.10734 11.49295 1.000 22.71858 75 LEU C C 1
ATOM 4533 O O . LEU C 1 81 ? -14.49696 39.26918 12.24894 1.000 26.70837 75 LEU C O 1
ATOM 4549 N N . THR C 1 82 ? -15.26181 39.83983 10.21723 1.000 26.38075 76 THR C N 1
ATOM 4550 C CA . THR C 1 82 ? -15.03079 38.50903 9.67412 1.000 30.19982 76 THR C CA 1
ATOM 4551 C C . THR C 1 82 ? -13.54599 38.27413 9.41748 1.000 29.84288 76 THR C C 1
ATOM 4552 O O . THR C 1 82 ? -12.79702 39.19251 9.07143 1.000 29.96079 76 THR C O 1
ATOM 4563 N N . LEU C 1 83 ? -13.12763 37.02168 9.58715 1.000 25.17330 77 LEU C N 1
ATOM 4564 C CA . LEU C 1 83 ? -11.74014 36.66009 9.34129 1.000 25.57509 77 LEU C CA 1
ATOM 4565 C C . LEU C 1 83 ? -11.37714 36.88029 7.87786 1.000 27.86034 77 LEU C C 1
ATOM 4566 O O . LEU C 1 83 ? -12.16295 36.58616 6.97267 1.000 27.18914 77 LEU C O 1
ATOM 4582 N N . ARG C 1 84 ? -10.17668 37.39899 7.65191 1.000 32.21982 78 ARG C N 1
ATOM 4583 C CA . ARG C 1 84 ? -9.54605 37.39540 6.34408 1.000 33.25061 78 ARG C CA 1
ATOM 4584 C C . ARG C 1 84 ? -8.58004 36.20922 6.28823 1.000 30.70202 78 ARG C C 1
ATOM 4585 O O . ARG C 1 84 ? -8.62547 35.30643 7.12902 1.000 29.18842 78 ARG C O 1
ATOM 4606 N N . ASN C 1 85 ? -7.70166 36.18713 5.29116 1.000 25.43188 79 ASN C N 1
ATOM 4607 C CA . ASN C 1 85 ? -6.78223 35.06603 5.17281 1.000 26.14958 79 ASN C CA 1
ATOM 4608 C C . ASN C 1 85 ? -5.80386 35.07916 6.34837 1.000 26.78562 79 ASN C C 1
ATOM 4609 O O . ASN C 1 85 ? -5.44553 36.14117 6.85829 1.000 27.37373 79 ASN C O 1
ATOM 4620 N N . PRO C 1 86 ? -5.37182 33.90458 6.80702 1.000 18.77773 80 PRO C N 1
ATOM 4621 C CA . PRO C 1 86 ? -4.50359 33.86125 7.99125 1.000 16.73507 80 PRO C CA 1
ATOM 4622 C C . PRO C 1 86 ? -3.09679 34.36734 7.71424 1.000 15.40446 80 PRO C C 1
ATOM 4623 O O . PRO C 1 86 ? -2.56305 34.23826 6.60965 1.000 16.06790 80 PRO C O 1
ATOM 4634 N N . SER C 1 87 ? -2.48644 34.93432 8.75851 1.000 15.53881 81 SER C N 1
ATOM 4635 C CA . SER C 1 87 ? -1.11195 35.40856 8.65392 1.000 15.93875 81 SER C CA 1
ATOM 4636 C C . SER C 1 87 ? -0.10087 34.28888 8.86811 1.000 16.48107 81 SER C C 1
ATOM 4637 O O . SER C 1 87 ? 1.03194 34.38540 8.38282 1.000 18.43117 81 SER C O 1
ATOM 4645 N N . LEU C 1 88 ? -0.47294 33.23907 9.59756 1.000 14.19190 82 LEU C N 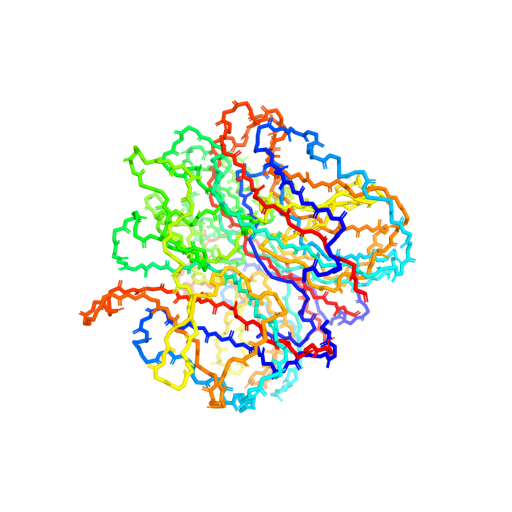1
ATOM 4646 C CA . LEU C 1 88 ? 0.38504 32.07181 9.75825 1.000 13.08135 82 LEU C CA 1
ATOM 4647 C C . LEU C 1 88 ? 0.00264 31.04728 8.69759 1.000 13.61579 82 LEU C C 1
ATOM 4648 O O . LEU C 1 88 ? -1.16535 30.65194 8.60070 1.000 13.59050 82 LEU C O 1
ATOM 4664 N N . GLN C 1 89 ? 0.97815 30.62841 7.89900 1.000 16.01195 83 GLN C N 1
ATOM 4665 C CA . GLN C 1 89 ? 0.74251 29.65534 6.84533 1.000 17.44947 83 GLN C CA 1
ATOM 4666 C C . GLN C 1 89 ? 1.85812 28.62578 6.86944 1.000 17.48523 83 GLN C C 1
ATOM 4667 O O . GLN C 1 89 ? 2.89362 28.80489 7.51648 1.000 18.22790 83 GLN C O 1
ATOM 4681 N N . ALA C 1 90 ? 1.61712 27.51982 6.17712 1.000 16.89067 84 ALA C N 1
ATOM 4682 C CA . ALA C 1 90 ? 2.55558 26.41483 6.10479 1.000 17.64525 84 ALA C CA 1
ATOM 4683 C C . ALA C 1 90 ? 3.00272 26.23768 4.66499 1.000 18.23406 84 ALA C C 1
ATOM 4684 O O . ALA C 1 90 ? 2.20848 26.39917 3.73320 1.000 18.76148 84 ALA C O 1
ATOM 4691 N N . ARG C 1 91 ? 4.28081 25.91013 4.49842 1.000 16.75705 85 ARG C N 1
ATOM 4692 C CA . ARG C 1 91 ? 4.87599 25.61093 3.20382 1.000 18.99570 85 ARG C CA 1
ATOM 4693 C C . ARG C 1 91 ? 5.33149 24.16136 3.22537 1.000 19.60876 85 ARG C C 1
ATOM 4694 O O . ARG C 1 91 ? 6.17835 23.78579 4.04360 1.000 19.64072 85 ARG C O 1
ATOM 4715 N N . LEU C 1 92 ? 4.78116 23.35714 2.32160 1.000 21.19627 86 LEU C N 1
ATOM 4716 C CA . LEU C 1 92 ? 5.08583 21.93515 2.26193 1.000 22.43100 86 LEU C CA 1
ATOM 4717 C C . LEU C 1 92 ? 4.98246 21.48913 0.81387 1.000 24.12606 86 LEU C C 1
ATOM 4718 O O . LEU C 1 92 ? 3.96908 21.74677 0.15773 1.000 23.51232 86 LEU C O 1
ATOM 4734 N N . GLY C 1 93 ? 6.02640 20.83188 0.32244 1.000 28.38692 87 GLY C N 1
ATOM 4735 C CA . GLY C 1 93 ? 6.02000 20.38746 -1.06437 1.000 32.43267 87 GLY C CA 1
ATOM 4736 C C . GLY C 1 93 ? 5.74751 21.49964 -2.04979 1.000 30.96719 87 GLY C C 1
ATOM 4737 O O . GLY C 1 93 ? 5.00441 21.30567 -3.02022 1.000 30.87155 87 GLY C O 1
ATOM 4741 N N . ASN C 1 94 ? 6.32684 22.67577 -1.81478 1.000 29.24547 88 ASN C N 1
ATOM 4742 C CA . ASN C 1 94 ? 6.23198 23.81804 -2.72103 1.000 38.28839 88 ASN C CA 1
ATOM 4743 C C . ASN C 1 94 ? 4.80424 24.33067 -2.87632 1.000 34.50954 88 ASN C C 1
ATOM 4744 O O . ASN C 1 94 ? 4.46831 24.94904 -3.89274 1.000 30.23414 88 ASN C O 1
ATOM 4755 N N . GLU C 1 95 ? 3.95524 24.09192 -1.88253 1.000 33.77671 89 GLU C N 1
ATOM 4756 C CA . GLU C 1 95 ? 2.61958 24.66467 -1.83558 1.000 27.01183 89 GLU C CA 1
ATOM 4757 C C . GLU C 1 95 ? 2.41965 25.32137 -0.47800 1.000 22.45728 89 GLU C C 1
ATOM 4758 O O . GLU C 1 95 ? 2.99047 24.88935 0.52772 1.000 21.50562 89 GLU C O 1
ATOM 4770 N N . ASN C 1 96 ? 1.61462 26.37810 -0.46125 1.000 22.03537 90 ASN C N 1
ATOM 4771 C CA . ASN C 1 96 ? 1.29009 27.09405 0.76312 1.000 19.65339 90 ASN C CA 1
ATOM 4772 C C . ASN C 1 96 ? -0.11104 26.71511 1.21751 1.000 19.00036 90 ASN C C 1
ATOM 4773 O O . ASN C 1 96 ? -1.01954 26.55198 0.39785 1.000 19.51233 90 ASN C O 1
ATOM 4784 N N . TYR C 1 97 ? -0.27690 26.57466 2.52974 1.000 17.90001 91 TYR C N 1
ATOM 4785 C CA . TYR C 1 97 ? -1.53955 26.17393 3.12143 1.000 17.57041 91 TYR C CA 1
ATOM 4786 C C . TYR C 1 97 ? -1.86475 27.06991 4.30707 1.000 16.05949 91 TYR C C 1
ATOM 4787 O O . TYR C 1 97 ? -0.96478 27.43956 5.07159 1.000 15.94161 91 TYR C O 1
ATOM 4805 N N . PRO C 1 98 ? -3.13525 27.42806 4.49138 1.000 17.45536 92 PRO C N 1
ATOM 4806 C CA . PRO C 1 98 ? -3.50088 28.23894 5.65832 1.000 17.35237 92 PRO C CA 1
ATOM 4807 C C . PRO C 1 98 ? -3.36595 27.43921 6.94016 1.000 17.86863 92 PRO C C 1
ATOM 4808 O O . PRO C 1 98 ? -3.70317 26.25623 6.99847 1.000 18.61215 92 PRO C O 1
ATOM 4819 N N . VAL C 1 99 ? -2.86413 28.09003 7.97641 1.000 14.53088 93 VAL C N 1
ATOM 4820 C CA . VAL C 1 99 ? -2.78480 27.52058 9.31141 1.000 13.67522 93 VAL C CA 1
ATOM 4821 C C . VAL C 1 99 ? -3.61872 28.30172 10.30965 1.000 13.24753 93 VAL C C 1
ATOM 4822 O O . VAL C 1 99 ? -4.48599 27.74484 10.99018 1.000 14.33668 93 VAL C O 1
ATOM 4835 N N . GLY C 1 100 ? -3.38914 29.60749 10.39577 1.000 12.53197 94 GLY C N 1
ATOM 4836 C CA . GLY C 1 100 ? -4.10924 30.42429 11.34228 1.000 14.48823 94 GLY C CA 1
ATOM 4837 C C . GLY C 1 100 ? -3.79079 30.04984 12.77929 1.000 13.80020 94 GLY C C 1
ATOM 4838 O O . GLY C 1 100 ? -2.67421 29.64183 13.11808 1.000 12.47281 94 GLY C O 1
ATOM 4842 N N . ASN C 1 101 ? -4.80432 30.19480 13.64278 1.000 12.46761 95 ASN C N 1
ATOM 4843 C CA . ASN C 1 101 ? -4.62648 29.88137 15.05531 1.000 11.27425 95 ASN C CA 1
ATOM 4844 C C . ASN C 1 101 ? -4.41834 28.38949 15.28812 1.000 10.71374 95 ASN C C 1
ATOM 4845 O O . ASN C 1 101 ? -3.78781 27.99729 16.27780 1.000 12.01782 95 ASN C O 1
ATOM 4856 N N . HIS C 1 102 ? -4.98261 27.54401 14.43070 1.000 12.84833 96 HIS C N 1
ATOM 4857 C CA . HIS C 1 102 ? -4.94657 26.11175 14.67946 1.000 11.90370 96 HIS C CA 1
ATOM 4858 C C . HIS C 1 102 ? -5.25511 25.36685 13.39105 1.000 12.68500 96 HIS C C 1
ATOM 4859 O O . HIS C 1 102 ? -6.11162 25.78740 12.61042 1.000 12.97729 96 HIS C O 1
ATOM 4873 N N . LYS C 1 103 ? -4.53341 24.27179 13.17188 1.000 15.16022 97 LYS C N 1
ATOM 4874 C CA . LYS C 1 103 ? -4.81234 23.32538 12.09296 1.000 14.78929 97 LYS C CA 1
ATOM 4875 C C . LYS C 1 103 ? -4.80099 21.95160 12.75741 1.000 16.62716 97 LYS C C 1
ATOM 4876 O O . LYS C 1 103 ? -3.73761 21.35526 12.95317 1.000 17.49334 97 LYS C O 1
ATOM 4895 N N . TYR C 1 104 ? -5.98460 21.46814 13.11879 1.000 15.36159 98 TYR C N 1
ATOM 4896 C CA . TYR C 1 104 ? -6.14345 20.32774 14.01198 1.000 16.77413 98 TYR C CA 1
ATOM 4897 C C . TYR C 1 104 ? -6.32056 19.05456 13.20012 1.000 16.08241 98 TYR C C 1
ATOM 4898 O O . TYR C 1 104 ? -7.13462 19.01021 12.27102 1.000 15.76848 98 TYR C O 1
ATOM 4916 N N . ARG C 1 105 ? -5.55502 18.02404 13.56022 1.000 13.42576 99 ARG C N 1
ATOM 4917 C CA . ARG C 1 105 ? -5.57919 16.73924 12.86657 1.000 16.40144 99 ARG C CA 1
ATOM 4918 C C . ARG C 1 105 ? -5.51596 16.95187 11.35774 1.000 17.42070 99 ARG C C 1
ATOM 4919 O O . ARG C 1 105 ? -6.34857 16.46325 10.58999 1.000 17.07091 99 ARG C O 1
ATOM 4940 N N . TRP C 1 106 ? -4.50737 17.71116 10.94129 1.000 20.10142 100 TRP C N 1
ATOM 4941 C CA . TRP C 1 106 ? -4.25873 17.98917 9.53439 1.000 19.04712 100 TRP C CA 1
ATOM 4942 C C . TRP C 1 106 ? -3.59499 16.78117 8.88478 1.000 22.06467 100 TRP C C 1
ATOM 4943 O O . TRP C 1 106 ? -2.51131 16.36059 9.30207 1.000 22.90191 100 TRP C O 1
ATOM 4964 N N . SER C 1 107 ? -4.23316 16.22646 7.86262 1.000 20.94589 101 SER C N 1
ATOM 4965 C CA . SER C 1 107 ? -3.65573 15.11802 7.10718 1.000 25.29520 101 SER C CA 1
ATOM 4966 C C . SER C 1 107 ? -2.77319 15.71887 6.01676 1.000 22.68617 101 SER C C 1
ATOM 4967 O O . SER C 1 107 ? -3.27559 16.29272 5.04227 1.000 18.59765 101 SER C O 1
ATOM 4975 N N . VAL C 1 108 ? -1.45926 15.58687 6.19074 1.000 25.54621 102 VAL C N 1
ATOM 4976 C CA . VAL C 1 108 ? -0.49698 16.35915 5.39309 1.000 22.77001 102 VAL C CA 1
ATOM 4977 C C . VAL C 1 108 ? -0.67578 16.03784 3.91658 1.000 20.75005 102 VAL C C 1
ATOM 4978 O O . VAL C 1 108 ? -0.78577 14.85195 3.54517 1.000 22.82964 102 VAL C O 1
ATOM 4991 N N . PRO C 1 109 ? -0.69394 17.04019 3.03218 1.000 22.14758 103 PRO C N 1
ATOM 4992 C CA . PRO C 1 109 ? -0.99167 16.76537 1.61942 1.000 24.71299 103 PRO C CA 1
ATOM 4993 C C . PRO C 1 109 ? 0.17052 16.21055 0.81556 1.000 23.23323 103 PRO C C 1
ATOM 4994 O O . PRO C 1 109 ? -0.06914 15.67189 -0.27320 1.000 24.37636 103 PRO C O 1
ATOM 5005 N N . ALA C 1 110 ? 1.40796 16.31925 1.29363 1.000 23.42399 104 ALA C N 1
ATOM 5006 C CA . ALA C 1 110 ? 2.54310 15.87342 0.49804 1.000 26.97808 104 ALA C CA 1
ATOM 5007 C C . ALA C 1 110 ? 3.73375 15.59939 1.40290 1.000 26.37676 104 ALA C C 1
ATOM 5008 O O . ALA C 1 110 ? 3.78232 16.04048 2.55388 1.000 23.96426 104 ALA C O 1
ATOM 5015 N N . GLU C 1 111 ? 4.69744 14.86349 0.85577 1.000 31.59490 105 GLU C N 1
ATOM 5016 C CA . GLU C 1 111 ? 5.91059 14.52130 1.58318 1.000 32.25287 105 GLU C CA 1
ATOM 5017 C C . GLU C 1 111 ? 6.91652 15.66109 1.50014 1.000 30.94104 105 GLU C C 1
ATOM 5018 O O . GLU C 1 111 ? 7.09130 16.28013 0.44706 1.000 32.97936 105 GLU C O 1
ATOM 5030 N N . GLY C 1 112 ? 7.57436 15.93440 2.61205 1.000 22.23583 106 GLY C N 1
ATOM 5031 C CA . GLY C 1 112 ? 8.59779 16.96037 2.64948 1.000 22.79728 106 GLY C CA 1
ATOM 5032 C C . GLY C 1 112 ? 8.72294 17.54382 4.04132 1.000 21.81858 106 GLY C C 1
ATOM 5033 O O . GLY C 1 112 ? 8.02919 17.14834 4.97396 1.000 20.21390 106 GLY C O 1
ATOM 5037 N N . THR C 1 113 ? 9.63437 18.50871 4.15555 1.000 22.82402 107 THR C N 1
ATOM 5038 C CA . THR C 1 113 ? 9.90938 19.17957 5.41833 1.000 22.13401 107 THR C CA 1
ATOM 5039 C C . THR C 1 113 ? 8.95954 20.35443 5.60891 1.000 19.41419 107 THR C C 1
ATOM 5040 O O . THR C 1 113 ? 8.68988 21.11207 4.67190 1.000 18.14987 107 THR C O 1
ATOM 5051 N N . LEU C 1 114 ? 8.46226 20.50637 6.83264 1.000 18.15618 108 LEU C N 1
ATOM 5052 C CA . LEU C 1 114 ? 7.44451 21.50370 7.13026 1.000 16.82232 108 LEU C CA 1
ATOM 5053 C C . LEU C 1 114 ? 8.10410 22.84016 7.44308 1.000 15.60836 108 LEU C C 1
ATOM 5054 O O . LEU C 1 114 ? 8.90797 22.94520 8.37697 1.000 16.17441 108 LEU C O 1
ATOM 5070 N N . THR C 1 115 ? 7.75823 23.85408 6.66164 1.000 16.23755 109 THR C N 1
ATOM 5071 C CA . THR C 1 115 ? 8.10633 25.23588 6.94566 1.000 16.50717 109 THR C CA 1
ATOM 5072 C C . THR C 1 115 ? 6.84141 25.97010 7.36777 1.000 15.76286 109 THR C C 1
ATOM 5073 O O . THR C 1 115 ? 5.76335 25.74208 6.80897 1.000 16.12743 109 THR C O 1
ATOM 5084 N N . LEU C 1 116 ? 6.96893 26.81706 8.38258 1.000 17.49763 110 LEU C N 1
ATOM 5085 C CA . LEU C 1 116 ? 5.88532 27.66898 8.85269 1.000 15.40520 110 LEU C CA 1
ATOM 5086 C C . LEU C 1 116 ? 6.32974 29.11127 8.67733 1.000 14.34632 110 LEU C C 1
ATOM 5087 O O . LEU C 1 116 ? 7.42756 29.47645 9.10946 1.000 13.77242 110 LEU C O 1
ATOM 5103 N N . PHE C 1 117 ? 5.49849 29.92785 8.03472 1.000 14.54292 111 PHE C N 1
ATOM 5104 C CA . PHE C 1 117 ? 5.93184 31.27298 7.69475 1.000 14.62418 111 PHE C CA 1
ATOM 5105 C C . PHE C 1 117 ? 4.83405 32.29190 7.94584 1.000 13.74532 111 PHE C C 1
ATOM 5106 O O . PHE C 1 117 ? 3.64183 31.97495 7.94418 1.000 14.59844 111 PHE C O 1
ATOM 5123 N N . PHE C 1 118 ? 5.27667 33.52196 8.19693 1.000 13.41854 112 PHE C N 1
ATOM 5124 C CA . PHE C 1 118 ? 4.39871 34.67880 8.28038 1.000 13.23248 112 PHE C CA 1
ATOM 5125 C C . PHE C 1 118 ? 4.11594 35.18035 6.87163 1.000 13.94321 112 PHE C C 1
ATOM 5126 O O . PHE C 1 118 ? 5.04762 35.48576 6.11941 1.000 14.50715 112 PHE C O 1
ATOM 5143 N N . ALA C 1 119 ? 2.83859 35.27417 6.51926 1.000 15.60802 113 ALA C N 1
ATOM 5144 C CA . ALA C 1 119 ? 2.43016 35.65134 5.17363 1.000 17.00106 113 ALA C CA 1
ATOM 5145 C C . ALA C 1 119 ? 2.38740 37.16952 5.05916 1.000 18.31932 113 ALA C C 1
ATOM 5146 O O . ALA C 1 119 ? 1.63230 37.83196 5.77742 1.000 19.30813 113 ALA C O 1
ATOM 5153 N N . ASP C 1 120 ? 3.20231 37.71677 4.16455 1.000 18.09079 114 ASP C N 1
ATOM 5154 C CA . ASP C 1 120 ? 3.15640 39.13694 3.85291 1.000 19.81556 114 ASP C CA 1
ATOM 5155 C C . ASP C 1 120 ? 3.50363 39.29991 2.38270 1.000 21.79137 114 ASP C C 1
ATOM 5156 O O . ASP C 1 120 ? 3.99785 38.37543 1.73072 1.000 21.54351 114 ASP C O 1
ATOM 5165 N N . GLY C 1 121 ? 3.23029 40.49273 1.86245 1.000 20.03060 115 GLY C N 1
ATOM 5166 C CA . GLY C 1 121 ? 3.57314 40.77576 0.48434 1.000 32.28028 115 GLY C CA 1
ATOM 5167 C C . GLY C 1 121 ? 5.06345 40.66595 0.24447 1.000 41.40917 115 GLY C C 1
ATOM 5168 O O . GLY C 1 121 ? 5.88742 40.94533 1.11894 1.000 22.41157 115 GLY C O 1
ATOM 5172 N N . LYS C 1 122 ? 5.41285 40.23379 -0.96223 1.000 44.43652 116 LYS C N 1
ATOM 5173 C CA . LYS C 1 122 ? 6.81019 40.18350 -1.35809 1.000 37.42053 116 LYS C CA 1
ATOM 5174 C C . LYS C 1 122 ? 7.43043 41.57220 -1.28573 1.000 34.03496 116 LYS C C 1
ATOM 5175 O O . LYS C 1 122 ? 6.83056 42.56372 -1.71251 1.000 29.90034 116 LYS C O 1
ATOM 5194 N N . ASP C 1 123 ? 8.64707 41.63694 -0.75688 1.000 37.82542 117 ASP C N 1
ATOM 5195 C CA . ASP C 1 123 ? 9.37921 42.88245 -0.56456 1.000 36.88491 117 ASP C CA 1
ATOM 5196 C C . ASP C 1 123 ? 8.70808 43.80001 0.44482 1.000 31.44456 117 ASP C C 1
ATOM 5197 O O . ASP C 1 123 ? 9.07114 44.97754 0.54210 1.000 31.86940 117 ASP C O 1
ATOM 5206 N N . GLN C 1 124 ? 7.73312 43.29373 1.19709 1.000 26.18569 118 GLN C N 1
ATOM 5207 C CA . GLN C 1 124 ? 7.01425 44.08472 2.18419 1.000 27.08756 118 GLN C CA 1
ATOM 5208 C C . GLN C 1 124 ? 7.29329 43.62712 3.60894 1.000 24.05342 118 GLN C C 1
ATOM 5209 O O . GLN C 1 124 ? 6.57050 44.02137 4.52813 1.000 22.83580 118 GLN C O 1
ATOM 5223 N N . TYR C 1 125 ? 8.32282 42.80919 3.81783 1.000 22.12120 119 TYR C N 1
ATOM 5224 C CA . TYR C 1 125 ? 8.57256 42.24033 5.13400 1.000 20.61320 119 TYR C CA 1
ATOM 5225 C C . TYR C 1 125 ? 9.39995 43.13986 6.04179 1.000 21.13880 119 TYR C C 1
ATOM 5226 O O . TYR C 1 125 ? 9.37138 42.95223 7.26364 1.000 20.66501 119 TYR C O 1
ATOM 5244 N N . LYS C 1 126 ? 10.12777 44.10969 5.48464 1.000 27.88619 120 LYS C N 1
ATOM 5245 C CA . LYS C 1 126 ? 11.12569 44.83028 6.26643 1.000 30.56828 120 LYS C CA 1
ATOM 5246 C C . LYS C 1 126 ? 10.51868 45.71512 7.34648 1.000 29.37558 120 LYS C C 1
ATOM 5247 O O . LYS C 1 126 ? 11.23421 46.11294 8.27222 1.000 29.58418 120 LYS C O 1
ATOM 5266 N N . ASP C 1 127 ? 9.22826 46.03797 7.25465 1.000 24.41932 121 ASP C N 1
ATOM 5267 C CA . ASP C 1 127 ? 8.56993 46.88767 8.23653 1.000 23.21546 121 ASP C CA 1
ATOM 5268 C C . ASP C 1 127 ? 7.74760 46.08961 9.24393 1.000 22.20181 121 ASP C C 1
ATOM 5269 O O . ASP C 1 127 ? 6.91369 46.66714 9.94958 1.000 23.11644 121 ASP C O 1
ATOM 5278 N N . ASN C 1 128 ? 7.95805 44.77976 9.31927 1.000 19.57285 122 ASN C N 1
ATOM 5279 C CA . ASN C 1 128 ? 7.21427 43.93783 10.24097 1.000 17.82135 122 ASN C CA 1
ATOM 5280 C C . ASN C 1 128 ? 7.93771 43.83944 11.57868 1.000 17.86661 122 ASN C C 1
ATOM 5281 O O . ASN C 1 128 ? 9.10942 44.19601 11.71386 1.000 19.36205 122 ASN C O 1
ATOM 5292 N N . ALA C 1 129 ? 7.22010 43.33296 12.57680 1.000 19.56395 123 ALA C N 1
ATOM 5293 C CA . ALA C 1 129 ? 7.77852 43.14464 13.90402 1.000 19.69177 123 ALA C CA 1
ATOM 5294 C C . ALA C 1 129 ? 7.01631 42.02822 14.59785 1.000 17.28339 123 ALA C C 1
ATOM 5295 O O . ALA C 1 129 ? 5.84552 41.77695 14.29948 1.000 16.65139 123 ALA C O 1
ATOM 5302 N N . GLY C 1 130 ? 7.69373 41.35135 15.51504 1.000 16.61682 124 GLY C N 1
ATOM 5303 C CA . GLY C 1 130 ? 7.04774 40.34528 16.32780 1.000 17.05550 124 GLY C CA 1
ATOM 5304 C C . GLY C 1 130 ? 7.11011 38.95632 15.72981 1.000 15.33237 124 GLY C C 1
ATOM 5305 O O . GLY C 1 130 ? 7.73150 38.70001 14.69328 1.000 14.49561 124 GLY C O 1
ATOM 5309 N N . GLU C 1 131 ? 6.42370 38.03858 16.40784 1.000 16.49178 125 GLU C N 1
ATOM 5310 C CA . GLU C 1 131 ? 6.52365 36.62592 16.07638 1.000 14.45742 125 GLU C CA 1
ATOM 5311 C C . GLU C 1 131 ? 5.31922 35.88355 16.63353 1.000 14.63566 125 GLU C C 1
ATOM 5312 O O . GLU C 1 131 ? 4.64961 36.35017 17.55899 1.000 17.09921 125 GLU C O 1
ATOM 5324 N N . PHE C 1 132 ? 5.05781 34.71493 16.05263 1.000 14.99881 126 PHE C N 1
ATOM 5325 C CA . PHE C 1 132 ? 4.05251 33.79458 16.56206 1.000 14.71177 126 PHE C CA 1
ATOM 5326 C C . PHE C 1 132 ? 4.74117 32.63447 17.27182 1.000 15.06272 126 PHE C C 1
ATOM 5327 O O . PHE C 1 132 ? 5.77251 32.13354 16.81219 1.000 14.05813 126 PHE C O 1
ATOM 5344 N N . SER C 1 133 ? 4.17218 32.22310 18.40158 1.000 15.42379 127 SER C N 1
ATOM 5345 C CA . SER C 1 133 ? 4.58567 31.00676 19.08826 1.000 15.12159 127 SER C CA 1
ATOM 5346 C C . SER C 1 133 ? 3.76255 29.84415 18.55038 1.000 13.96762 127 SER C C 1
ATOM 5347 O O . SER C 1 133 ? 2.52825 29.90883 18.53087 1.000 14.35109 127 SER C O 1
ATOM 5355 N N . VAL C 1 134 ? 4.44147 28.78658 18.11269 1.000 13.39565 128 VAL C N 1
ATOM 5356 C CA . VAL C 1 134 ? 3.79417 27.70217 17.38752 1.000 13.92665 128 VAL C CA 1
ATOM 5357 C C . VAL C 1 134 ? 4.22722 26.36008 17.95856 1.000 14.84869 128 VAL C C 1
ATOM 5358 O O . VAL C 1 134 ? 5.39951 26.16301 18.29863 1.000 16.39972 128 VAL C O 1
ATOM 5371 N N . GLU C 1 135 ? 3.26977 25.43286 18.04335 1.000 15.53631 129 GLU C N 1
ATOM 5372 C CA . GLU C 1 135 ? 3.47854 24.07408 18.52264 1.000 17.34835 129 GLU C CA 1
ATOM 5373 C C . GLU C 1 135 ? 2.97932 23.10028 17.46423 1.000 17.11983 129 GLU C C 1
ATOM 5374 O O . GLU C 1 135 ? 1.92162 23.31779 16.86568 1.000 18.05275 129 GLU C O 1
ATOM 5386 N N . VAL C 1 136 ? 3.73185 22.02422 17.24002 1.000 14.94068 130 VAL C N 1
ATOM 5387 C CA . VAL C 1 136 ? 3.35810 20.98587 16.28466 1.000 13.84462 130 VAL C CA 1
ATOM 5388 C C . VAL C 1 136 ? 3.32490 19.64548 17.00793 1.000 15.42526 130 VAL C C 1
ATOM 5389 O O . VAL C 1 136 ? 4.28824 19.27981 17.69341 1.000 17.09044 130 VAL C O 1
ATOM 5402 N N . TYR C 1 137 ? 2.21819 18.91484 16.84108 1.000 13.36851 131 TYR C N 1
ATOM 5403 C CA . TYR C 1 137 ? 1.98986 17.62929 17.48848 1.000 16.37186 131 TYR C CA 1
ATOM 5404 C C . TYR C 1 137 ? 1.75102 16.54014 16.45220 1.000 16.58961 131 TYR C C 1
ATOM 5405 O O . TYR C 1 137 ? 1.10837 16.78038 15.42420 1.000 15.78031 131 TYR C O 1
ATOM 5423 N N . ARG C 1 138 ? 2.24360 15.33876 16.73639 1.000 19.72999 132 ARG C N 1
ATOM 5424 C CA . ARG C 1 138 ? 1.91711 14.16455 15.93906 1.000 22.01751 132 ARG C CA 1
ATOM 5425 C C . ARG C 1 138 ? 0.65285 13.52146 16.49794 1.000 21.54810 132 ARG C C 1
ATOM 5426 O O . ARG C 1 138 ? 0.52581 13.34418 17.71492 1.000 23.06664 132 ARG C O 1
ATOM 5447 N N . GLU C 1 139 ? -0.28028 13.18502 15.61101 1.000 22.52584 133 GLU C N 1
ATO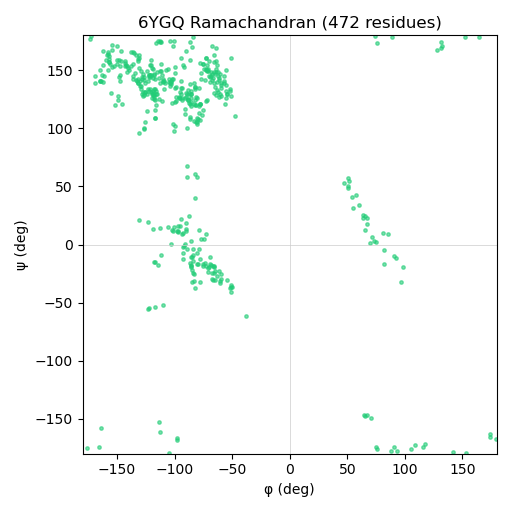M 5448 C CA . GLU C 1 139 ? -1.53953 12.57098 16.02046 1.000 22.29639 133 GLU C CA 1
ATOM 5449 C C . GLU C 1 139 ? -1.62946 11.12875 15.52906 1.000 24.92940 133 GLU C C 1
ATOM 5450 O O . GLU C 1 139 ? -0.96700 10.75038 14.56245 1.000 26.25291 133 GLU C O 1
ATOM 5462 N N . SER D 1 21 ? 37.40095 12.17229 14.66590 1.000 67.47506 15 SER D N 1
ATOM 5463 C CA . SER D 1 21 ? 37.84850 12.95618 13.51899 1.000 64.39574 15 SER D CA 1
ATOM 5464 C C . SER D 1 21 ? 38.30740 12.04165 12.39155 1.000 61.48899 15 SER D C 1
ATOM 5465 O O . SER D 1 21 ? 38.43931 12.47206 11.24311 1.000 63.95282 15 SER D O 1
ATOM 5472 N N . GLU D 1 22 ? 38.55084 10.77068 12.73148 1.000 53.20342 16 GLU D N 1
ATOM 5473 C CA . GLU D 1 22 ? 38.97235 9.80291 11.72459 1.000 52.72405 16 GLU D CA 1
ATOM 5474 C C . GLU D 1 22 ? 37.92045 9.63739 10.63996 1.000 47.66297 16 G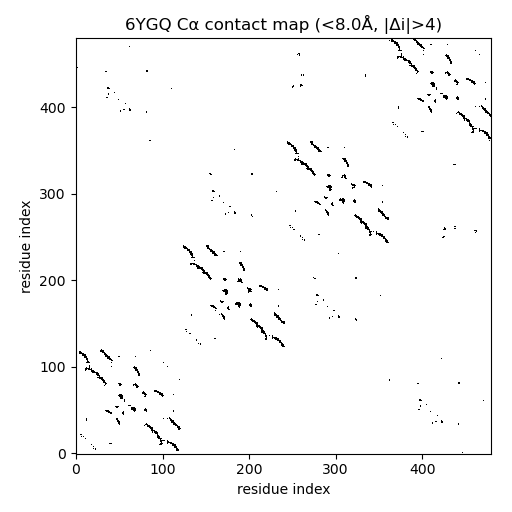LU D C 1
ATOM 5475 O O . GLU D 1 22 ? 38.25553 9.36713 9.48095 1.000 44.86204 16 GLU D O 1
ATOM 5487 N N . ASN D 1 23 ? 36.64886 9.79430 11.00298 1.000 42.94587 17 ASN D N 1
ATOM 5488 C CA . ASN D 1 23 ? 35.53139 9.61765 10.09024 1.000 39.43442 17 ASN D CA 1
ATOM 5489 C C . ASN D 1 23 ? 35.08547 10.92798 9.45017 1.000 35.56318 17 ASN D C 1
ATOM 5490 O O . ASN D 1 23 ? 33.93966 11.02854 8.99631 1.000 34.20034 17 ASN D O 1
ATOM 5501 N N . LEU D 1 24 ? 35.96072 11.92965 9.40697 1.000 32.30476 18 LEU D N 1
ATOM 5502 C CA . LEU D 1 24 ? 35.62838 13.20459 8.78223 1.000 30.66364 18 LEU D CA 1
ATOM 5503 C C . LEU D 1 24 ? 35.57166 13.03173 7.27083 1.000 30.43560 18 LEU D C 1
ATOM 5504 O O . LEU D 1 24 ? 36.54157 12.57344 6.65757 1.000 31.87211 18 LEU D O 1
ATOM 5520 N N . ILE D 1 25 ? 34.44377 13.40002 6.66491 1.000 34.93139 19 ILE D N 1
ATOM 5521 C CA . ILE D 1 25 ? 34.28597 13.28670 5.21875 1.000 34.86408 19 ILE D CA 1
ATOM 5522 C C . ILE D 1 25 ? 34.20993 14.63555 4.51932 1.000 31.94438 19 ILE D C 1
ATOM 5523 O O . ILE D 1 25 ? 34.25652 14.67076 3.27864 1.000 32.76149 19 ILE D O 1
ATOM 5539 N N . TRP D 1 26 ? 34.10362 15.73908 5.25466 1.000 28.28613 20 TRP D N 1
ATOM 5540 C CA . TRP D 1 26 ? 34.13896 17.05709 4.63370 1.000 28.25174 20 TRP D CA 1
ATOM 5541 C C . TRP D 1 26 ? 34.26676 18.11576 5.71798 1.000 28.20778 20 TRP D C 1
ATOM 5542 O O . TRP D 1 26 ? 33.72480 17.96398 6.81590 1.000 26.20018 20 TRP D O 1
ATOM 5563 N N . SER D 1 27 ? 34.99153 19.18482 5.39527 1.000 31.16105 21 SER D N 1
ATOM 5564 C CA . SER D 1 27 ? 35.11685 20.34063 6.27329 1.000 30.94525 21 SER D CA 1
ATOM 5565 C C . SER D 1 27 ? 35.25296 21.57632 5.39523 1.000 30.55244 21 SER D C 1
ATOM 5566 O O . SER D 1 27 ? 35.92144 21.53190 4.36044 1.000 31.96251 21 SER D O 1
ATOM 5574 N N . GLY D 1 28 ? 34.61467 22.66597 5.80099 1.000 27.27953 22 GLY D N 1
ATOM 5575 C CA . GLY D 1 28 ? 34.67414 23.86903 4.99453 1.000 28.00690 22 GLY D CA 1
ATOM 5576 C C . GLY D 1 28 ? 33.87576 24.99118 5.61497 1.000 27.52429 22 GLY D C 1
ATOM 5577 O O . GLY D 1 28 ? 33.47254 24.92789 6.77854 1.000 26.79619 22 GLY D O 1
ATOM 5581 N N . LYS D 1 29 ? 33.65824 26.02804 4.81075 1.000 28.76600 23 LYS D N 1
ATOM 5582 C CA . LYS D 1 29 ? 32.95396 27.22598 5.23380 1.000 29.65798 23 LYS D CA 1
ATOM 5583 C C . LYS D 1 29 ? 31.61008 27.32620 4.52641 1.000 27.24529 23 LYS D C 1
ATOM 5584 O O . LYS D 1 29 ? 31.45025 26.87227 3.38944 1.000 27.28992 23 LYS D O 1
ATOM 5603 N N . VAL D 1 30 ? 30.64457 27.92757 5.21365 1.000 27.53954 24 VAL D N 1
ATOM 5604 C CA . VAL D 1 30 ? 29.36534 28.30252 4.62509 1.000 26.35837 24 VAL D CA 1
ATOM 5605 C C . VAL D 1 30 ? 29.28025 29.81845 4.70538 1.000 27.71759 24 VAL D C 1
ATOM 5606 O O . VAL D 1 30 ? 29.13192 30.38297 5.79766 1.000 27.75707 24 VAL D O 1
ATOM 5619 N N . ASP D 1 31 ? 29.38215 30.47752 3.55572 1.000 29.11065 25 ASP D N 1
ATOM 5620 C CA . ASP D 1 31 ? 29.37466 31.93093 3.51023 1.000 30.89444 25 ASP D CA 1
ATOM 5621 C C . ASP D 1 31 ? 27.95386 32.46045 3.63124 1.000 30.68159 25 ASP D C 1
ATOM 5622 O O . ASP D 1 31 ? 27.04213 31.97656 2.95397 1.000 30.09606 25 ASP D O 1
ATOM 5631 N N . ALA D 1 32 ? 27.77401 33.47906 4.47486 1.000 22.94542 26 ALA D N 1
ATOM 5632 C CA . ALA D 1 32 ? 26.44034 34.00716 4.72669 1.000 22.19692 26 ALA D CA 1
ATOM 5633 C C . ALA D 1 32 ? 25.87391 34.77659 3.53988 1.000 25.88342 26 ALA D C 1
ATOM 5634 O O . ALA D 1 32 ? 24.65291 34.94792 3.46223 1.000 25.20847 26 ALA D O 1
ATOM 5641 N N . LYS D 1 33 ? 26.71574 35.24362 2.61967 1.000 28.95213 27 LYS D N 1
ATOM 5642 C CA . LYS D 1 33 ? 26.25044 36.02715 1.48237 1.000 47.23868 27 LYS D CA 1
ATOM 5643 C C . LYS D 1 33 ? 25.92996 35.17825 0.25817 1.000 34.06263 27 LYS D C 1
ATOM 5644 O O . LYS D 1 33 ? 25.53413 35.73107 -0.77425 1.000 38.12813 27 LYS D O 1
ATOM 5663 N N . ASN D 1 34 ? 26.08529 33.86073 0.34438 1.000 31.03338 28 ASN D N 1
ATOM 5664 C CA . ASN D 1 34 ? 25.90609 32.96707 -0.79769 1.000 38.52733 28 ASN D CA 1
ATOM 5665 C C . ASN D 1 34 ? 24.52487 32.32609 -0.71173 1.000 36.34581 28 ASN D C 1
ATOM 5666 O O . ASN D 1 34 ? 24.31279 31.37907 0.04980 1.000 32.70111 28 ASN D O 1
ATOM 5677 N N . ALA D 1 35 ? 23.58712 32.83444 -1.51550 1.000 43.39305 29 ALA D N 1
ATOM 5678 C CA . ALA D 1 35 ? 22.23441 32.29205 -1.51460 1.000 41.93672 29 ALA D CA 1
ATOM 5679 C C . ALA D 1 35 ? 22.18479 30.85491 -2.01510 1.000 43.47231 29 ALA D C 1
ATOM 5680 O O . ALA D 1 35 ? 21.23739 30.13134 -1.69023 1.000 41.96599 29 ALA D O 1
ATOM 5687 N N . GLU D 1 36 ? 23.17328 30.42316 -2.79116 1.000 47.41111 30 GLU D N 1
ATOM 5688 C CA . GLU D 1 36 ? 23.19463 29.06422 -3.30877 1.000 48.16469 30 GLU D CA 1
ATOM 5689 C C . GLU D 1 36 ? 23.80433 28.06745 -2.33397 1.000 36.18797 30 GLU D C 1
ATOM 5690 O O . GLU D 1 36 ? 23.69413 26.85762 -2.55948 1.000 32.06026 30 GLU D O 1
ATOM 5702 N N . GLY D 1 37 ? 24.43555 28.54038 -1.26252 1.000 31.64904 31 GLY D N 1
ATOM 5703 C CA . GLY D 1 37 ? 25.04480 27.65659 -0.29344 1.000 27.35669 31 GLY D CA 1
ATOM 5704 C C . GLY D 1 37 ? 26.35239 27.06921 -0.78577 1.000 27.93444 31 GLY D C 1
ATOM 5705 O O . GLY D 1 37 ? 26.86214 27.38529 -1.86223 1.000 31.19274 31 GLY D O 1
ATOM 5709 N N . THR D 1 38 ? 26.90605 26.18718 0.03843 1.000 24.31576 32 THR D N 1
ATOM 5710 C CA . THR D 1 38 ? 28.14993 25.49781 -0.27144 1.000 24.56125 32 THR D CA 1
ATOM 5711 C C . THR D 1 38 ? 27.81979 24.08589 -0.73591 1.000 25.34876 32 THR D C 1
ATOM 5712 O O . THR D 1 38 ? 27.16585 23.32620 -0.01289 1.000 24.03916 32 THR D O 1
ATOM 5723 N N . ASN D 1 39 ? 28.24929 23.74880 -1.94808 1.000 25.69485 33 ASN D N 1
ATOM 5724 C CA . ASN D 1 39 ? 28.14541 22.38241 -2.45121 1.000 28.98318 33 ASN D CA 1
ATOM 5725 C C . ASN D 1 39 ? 29.31092 21.59522 -1.87037 1.000 30.23622 33 ASN D C 1
ATOM 5726 O O . ASN D 1 39 ? 30.45270 21.73390 -2.31614 1.000 31.04803 33 ASN D O 1
ATOM 5737 N N . THR D 1 40 ? 29.02861 20.76490 -0.86462 1.000 31.78785 34 THR D N 1
ATOM 5738 C CA . THR D 1 40 ? 30.09119 19.99849 -0.22923 1.000 30.56152 34 THR D CA 1
ATOM 5739 C C . THR D 1 40 ? 30.65898 18.92683 -1.14727 1.000 31.28659 34 THR D C 1
ATOM 5740 O O . THR D 1 40 ? 31.74043 18.39890 -0.86921 1.000 30.43288 34 THR D O 1
ATOM 5751 N N . GLY D 1 41 ? 29.95367 18.58431 -2.22070 1.000 33.52354 35 GLY D N 1
ATOM 5752 C CA . GLY D 1 41 ? 30.36456 17.48543 -3.06207 1.000 36.56940 35 GLY D CA 1
ATOM 5753 C C . GLY D 1 41 ? 30.23405 16.11937 -2.43182 1.000 36.31770 35 GLY D C 1
ATOM 5754 O O . GLY D 1 41 ? 30.59594 15.12510 -3.07118 1.000 37.72290 35 GLY D O 1
ATOM 5758 N N . VAL D 1 42 ? 29.73634 16.03283 -1.20277 1.000 32.94825 36 VAL D N 1
ATOM 5759 C CA . VAL D 1 42 ? 29.52493 14.74487 -0.55232 1.000 34.37642 36 VAL D CA 1
ATOM 5760 C C . VAL D 1 42 ? 28.28576 14.09826 -1.15690 1.000 35.71695 36 VAL D C 1
ATOM 5761 O O . VAL D 1 42 ? 27.17489 14.62320 -1.02958 1.000 33.12663 36 VAL D O 1
ATOM 5774 N N . ALA D 1 43 ? 28.47473 12.95967 -1.81766 1.000 36.53446 37 ALA D N 1
ATOM 5775 C CA . ALA D 1 43 ? 27.37192 12.19921 -2.39224 1.000 38.47423 37 ALA D CA 1
ATOM 5776 C C . ALA D 1 43 ? 26.83997 11.22843 -1.34496 1.000 45.83654 37 ALA D C 1
ATOM 5777 O O . ALA D 1 43 ? 27.59831 10.41622 -0.80099 1.000 45.38916 37 ALA D O 1
ATOM 5784 N N . LEU D 1 44 ? 25.54178 11.30626 -1.07260 1.000 50.61163 38 LEU D N 1
ATOM 5785 C CA . LEU D 1 44 ? 24.90040 10.48460 -0.06169 1.000 51.40031 38 LEU D CA 1
ATOM 5786 C C . LEU D 1 44 ? 23.83216 9.60789 -0.69761 1.000 61.58995 38 LEU D C 1
ATOM 5787 O O . LEU D 1 44 ? 23.22995 9.96896 -1.71277 1.000 68.89631 38 LEU D O 1
ATOM 5803 N N . LYS D 1 45 ? 23.60338 8.45121 -0.08514 1.000 61.50119 39 LYS D N 1
ATOM 5804 C CA . LYS D 1 45 ? 22.48927 7.58246 -0.42769 1.000 56.19658 39 LYS D CA 1
ATOM 5805 C C . LYS D 1 45 ? 21.61539 7.40574 0.80631 1.000 47.02245 39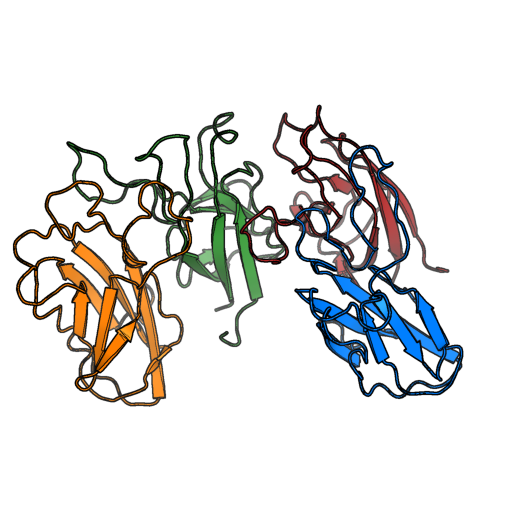 LYS D C 1
ATOM 5806 O O . LYS D 1 45 ? 22.08211 7.53844 1.94324 1.000 41.03063 39 LYS D O 1
ATOM 5825 N N . ALA D 1 46 ? 20.33847 7.11838 0.57192 1.000 38.78663 40 ALA D N 1
ATOM 5826 C CA . ALA D 1 46 ? 19.39573 6.97511 1.67137 1.000 37.47633 40 ALA D CA 1
ATOM 5827 C C . ALA D 1 46 ? 19.86460 5.89736 2.63974 1.000 36.68873 40 ALA D C 1
ATOM 5828 O O . ALA D 1 46 ? 20.39103 4.85726 2.23390 1.000 39.42161 40 ALA D O 1
ATOM 5835 N N . GLY D 1 47 ? 19.67374 6.15559 3.93328 1.000 41.78700 41 GLY D N 1
ATOM 5836 C CA . GLY D 1 47 ? 20.04332 5.23931 4.97970 1.000 42.41367 41 GLY D CA 1
ATOM 5837 C C . GLY D 1 47 ? 21.39537 5.52320 5.60117 1.000 40.51617 41 GLY D C 1
ATOM 5838 O O . GLY D 1 47 ? 21.58639 5.25509 6.79316 1.000 38.57685 41 GLY D O 1
ATOM 5842 N N . GLU D 1 48 ? 22.33784 6.04880 4.82165 1.000 42.33648 42 GLU D N 1
ATOM 5843 C CA . GLU D 1 48 ? 23.62538 6.44386 5.37502 1.000 42.11410 42 GLU D CA 1
ATOM 5844 C C . GLU D 1 48 ? 23.41521 7.42328 6.52473 1.000 37.82493 42 GLU D C 1
ATOM 5845 O O . GLU D 1 48 ? 22.44284 8.18259 6.55466 1.000 35.65015 42 GLU D O 1
ATOM 5857 N N . ILE D 1 49 ? 24.33449 7.39606 7.48532 1.000 32.37610 43 ILE D N 1
ATOM 5858 C CA . ILE D 1 49 ? 24.22256 8.18673 8.70510 1.000 27.57165 43 ILE D CA 1
ATOM 5859 C C . ILE D 1 49 ? 25.41027 9.13365 8.77789 1.000 25.12600 43 ILE D C 1
ATOM 5860 O O . ILE D 1 49 ? 26.56465 8.69722 8.69933 1.000 25.93000 43 ILE D O 1
ATOM 5876 N N . ILE D 1 50 ? 25.12682 10.42605 8.94031 1.000 25.33085 44 ILE D N 1
ATOM 5877 C CA . ILE D 1 50 ? 26.16266 11.44421 9.01556 1.000 25.60143 44 ILE D CA 1
ATOM 5878 C C . ILE D 1 50 ? 25.90344 12.34411 10.21593 1.000 24.59039 44 ILE D C 1
ATOM 5879 O O . ILE D 1 50 ? 24.78180 12.45357 10.71550 1.000 24.32996 44 ILE D O 1
ATOM 5895 N N . THR D 1 51 ? 26.97029 12.99434 10.67299 1.000 21.68291 45 THR D N 1
ATOM 5896 C CA . THR D 1 51 ? 26.90090 14.00983 11.71433 1.000 20.38212 45 THR D CA 1
ATOM 5897 C C . THR D 1 51 ? 27.46285 15.30912 11.15586 1.000 18.62318 45 THR D C 1
ATOM 5898 O O . THR D 1 51 ? 28.51864 15.31012 10.51335 1.000 19.61095 45 THR D O 1
ATOM 5909 N N . ILE D 1 52 ? 26.74522 16.40402 11.38755 1.000 16.84257 46 ILE D N 1
ATOM 5910 C CA . ILE D 1 52 ? 27.12650 17.73156 10.92291 1.000 16.80242 46 ILE D CA 1
ATOM 5911 C C . ILE D 1 52 ? 27.30326 18.61673 12.14843 1.000 17.93585 46 ILE D C 1
ATOM 5912 O O . ILE D 1 52 ? 26.41991 18.66844 13.01160 1.000 19.64720 46 ILE D O 1
ATOM 5928 N N . LEU D 1 53 ? 28.43879 19.30767 12.22494 1.000 17.73414 47 LEU D N 1
ATOM 5929 C CA . LEU D 1 53 ? 28.75268 20.18864 13.34266 1.000 17.10612 47 LEU D CA 1
ATOM 5930 C C . LEU D 1 53 ? 29.16346 21.55038 12.80390 1.000 17.19340 47 LEU D C 1
ATOM 5931 O O . LEU D 1 53 ? 29.84231 21.63713 11.77601 1.000 16.50874 47 LEU D O 1
ATOM 5947 N N . ALA D 1 54 ? 28.75953 22.61277 13.50086 1.000 18.20118 48 ALA D N 1
ATOM 5948 C CA . ALA D 1 54 ? 28.94871 23.95645 12.97528 1.000 16.26245 48 ALA D CA 1
ATOM 5949 C C . ALA D 1 54 ? 29.18110 24.95396 14.09825 1.000 16.02160 48 ALA D C 1
ATOM 5950 O O . ALA D 1 54 ? 28.72252 24.76467 15.22772 1.000 15.57532 48 ALA D O 1
ATOM 5957 N N . SER D 1 55 ? 29.88289 26.03330 13.76062 1.000 16.01493 49 SER D N 1
ATOM 5958 C CA . SER D 1 55 ? 30.12432 27.12525 14.69166 1.000 15.51304 49 SER D CA 1
ATOM 5959 C C . SER D 1 55 ? 30.43357 28.37955 13.89018 1.000 16.50672 49 SER D C 1
ATOM 5960 O O . SER D 1 55 ? 30.74071 28.31464 12.69707 1.000 17.56393 49 SER D O 1
ATOM 5968 N N . GLY D 1 56 ? 30.35623 29.52110 14.56240 1.000 18.35035 50 GLY D N 1
ATOM 5969 C CA . GLY D 1 56 ? 30.74930 30.78535 13.97430 1.000 18.42302 50 GLY D CA 1
ATOM 5970 C C . GLY D 1 56 ? 29.69589 31.86029 14.16871 1.000 18.76772 50 GLY D C 1
ATOM 5971 O O . GLY D 1 56 ? 28.60247 31.62860 14.67022 1.000 17.00435 50 GLY D O 1
ATOM 5975 N N . TRP D 1 57 ? 30.07524 33.06645 13.74660 1.000 17.49815 51 TRP D N 1
ATOM 5976 C CA . TRP D 1 57 ? 29.22313 34.24413 13.81873 1.000 17.70057 51 TRP D CA 1
ATOM 5977 C C . TRP D 1 57 ? 29.06682 34.82494 12.42224 1.000 17.73894 51 TRP D C 1
ATOM 5978 O O . TRP D 1 57 ? 30.05653 34.98450 11.69974 1.000 18.00591 51 TRP D O 1
ATOM 5999 N N . ALA D 1 58 ? 27.83281 35.15198 12.05058 1.000 19.18449 52 ALA D N 1
ATOM 6000 C CA . ALA D 1 58 ? 27.55177 35.75513 10.75774 1.000 21.62769 52 ALA D CA 1
ATOM 6001 C C . ALA D 1 58 ? 26.47051 36.80988 10.92678 1.000 24.28006 52 ALA D C 1
ATOM 6002 O O . ALA D 1 58 ? 25.59752 36.69383 11.79078 1.000 24.39261 52 ALA D O 1
ATOM 6009 N N . ARG D 1 59 ? 26.54460 37.84671 10.10036 1.000 26.04977 53 ARG D N 1
ATOM 6010 C CA . ARG D 1 59 ? 25.55201 38.91057 10.09056 1.000 31.60508 53 ARG D CA 1
ATOM 6011 C C . ARG D 1 59 ? 24.61973 38.72874 8.90037 1.000 27.67727 53 ARG D C 1
ATOM 6012 O O . ARG D 1 59 ? 25.06385 38.40191 7.79568 1.000 24.65929 53 ARG D O 1
ATOM 6033 N N . ASN D 1 60 ? 23.32090 38.93134 9.13393 1.000 31.15222 54 ASN D N 1
ATOM 6034 C CA . ASN D 1 60 ? 22.33043 38.92804 8.06351 1.000 32.48925 54 ASN D CA 1
ATOM 6035 C C . ASN D 1 60 ? 21.84574 40.33702 7.72984 1.000 38.79937 54 ASN D C 1
ATOM 6036 O O . ASN D 1 60 ? 20.82825 40.49664 7.04840 1.000 41.72689 54 ASN D O 1
ATOM 6047 N N . GLY D 1 61 ? 22.56288 41.35864 8.18747 1.000 32.87028 55 GLY D N 1
ATOM 6048 C CA . GLY D 1 61 ? 22.18931 42.73511 7.91950 1.000 35.23050 55 GLY D CA 1
ATOM 6049 C C . GLY D 1 61 ? 23.26646 43.67246 8.41821 1.000 39.91371 55 GLY D C 1
ATOM 6050 O O . GLY D 1 61 ? 24.25614 43.25392 9.02502 1.000 40.86507 55 GLY D O 1
ATOM 6054 N N . SER D 1 62 ? 23.05039 44.96384 8.16165 1.000 48.31132 56 SER D N 1
ATOM 6055 C CA . SER D 1 62 ? 24.03994 45.97933 8.49650 1.000 51.78185 56 SER D CA 1
ATOM 6056 C C . SER D 1 62 ? 24.01675 46.38182 9.96513 1.000 56.35249 56 SER D C 1
ATOM 6057 O O . SER D 1 62 ? 24.98795 46.97888 10.44377 1.000 60.25789 56 SER D O 1
ATOM 6065 N N . GLU D 1 63 ? 22.94841 46.06709 10.68755 1.000 58.45089 57 GLU D N 1
ATOM 6066 C CA . GLU D 1 63 ? 22.73548 46.62050 12.01431 1.000 64.74781 57 GLU D CA 1
ATOM 6067 C C . GLU D 1 63 ? 23.43115 45.78660 13.08576 1.000 60.11677 57 GLU D C 1
ATOM 6068 O O . GLU D 1 63 ? 23.75912 44.61371 12.88863 1.000 51.76066 57 GLU D O 1
ATOM 6080 N N . ASN D 1 64 ? 23.66259 46.42805 14.23486 1.000 59.84773 58 ASN D N 1
ATOM 6081 C CA . ASN D 1 64 ? 24.09200 45.70549 15.42689 1.000 59.10793 58 ASN D CA 1
ATOM 6082 C C . ASN D 1 64 ? 23.17472 44.52274 15.70397 1.000 57.30274 58 ASN D C 1
ATOM 6083 O O . ASN D 1 64 ? 23.63510 43.43609 16.07425 1.000 54.78614 58 ASN D O 1
ATOM 6094 N N . PHE D 1 65 ? 21.86683 44.72533 15.52627 1.000 66.85819 59 PHE D N 1
ATOM 6095 C CA . PHE D 1 65 ? 20.88648 43.67023 15.75177 1.000 60.80202 59 PHE D CA 1
ATOM 6096 C C . PHE D 1 65 ? 21.23464 42.39571 14.99042 1.000 50.51231 59 PHE D C 1
ATOM 6097 O O . PHE D 1 65 ? 21.02923 41.28333 15.49083 1.000 43.61124 59 PHE D O 1
ATOM 6114 N N . ALA D 1 66 ? 21.76318 42.54192 13.77596 1.000 29.77537 60 ALA D N 1
ATOM 6115 C CA . ALA D 1 66 ? 21.66185 41.50351 12.75045 1.000 28.48632 60 ALA D CA 1
ATOM 6116 C C . ALA D 1 66 ? 22.83322 40.52659 12.84283 1.000 27.74011 60 ALA D C 1
ATOM 6117 O O . ALA D 1 66 ? 23.68392 40.43204 11.95792 1.000 30.28439 60 ALA D O 1
ATOM 6124 N N . LEU D 1 67 ? 22.84387 39.77017 13.93872 1.000 22.95709 61 LEU D N 1
ATOM 6125 C CA . LEU D 1 67 ? 23.85764 38.75621 14.19241 1.000 21.76906 61 LEU D CA 1
ATOM 6126 C C . LEU D 1 67 ? 23.19816 37.38820 14.28602 1.000 18.43122 61 LEU D C 1
ATOM 6127 O O . LEU D 1 67 ? 22.08613 37.25924 14.81104 1.000 17.01106 61 LEU D O 1
ATOM 6143 N N . THR D 1 68 ? 23.89146 36.36955 13.77930 1.000 18.93362 62 THR D N 1
ATOM 6144 C CA . THR D 1 68 ? 23.41050 35.00118 13.85368 1.000 16.99307 62 THR D CA 1
ATOM 6145 C C . THR D 1 68 ? 24.55190 34.07504 14.24809 1.000 16.34745 62 THR D C 1
ATOM 6146 O O . THR D 1 68 ? 25.73074 34.37084 14.04074 1.000 18.40426 62 THR D O 1
ATOM 6157 N N . ALA D 1 69 ? 24.16404 32.94239 14.83104 1.000 14.78920 63 ALA D N 1
ATOM 6158 C CA . ALA D 1 69 ? 24.99457 31.75452 14.98087 1.000 14.85753 63 ALA D CA 1
ATOM 6159 C C . ALA D 1 69 ? 24.36049 30.65926 14.12557 1.000 14.10547 63 ALA D C 1
ATOM 6160 O O . ALA D 1 69 ? 23.27608 30.87524 13.55431 1.000 15.01185 63 ALA D O 1
ATOM 6167 N N . PRO D 1 70 ? 24.97355 29.48620 14.00266 1.000 14.17896 64 PRO D N 1
ATOM 6168 C CA . PRO D 1 70 ? 24.29914 28.41062 13.26169 1.000 14.17593 64 PRO D CA 1
ATOM 6169 C C . PRO D 1 70 ? 22.91103 28.12627 13.80664 1.000 14.35763 64 PRO D C 1
ATOM 6170 O O . PRO D 1 70 ? 22.01057 27.76575 13.03781 1.000 14.94514 64 PRO D O 1
ATOM 6181 N N . GLN D 1 71 ? 22.70590 28.32484 15.11276 1.000 14.62492 65 GLN D N 1
ATOM 6182 C CA . GLN D 1 71 ? 21.42777 28.12209 15.78316 1.000 14.96689 65 GLN D CA 1
ATOM 6183 C C . GLN D 1 71 ? 20.44519 29.27793 15.58252 1.000 14.96771 65 GLN D C 1
ATOM 6184 O O . GLN D 1 71 ? 19.42818 29.32922 16.28383 1.000 15.42115 65 GLN D O 1
ATOM 6198 N N . GLY D 1 72 ? 20.71295 30.19950 14.66536 1.000 13.06761 66 GLY D N 1
ATOM 6199 C CA . GLY D 1 72 ? 19.76653 31.24392 14.31975 1.000 13.86306 66 GLY D CA 1
ATOM 6200 C C . GLY D 1 72 ? 20.16120 32.59459 14.89444 1.000 13.45197 66 GLY D C 1
ATOM 6201 O O . GLY D 1 72 ? 21.20638 32.76131 15.52474 1.000 12.82601 66 GLY D O 1
ATOM 6205 N N . ARG D 1 73 ? 19.27959 33.56737 14.66956 1.000 14.47335 67 ARG D N 1
ATOM 6206 C CA . ARG D 1 73 ? 19.57853 34.94049 15.04495 1.000 15.91107 67 ARG D CA 1
ATOM 6207 C C . ARG D 1 73 ? 19.58724 35.11146 16.56091 1.000 17.34142 67 ARG D C 1
ATOM 6208 O O . ARG D 1 73 ? 18.98130 34.34198 17.31250 1.000 19.03530 67 ARG D O 1
ATOM 6229 N N . ILE D 1 74 ? 20.28101 36.15393 17.00363 1.000 16.16244 68 ILE D N 1
ATOM 6230 C CA . ILE D 1 74 ? 20.34500 36.48152 18.42353 1.000 16.18498 68 ILE D CA 1
ATOM 6231 C C . ILE D 1 74 ? 18.99657 37.05211 18.84464 1.000 17.13406 68 ILE D C 1
ATOM 6232 O O . ILE D 1 74 ? 18.29325 37.65325 18.01826 1.000 17.52041 68 ILE D O 1
ATOM 6248 N N . PRO D 1 75 ? 18.58477 36.87187 20.09826 1.000 16.60280 69 PRO D N 1
ATOM 6249 C CA . PRO D 1 75 ? 17.43359 37.62794 20.60050 1.000 18.56741 69 PRO D CA 1
ATOM 6250 C C . PRO D 1 75 ? 17.74949 39.11363 20.63933 1.000 22.03845 69 PRO D C 1
ATOM 6251 O O . PRO D 1 75 ? 18.88560 39.52429 20.88883 1.000 23.71745 69 PRO D O 1
ATOM 6262 N N . ARG D 1 76 ? 16.72379 39.92083 20.39099 1.000 21.74967 70 ARG D N 1
ATOM 6263 C CA . ARG D 1 76 ? 16.83355 41.36587 20.45315 1.000 25.67632 70 ARG D CA 1
ATOM 6264 C C . ARG D 1 76 ? 16.26770 41.86496 21.77928 1.000 23.57195 70 ARG D C 1
ATOM 6265 O O . ARG D 1 76 ? 15.72569 41.10161 22.58370 1.000 21.00771 70 ARG D O 1
ATOM 6286 N N . GLU D 1 77 ? 16.39628 43.17068 22.00729 1.000 29.78178 71 GLU D N 1
ATOM 6287 C CA . GLU D 1 77 ? 15.94302 43.76146 23.25776 1.000 32.65906 71 GLU D CA 1
ATOM 6288 C C . GLU D 1 77 ? 14.47593 43.43553 23.50161 1.000 33.73760 71 GLU D C 1
ATOM 6289 O O . GLU D 1 77 ? 13.63340 43.58833 22.61111 1.000 35.58640 71 GLU D O 1
ATOM 6301 N N . GLY D 1 78 ? 14.17447 42.98392 24.71605 1.000 40.63373 72 GLY D N 1
ATOM 6302 C CA . GLY D 1 78 ? 12.81999 42.66893 25.10332 1.000 41.32873 72 GLY D CA 1
ATOM 6303 C C . GLY D 1 78 ? 12.32299 41.31047 24.66940 1.000 38.44969 72 GLY D C 1
ATOM 6304 O O . GLY D 1 78 ? 11.20298 40.93483 25.03810 1.000 40.19384 72 GLY D O 1
ATOM 6308 N N . GLU D 1 79 ? 13.10709 40.56178 23.90394 1.000 25.09606 73 GLU D N 1
ATOM 6309 C CA . GLU D 1 79 ? 12.69143 39.24756 23.44456 1.000 22.48112 73 GLU D CA 1
ATOM 6310 C C . GLU D 1 79 ? 13.15838 38.16722 24.41067 1.000 20.69859 73 GLU D C 1
ATOM 6311 O O . GLU D 1 79 ? 14.16317 38.32073 25.11110 1.000 20.87099 73 GLU D O 1
ATOM 6323 N N . THR D 1 80 ? 12.41674 37.06393 24.43710 1.000 22.01154 74 THR D N 1
ATOM 6324 C CA . THR D 1 80 ? 12.86256 35.89196 25.17075 1.000 22.61814 74 THR D CA 1
ATOM 6325 C C . THR D 1 80 ? 14.12311 35.32507 24.52184 1.000 21.80976 74 THR D C 1
ATOM 6326 O O . THR D 1 80 ? 14.45556 35.63178 23.37372 1.000 22.33973 74 THR D O 1
ATOM 6337 N N . LEU D 1 81 ? 14.82700 34.47918 25.27122 1.000 19.54330 75 LEU D N 1
ATOM 6338 C CA . LEU D 1 81 ? 16.08189 33.89888 24.81354 1.000 18.83504 75 LEU D CA 1
ATOM 6339 C C . LEU D 1 81 ? 15.88223 32.61416 24.00989 1.000 22.70204 75 LEU D C 1
ATOM 6340 O O . LEU D 1 81 ? 16.80746 31.79944 23.91647 1.000 25.57577 75 LEU D O 1
ATOM 6356 N N . THR D 1 82 ? 14.71245 32.43176 23.40658 1.000 24.83856 76 THR D N 1
ATOM 6357 C CA . THR D 1 82 ? 14.42015 31.20301 22.68400 1.000 23.29795 76 THR D CA 1
ATOM 6358 C C . THR D 1 82 ? 15.27369 31.08221 21.42584 1.000 19.01844 76 THR D C 1
ATOM 6359 O O . THR D 1 82 ? 15.64423 32.07647 20.79771 1.000 17.69427 76 THR D O 1
ATOM 6370 N N . LEU D 1 83 ? 15.58702 29.84345 21.06002 1.000 14.61716 77 LEU D N 1
ATOM 6371 C CA . LEU D 1 83 ? 16.13869 29.58960 19.73830 1.000 14.33793 77 LEU D CA 1
ATOM 6372 C C . LEU D 1 83 ? 15.09037 29.92753 18.68563 1.000 13.72935 77 LEU D C 1
ATOM 6373 O O . LEU D 1 83 ? 13.91445 29.58303 18.82215 1.000 15.20390 77 LEU D O 1
ATOM 6389 N N . ARG D 1 84 ? 15.51489 30.62517 17.63759 1.000 15.88492 78 ARG D N 1
ATOM 6390 C CA . ARG D 1 84 ? 14.64178 30.96741 16.52827 1.000 15.96116 78 ARG D CA 1
ATOM 6391 C C . ARG D 1 84 ? 15.11412 30.20672 15.28555 1.000 14.15446 78 ARG D C 1
ATOM 6392 O O . ARG D 1 84 ? 15.82237 29.19463 15.39996 1.000 15.01162 78 ARG D O 1
ATOM 6413 N N . ASN D 1 85 ? 14.70441 30.66739 14.11065 1.000 13.33934 79 ASN D N 1
ATOM 6414 C CA . ASN D 1 85 ? 14.92509 29.88433 12.89933 1.000 13.20262 79 ASN D CA 1
ATOM 6415 C C . ASN D 1 85 ? 16.40609 29.55158 12.74219 1.000 14.01770 79 ASN D C 1
ATOM 6416 O O . ASN D 1 85 ? 17.24628 30.46148 12.76490 1.000 16.02724 79 ASN D O 1
ATOM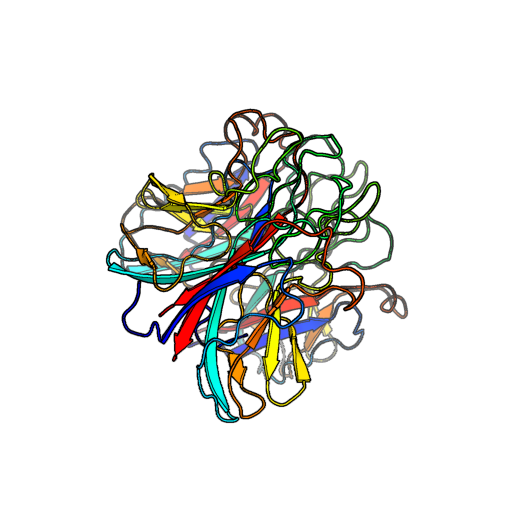 6427 N N . PRO D 1 86 ? 16.76697 28.27835 12.57675 1.000 16.18528 80 PRO D N 1
ATOM 6428 C CA . PRO D 1 86 ? 18.18674 27.93679 12.40030 1.000 16.78318 80 PRO D CA 1
ATOM 6429 C C . PRO D 1 86 ? 18.76731 28.59935 11.15916 1.000 17.05252 80 PRO D C 1
ATOM 6430 O O . PRO D 1 86 ? 18.20315 28.51727 10.06624 1.000 17.73403 80 PRO D O 1
ATOM 6441 N N . SER D 1 87 ? 19.91240 29.26114 11.33862 1.000 13.56527 81 SER D N 1
ATOM 6442 C CA . SER D 1 87 ? 20.54536 29.96757 10.23123 1.000 16.59269 81 SER D CA 1
ATOM 6443 C C . SER D 1 87 ? 21.28652 29.02172 9.29549 1.000 17.49501 81 SER D C 1
ATOM 6444 O O . SER D 1 87 ? 21.36071 29.28541 8.08981 1.000 18.96123 81 SER D O 1
ATOM 6452 N N . LEU D 1 88 ? 21.84855 27.93655 9.82195 1.000 17.10926 82 LEU D N 1
ATOM 6453 C CA . LEU D 1 88 ? 22.50611 26.92280 9.00870 1.000 16.93458 82 LEU D CA 1
ATOM 6454 C C . LEU D 1 88 ? 21.52287 25.79243 8.73456 1.000 16.20783 82 LEU D C 1
ATOM 6455 O O . LEU D 1 88 ? 20.93875 25.22981 9.66742 1.000 15.07093 82 LEU D O 1
ATOM 6471 N N . GLN D 1 89 ? 21.34471 25.46483 7.45730 1.000 19.84144 83 GLN D N 1
ATOM 6472 C CA . GLN D 1 89 ? 20.44563 24.40105 7.03950 1.000 20.06912 83 GLN D CA 1
ATOM 6473 C C . GLN D 1 89 ? 21.12030 23.59992 5.93697 1.000 20.53398 83 GLN D C 1
ATOM 6474 O O . GLN D 1 89 ? 22.12353 24.02122 5.35441 1.000 21.17303 83 GLN D O 1
ATOM 6488 N N . ALA D 1 90 ? 20.55947 22.42608 5.65845 1.000 17.47325 84 ALA D N 1
ATOM 6489 C CA . ALA D 1 90 ? 21.05500 21.53292 4.62491 1.000 17.26964 84 ALA D CA 1
ATOM 6490 C C . ALA D 1 90 ? 19.98459 21.33572 3.56253 1.000 18.51318 84 ALA D C 1
ATOM 6491 O O . ALA D 1 90 ? 18.78755 21.33354 3.86023 1.000 18.92367 84 ALA D O 1
ATOM 6498 N N . ARG D 1 91 ? 20.42333 21.17038 2.31814 1.000 19.22711 85 ARG D N 1
ATOM 6499 C CA . ARG D 1 91 ? 19.53556 20.83425 1.21429 1.000 20.74354 85 ARG D CA 1
ATOM 6500 C C . ARG D 1 91 ? 19.95300 19.48654 0.64527 1.000 21.54286 85 ARG D C 1
ATOM 6501 O O . ARG D 1 91 ? 21.12361 19.28687 0.30217 1.000 22.29631 85 ARG D O 1
ATOM 6522 N N . LEU D 1 92 ? 18.99460 18.56728 0.55414 1.000 24.69180 86 LEU D N 1
ATOM 6523 C CA . LEU D 1 92 ? 19.25193 17.22662 0.04575 1.000 26.83724 86 LEU D CA 1
ATOM 6524 C C . LEU D 1 92 ? 17.94779 16.66094 -0.49215 1.000 27.26895 86 LEU D C 1
ATOM 6525 O O . LEU D 1 92 ? 16.92216 16.70535 0.19421 1.000 25.51316 86 LEU D O 1
ATOM 6541 N N . GLY D 1 93 ? 17.99159 16.13236 -1.71167 1.000 27.35118 87 GLY D N 1
ATOM 6542 C CA . GLY D 1 93 ? 16.80000 15.56535 -2.31578 1.000 28.40060 87 GLY D CA 1
ATOM 6543 C C . GLY D 1 93 ? 15.67156 16.55443 -2.48807 1.000 26.61463 87 GLY D C 1
ATOM 6544 O O . GLY D 1 93 ? 14.50097 16.17932 -2.36170 1.000 27.18047 87 GLY D O 1
ATOM 6548 N N . ASN D 1 94 ? 15.99457 17.81813 -2.76356 1.000 25.73192 88 ASN D N 1
ATOM 6549 C CA . ASN D 1 94 ? 15.02360 18.88312 -2.99398 1.000 25.42296 88 ASN D CA 1
ATOM 6550 C C . ASN D 1 94 ? 14.22584 19.24463 -1.74864 1.000 24.15996 88 ASN D C 1
ATOM 6551 O O . ASN D 1 94 ? 13.12818 19.80136 -1.85291 1.000 24.28905 88 ASN D O 1
ATOM 6562 N N . GLU D 1 95 ? 14.75591 18.95652 -0.56676 1.000 23.06786 89 GLU D N 1
ATOM 6563 C CA . GLU D 1 95 ? 14.15785 19.40278 0.68098 1.000 21.85503 89 GLU D CA 1
ATOM 6564 C C . GLU D 1 95 ? 15.23923 20.03930 1.54087 1.000 21.44184 89 GLU D C 1
ATOM 6565 O O . GLU D 1 95 ? 16.42190 19.70272 1.43019 1.000 21.24065 89 GLU D O 1
ATOM 6577 N N . ASN D 1 96 ? 14.82192 20.97468 2.38784 1.000 22.11480 90 ASN D N 1
ATOM 6578 C CA . ASN D 1 96 ? 15.71883 21.67327 3.29597 1.000 20.60151 90 ASN D CA 1
ATOM 6579 C C . ASN D 1 96 ? 15.53284 21.14081 4.70769 1.000 19.01731 90 ASN D C 1
ATOM 6580 O O . ASN D 1 96 ? 14.40741 20.87885 5.14181 1.000 18.47631 90 ASN D O 1
ATOM 6591 N N . TYR D 1 97 ? 16.64462 20.98267 5.42081 1.000 17.20748 91 TYR D N 1
ATOM 6592 C CA . TYR D 1 97 ? 16.62570 20.44291 6.76918 1.000 19.12419 91 TYR D CA 1
ATOM 6593 C C . TYR D 1 97 ? 17.39767 21.37392 7.69409 1.000 17.99863 91 TYR D C 1
ATOM 6594 O O . TYR D 1 97 ? 18.50777 21.81298 7.34483 1.000 18.32910 91 TYR D O 1
ATOM 6612 N N . PRO D 1 98 ? 16.86250 21.70252 8.86767 1.000 20.11682 92 PRO D N 1
ATOM 6613 C CA . PRO D 1 98 ? 17.64386 22.50820 9.80911 1.000 20.20262 92 PRO D CA 1
ATOM 6614 C C . PRO D 1 98 ? 18.85654 21.73306 10.29611 1.000 19.01480 92 PRO D C 1
ATOM 6615 O O . PRO D 1 98 ? 18.79571 20.52623 10.54393 1.000 20.28468 92 PRO D O 1
ATOM 6626 N N . VAL D 1 99 ? 19.97405 22.43250 10.39566 1.000 17.52697 93 VAL D N 1
ATOM 6627 C CA . VAL D 1 99 ? 21.18134 21.90149 11.00430 1.000 16.96543 93 VAL D CA 1
ATOM 6628 C C . VAL D 1 99 ? 21.46485 22.58873 12.33121 1.000 16.88611 93 VAL D C 1
ATOM 6629 O O . VAL D 1 99 ? 21.63454 21.93300 13.35863 1.000 17.84849 93 VAL D O 1
ATOM 6642 N N . GLY D 1 100 ? 21.48662 23.91785 12.33159 1.000 15.62330 94 GLY D N 1
ATOM 6643 C CA . GLY D 1 100 ? 21.85235 24.61524 13.54289 1.000 15.11649 94 GLY D CA 1
ATOM 6644 C C . GLY D 1 100 ? 23.29888 24.32919 13.91047 1.000 15.24538 94 GLY D C 1
ATOM 6645 O O . GLY D 1 100 ? 24.16410 24.13486 13.05027 1.000 15.67766 94 GLY D O 1
ATOM 6649 N N . ASN D 1 101 ? 23.55991 24.30748 15.22029 1.000 14.65933 95 ASN D N 1
ATOM 6650 C CA . ASN D 1 101 ? 24.89862 24.01678 15.70688 1.000 13.99269 95 ASN D CA 1
ATOM 6651 C C . ASN D 1 101 ? 25.31740 22.58041 15.42316 1.000 13.23355 95 ASN D C 1
ATOM 6652 O O . ASN D 1 101 ? 26.51890 22.29229 15.38132 1.000 13.00671 95 ASN D O 1
ATOM 6663 N N . HIS D 1 102 ? 24.36050 21.67045 15.26469 1.000 15.17074 96 HIS D N 1
ATOM 6664 C CA . HIS D 1 102 ? 24.70064 20.26150 15.15249 1.000 17.25861 96 HIS D CA 1
ATOM 6665 C C . HIS D 1 102 ? 23.48151 19.46917 14.71088 1.000 18.45425 96 HIS D C 1
ATOM 6666 O O . HIS D 1 102 ? 22.36572 19.72044 15.17283 1.000 18.18353 96 HIS D O 1
ATOM 6680 N N . LYS D 1 103 ? 23.71195 18.51884 13.80793 1.000 17.71882 97 LYS D N 1
ATOM 6681 C CA . LYS D 1 103 ? 22.72901 17.50428 13.43012 1.000 17.93501 97 LYS D CA 1
ATOM 6682 C C . LYS D 1 103 ? 23.44090 16.16588 13.61576 1.000 19.55137 97 LYS D C 1
ATOM 6683 O O . LYS D 1 103 ? 24.23638 15.75686 12.76424 1.000 20.20124 97 LYS D O 1
ATOM 6702 N N . TYR D 1 104 ? 23.16448 15.49809 14.73411 1.000 18.88787 98 TYR D N 1
ATOM 6703 C CA . TYR D 1 104 ? 23.92738 14.33306 15.16473 1.000 19.15568 98 TYR D CA 1
ATOM 6704 C C . TYR D 1 104 ? 23.26564 13.04559 14.68950 1.000 19.12227 98 TYR D C 1
ATOM 6705 O O . TYR D 1 104 ? 22.06372 12.84426 14.88858 1.000 19.21362 98 TYR D O 1
ATOM 6723 N N . ARG D 1 105 ? 24.06362 12.18194 14.05748 1.000 18.59851 99 ARG D N 1
ATOM 6724 C CA . ARG D 1 105 ? 23.62035 10.86300 13.60299 1.000 21.25929 99 ARG D CA 1
ATOM 6725 C C . ARG D 1 105 ? 22.33891 10.96530 12.78225 1.000 21.31301 99 ARG D C 1
ATOM 6726 O O . ARG D 1 105 ? 21.33003 10.30702 13.05483 1.000 21.52906 99 ARG D O 1
ATOM 6747 N N . TRP D 1 106 ? 22.39526 11.79797 11.74850 1.000 21.52951 100 TRP D N 1
ATOM 6748 C CA . TRP D 1 106 ? 21.27233 12.00120 10.84525 1.000 22.45964 100 TRP D CA 1
ATOM 6749 C C . TRP D 1 106 ? 21.19644 10.85073 9.84988 1.000 24.27773 100 TRP D C 1
ATOM 6750 O O . TRP D 1 106 ? 22.13700 10.62509 9.08074 1.000 22.94821 100 TRP D O 1
ATOM 6771 N N . SER D 1 107 ? 20.08123 10.12364 9.86418 1.000 28.01467 101 SER D N 1
ATOM 6772 C CA . SER D 1 107 ? 19.82515 9.09089 8.86472 1.000 30.58667 101 SER D CA 1
ATOM 6773 C C . SER D 1 107 ? 19.37083 9.77548 7.58082 1.000 29.27988 101 SER D C 1
ATOM 6774 O O . SER D 1 107 ? 18.25019 10.28994 7.50563 1.000 28.43349 101 SER D O 1
ATOM 6782 N N . VAL D 1 108 ? 20.24224 9.78923 6.57678 1.000 31.31277 102 VAL D N 1
ATOM 6783 C CA . VAL D 1 108 ? 20.00045 10.49921 5.32230 1.000 32.01019 102 VAL D CA 1
ATOM 6784 C C . VAL D 1 108 ? 18.69227 10.01530 4.70830 1.000 31.94817 102 VAL D C 1
ATOM 6785 O O . VAL D 1 108 ? 18.55404 8.81944 4.41397 1.000 32.99091 102 VAL D O 1
ATOM 6798 N N . PRO D 1 109 ? 17.70972 10.89845 4.49271 1.000 29.02745 103 PRO D N 1
ATOM 6799 C CA . PRO D 1 109 ? 16.40353 10.44012 3.99824 1.000 30.25255 103 PRO D CA 1
ATOM 6800 C C . PRO D 1 109 ? 16.31641 10.28059 2.49026 1.000 30.63079 103 PRO D C 1
ATOM 6801 O O . PRO D 1 109 ? 15.31252 9.74157 2.00332 1.000 30.89207 103 PRO D O 1
ATOM 6812 N N . ALA D 1 110 ? 17.31514 10.72749 1.73593 1.000 33.19679 104 ALA D N 1
ATOM 6813 C CA . ALA D 1 110 ? 17.22475 10.67302 0.28563 1.000 36.25793 104 ALA D CA 1
ATOM 6814 C C . ALA D 1 110 ? 18.62229 10.69944 -0.30770 1.000 37.21385 104 ALA D C 1
ATOM 6815 O O . ALA D 1 110 ? 19.54874 11.27416 0.26920 1.000 35.72589 104 ALA D O 1
ATOM 6822 N N . GLU D 1 111 ? 18.75768 10.06224 -1.46529 1.000 39.98120 105 GLU D N 1
ATOM 6823 C CA . GLU D 1 111 ? 20.00870 10.09478 -2.20442 1.000 44.11255 105 GLU D CA 1
ATOM 6824 C C . GLU D 1 111 ? 20.23721 11.48463 -2.78554 1.000 40.12267 105 GLU D C 1
ATOM 6825 O O . GLU D 1 111 ? 19.29661 12.18228 -3.17471 1.000 40.57119 105 GLU D O 1
ATOM 6837 N N . GLY D 1 112 ? 21.49383 11.88754 -2.83195 1.000 37.85869 106 GLY D N 1
ATOM 6838 C CA . GLY D 1 112 ? 21.84874 13.16535 -3.41586 1.000 36.66445 106 GLY D CA 1
ATOM 6839 C C . GLY D 1 112 ? 23.11779 13.71293 -2.79668 1.000 35.85432 106 GLY D C 1
ATOM 6840 O O . GLY D 1 112 ? 23.71265 13.11927 -1.90108 1.000 36.51552 106 GLY D O 1
ATOM 6844 N N . THR D 1 113 ? 23.52081 14.87388 -3.30601 1.000 33.49401 107 THR D N 1
ATOM 6845 C CA . THR D 1 113 ? 24.70897 15.56138 -2.82426 1.000 32.75598 107 THR D CA 1
ATOM 6846 C C . THR D 1 113 ? 24.32474 16.58857 -1.76908 1.000 30.73967 107 THR D C 1
ATOM 6847 O O . THR D 1 113 ? 23.31060 17.28173 -1.89471 1.000 29.50308 107 THR D O 1
ATOM 6858 N N . LEU D 1 114 ? 25.15189 16.68710 -0.73369 1.000 27.88821 108 LEU D N 1
ATOM 6859 C CA . LEU D 1 114 ? 24.84252 17.52431 0.41604 1.000 25.24268 108 LEU D CA 1
ATOM 6860 C C . LEU D 1 114 ? 25.23762 18.96915 0.14069 1.000 24.47751 108 LEU D C 1
ATOM 6861 O O . LEU D 1 114 ? 26.40991 19.26178 -0.11933 1.000 24.47921 108 LEU D O 1
ATOM 6877 N N . THR D 1 115 ? 24.26039 19.86843 0.21006 1.000 24.78408 109 THR D N 1
ATOM 6878 C CA . THR D 1 115 ? 24.49316 21.30415 0.17861 1.000 24.54196 109 THR D CA 1
ATOM 6879 C C . THR D 1 115 ? 24.20193 21.88513 1.55636 1.000 21.73506 109 THR D C 1
ATOM 6880 O O . THR D 1 115 ? 23.24224 21.47876 2.21948 1.000 21.10506 109 THR D O 1
ATOM 6891 N N . LEU D 1 116 ? 25.03147 22.83436 1.98221 1.000 21.75255 110 LEU D N 1
ATOM 6892 C CA . LEU D 1 116 ? 24.85666 23.54006 3.24575 1.000 20.16884 110 LEU D CA 1
ATOM 6893 C C . LEU D 1 116 ? 24.76228 25.03075 2.95836 1.000 20.10031 110 LEU D C 1
ATOM 6894 O O . LEU D 1 116 ? 25.58845 25.57177 2.21638 1.000 21.93619 110 LEU D O 1
ATOM 6910 N N . PHE D 1 117 ? 23.76387 25.69673 3.53746 1.000 18.36137 111 PHE D N 1
ATOM 6911 C CA . PHE D 1 117 ? 23.52689 27.09146 3.19993 1.000 18.70021 111 PHE D CA 1
ATOM 6912 C C . PHE D 1 117 ? 23.08760 27.89299 4.41536 1.000 18.57723 111 PHE D C 1
ATOM 6913 O O . PHE D 1 117 ? 22.57027 27.35786 5.39749 1.000 17.52618 111 PHE D O 1
ATOM 6930 N N . PHE D 1 118 ? 23.33293 29.19835 4.32632 1.000 20.12744 112 PHE D N 1
ATOM 6931 C CA . PHE D 1 118 ? 22.85778 30.17925 5.29160 1.000 19.58814 112 PHE D CA 1
ATOM 6932 C C . PHE D 1 118 ? 21.45251 30.61212 4.89864 1.000 19.23137 112 PHE D C 1
ATOM 6933 O O . PHE D 1 118 ? 21.20978 30.97355 3.74228 1.000 18.98578 112 PHE D O 1
ATOM 6950 N N . ALA D 1 119 ? 20.53292 30.57125 5.85870 1.000 19.73662 113 ALA D N 1
ATOM 6951 C CA . ALA D 1 119 ? 19.12885 30.86558 5.60323 1.000 22.32136 113 ALA D CA 1
ATOM 6952 C C . ALA D 1 119 ? 18.87821 32.36342 5.73323 1.000 23.40844 113 ALA D C 1
ATOM 6953 O O . ALA D 1 119 ? 19.12234 32.95227 6.79161 1.000 21.48607 113 ALA D O 1
ATOM 6960 N N . ASP D 1 120 ? 18.38686 32.97184 4.65725 1.000 22.42094 114 ASP D N 1
ATOM 6961 C CA . ASP D 1 120 ? 17.98963 34.37147 4.66080 1.000 22.61016 114 ASP D CA 1
ATOM 6962 C C . ASP D 1 120 ? 16.86245 34.53519 3.65187 1.000 25.97911 114 ASP D C 1
ATOM 6963 O O . ASP D 1 120 ? 16.54658 33.61816 2.88818 1.000 27.69619 114 ASP D O 1
ATOM 6972 N N . GLY D 1 121 ? 16.24781 35.71352 3.65929 1.000 27.32286 115 GLY D N 1
ATOM 6973 C CA . GLY D 1 121 ? 15.22335 36.00306 2.67529 1.000 30.78120 115 GLY D CA 1
ATOM 6974 C C . GLY D 1 121 ? 15.81678 36.07163 1.27967 1.000 34.88988 115 GLY D C 1
ATOM 6975 O O . GLY D 1 121 ? 16.93927 36.53801 1.07923 1.000 32.94575 115 GLY D O 1
ATOM 6979 N N . LYS D 1 122 ? 15.05919 35.58019 0.30397 1.000 37.21039 116 LYS D N 1
ATOM 6980 C CA . LYS D 1 122 ? 15.48643 35.69810 -1.08103 1.000 39.62176 116 LYS D CA 1
ATOM 6981 C C . LYS D 1 122 ? 15.74823 37.16168 -1.40842 1.000 41.18012 116 LYS D C 1
ATOM 6982 O O . LYS D 1 122 ? 14.99125 38.05099 -1.00712 1.000 42.41332 116 LYS D O 1
ATOM 7001 N N . ASP D 1 123 ? 16.84384 37.41173 -2.12296 1.000 42.43963 117 ASP D N 1
ATOM 7002 C CA . ASP D 1 123 ? 17.25441 38.74725 -2.53664 1.000 53.88526 117 ASP D CA 1
ATOM 7003 C C . ASP D 1 123 ? 17.66732 39.62653 -1.36499 1.000 69.26751 117 ASP D C 1
ATOM 7004 O O . ASP D 1 123 ? 17.72368 40.85299 -1.50199 1.000 47.23171 117 ASP D O 1
ATOM 7013 N N . GLN D 1 124 ? 17.96657 39.02864 -0.21158 1.000 74.47451 118 GLN D N 1
ATOM 7014 C CA . GLN D 1 124 ? 18.38777 39.77805 0.96538 1.000 69.64933 118 GLN D CA 1
ATOM 7015 C C . GLN D 1 124 ? 19.78727 39.39124 1.42923 1.000 58.28168 118 GLN D C 1
ATOM 7016 O O . GLN D 1 124 ? 20.18617 39.76466 2.53803 1.000 46.91378 118 GLN D O 1
ATOM 7030 N N . TYR D 1 125 ? 20.54786 38.66563 0.61124 1.000 55.68312 119 TYR D N 1
ATOM 7031 C CA . TYR D 1 125 ? 21.83862 38.14049 1.03405 1.000 47.48981 119 TYR D CA 1
ATOM 7032 C C . TYR D 1 125 ? 22.97926 39.13810 0.88460 1.000 40.41544 119 TYR D C 1
ATOM 7033 O O . TYR D 1 125 ? 24.05424 38.91375 1.45325 1.000 35.73845 119 TYR D O 1
ATOM 7051 N N . LYS D 1 126 ? 22.77861 40.22663 0.14341 1.000 41.39251 120 LYS D N 1
ATOM 7052 C CA . LYS D 1 126 ? 23.90031 41.06920 -0.24979 1.000 38.32225 120 LYS D CA 1
ATOM 7053 C C . LYS D 1 126 ? 24.47796 41.86196 0.91401 1.000 36.52972 120 LYS D C 1
ATOM 7054 O O . LYS D 1 126 ? 25.64788 42.25408 0.85397 1.000 36.71332 120 LYS D O 1
ATOM 7073 N N . ASP D 1 127 ? 23.69901 42.10300 1.96825 1.000 38.15949 121 ASP D N 1
ATOM 7074 C CA . ASP D 1 127 ? 24.17086 42.85207 3.12425 1.000 37.21315 121 ASP D CA 1
ATOM 7075 C C . ASP D 1 127 ? 24.64028 41.94489 4.25780 1.000 32.41660 121 ASP D C 1
ATOM 7076 O O . ASP D 1 127 ? 24.79695 42.41001 5.39159 1.000 31.40838 121 ASP D O 1
ATOM 7085 N N . ASN D 1 128 ? 24.87214 40.66811 3.97734 1.000 26.57518 122 ASN D N 1
ATOM 7086 C CA . ASN D 1 128 ? 25.31840 39.73221 4.99630 1.000 25.20945 122 ASN D CA 1
ATOM 7087 C C . ASN D 1 128 ? 26.84094 39.76967 5.12536 1.000 26.53957 122 ASN D C 1
ATOM 7088 O O . ASN D 1 128 ? 27.54298 40.43358 4.35982 1.000 28.59385 122 ASN D O 1
ATOM 7099 N N . ALA D 1 129 ? 27.35103 39.04351 6.11712 1.000 27.00627 123 ALA D N 1
ATOM 7100 C CA . ALA D 1 129 ? 28.78456 39.00875 6.36775 1.000 29.35910 123 ALA D CA 1
ATOM 7101 C C . ALA D 1 129 ? 29.10130 37.83201 7.27693 1.000 28.49099 123 ALA D C 1
ATOM 7102 O O . ALA D 1 129 ? 28.27545 37.42469 8.09764 1.000 29.59965 123 ALA D O 1
ATOM 7109 N N . GLY D 1 130 ? 30.30478 37.28995 7.11754 1.000 26.62788 124 GLY D N 1
ATOM 7110 C CA . GLY D 1 130 ? 30.75271 36.19644 7.95242 1.000 24.96717 124 GLY D CA 1
ATOM 7111 C C . GLY D 1 130 ? 30.46907 34.83790 7.34940 1.000 22.49981 124 GLY D C 1
ATOM 7112 O O . GLY D 1 130 ? 29.93335 34.69387 6.24704 1.000 23.54728 124 GLY D O 1
ATOM 7116 N N . GLU D 1 131 ? 30.83351 33.81054 8.11280 1.000 30.19093 125 GLU D N 1
ATOM 7117 C CA . GLU D 1 131 ? 30.73395 32.43949 7.63827 1.000 27.80540 125 GLU D CA 1
ATOM 7118 C C . GLU D 1 131 ? 30.64785 31.50190 8.83110 1.000 27.50406 125 GLU D C 1
ATOM 7119 O O . GLU D 1 131 ? 31.07779 31.83331 9.93934 1.000 30.22526 125 GLU D O 1
ATOM 7131 N N . PHE D 1 132 ? 30.09218 30.32065 8.58176 1.000 23.02511 126 PHE D N 1
ATOM 7132 C CA . PHE D 1 132 ? 30.09070 29.23352 9.54729 1.000 22.68437 126 PHE D CA 1
ATOM 7133 C C . PHE D 1 132 ? 31.13180 28.19864 9.13790 1.000 23.91402 126 PHE D C 1
ATOM 7134 O O . PHE D 1 132 ? 31.25578 27.86206 7.95596 1.000 22.89587 126 PHE D O 1
ATOM 7151 N N . SER D 1 133 ? 31.88954 27.71353 10.11726 1.000 27.72411 127 SER D N 1
ATOM 7152 C CA . SER D 1 133 ? 32.77851 26.57546 9.92723 1.000 28.05167 127 SER D CA 1
ATOM 7153 C C . SER D 1 133 ? 31.98513 25.30457 10.19747 1.000 25.11134 127 SER D C 1
ATOM 7154 O O . SER D 1 133 ? 31.32001 25.19640 11.23250 1.000 24.16312 127 SER D O 1
ATOM 7162 N N . VAL D 1 134 ? 32.04832 24.34940 9.27275 1.000 25.77338 128 VAL D N 1
ATOM 7163 C CA . VAL D 1 134 ? 31.21596 23.15525 9.33898 1.000 23.73785 128 VAL D CA 1
ATOM 7164 C C . VAL D 1 134 ? 32.06927 21.91769 9.10774 1.000 26.48972 128 VAL D C 1
ATOM 7165 O O . VAL D 1 134 ? 32.96237 21.91233 8.25372 1.000 31.21159 128 VAL D O 1
ATOM 7178 N N . GLU D 1 135 ? 31.79228 20.87159 9.87936 1.000 26.93324 129 GLU D N 1
ATOM 7179 C CA . GLU D 1 135 ? 32.42967 19.57284 9.72981 1.000 28.18989 129 GLU D CA 1
ATOM 7180 C C . GLU D 1 135 ? 31.33977 18.52941 9.52433 1.000 26.85369 129 GLU D C 1
ATOM 7181 O O . GLU D 1 135 ? 30.27624 18.60061 10.14964 1.000 24.81338 129 GLU D O 1
ATOM 7193 N N . VAL D 1 136 ? 31.60216 17.56919 8.64044 1.000 25.20882 130 VAL D N 1
ATOM 7194 C CA . VAL D 1 136 ? 30.65868 16.50495 8.31979 1.000 24.66532 130 VAL D CA 1
ATOM 7195 C C . VAL D 1 136 ? 31.36178 15.16821 8.50592 1.000 26.03470 130 VAL D C 1
ATOM 7196 O O . VAL D 1 136 ? 32.45077 14.95360 7.96086 1.000 28.63490 130 VAL D O 1
ATOM 7209 N N . TYR D 1 137 ? 30.73106 14.26921 9.26142 1.000 23.64532 131 TYR D N 1
ATOM 7210 C CA . TYR D 1 137 ? 31.31315 12.98750 9.62015 1.000 26.03372 131 TYR D CA 1
ATOM 7211 C C . TYR D 1 137 ? 30.42910 11.83494 9.17196 1.000 27.04099 131 TYR D C 1
ATOM 7212 O O . TYR D 1 137 ? 29.19869 11.92416 9.20678 1.000 25.40226 131 TYR D O 1
ATOM 7230 N N . ARG D 1 138 ? 31.07583 10.73773 8.78821 1.000 30.25602 132 ARG D N 1
ATOM 7231 C CA . ARG D 1 138 ? 30.39479 9.48757 8.47984 1.000 40.32606 132 ARG D CA 1
ATOM 7232 C C . ARG D 1 138 ? 30.26116 8.65873 9.75165 1.000 49.50366 132 ARG D C 1
ATOM 7233 O O . ARG D 1 138 ? 31.24719 8.44394 10.46474 1.000 53.23171 132 ARG D O 1
ATOM 7254 N N . GLU D 1 139 ? 29.04730 8.19573 10.03282 1.000 52.69945 133 GLU D N 1
ATOM 7255 C CA . GLU D 1 139 ? 28.81113 7.35030 11.19887 1.000 43.55178 133 GLU D CA 1
ATOM 7256 C C . GLU D 1 139 ? 28.48807 5.92431 10.75370 1.000 41.58328 133 GLU D C 1
ATOM 7257 O O . GLU D 1 139 ? 28.55781 4.98323 11.54371 1.000 39.71301 133 GLU D O 1
#